Protein AF-A0A967NAK9-F1 (afdb_monomer)

Sequence (461 aa):
PAPVYDTLLNEAWEARSVVAGVFVPPRSGAGEVDVSPEFARFVRSVAVHRPAVVVSYGSPYLLDGFPEVGSYLLAWGGREVSQEAGVRALLGAAPISGTLPISLPPFHGLREGLRREALPGVEGVAPAPDPLSEAGILPAGRPDAAAGEAPDTAADAGPPLPPLYASAAEADPGSGGMSTRELARLDTLILEAVRDSASPGAALAVARRGRLVRLRGYGRTDWAPDAPPATPTTLYDLASLTKVVGTTTAAMLLVDEGHLELDAPVVRYLPWWAGGDARKEEVTVRQLLLHRAGLPPFRRFFLEMEGRTAYRRAIGALSLEYAPGSRTVYSDIGMMTLAFVIEEITGRGLDAFLRERVWRPLGMLDTGFRPEPERRVRVAPTEVDTLYRETHVHGEVHDENAYALGGVAGHAGLFSTAADLAVFAATVLAGGAIEACPAGPPRPGAAAGGGDTARAAGPRA

Mean predicted aligned error: 12.81 Å

Solvent-accessible surface area (backbone atoms only — not comparable to full-atom values): 26299 Å² total; per-residue (Å²): 111,64,73,60,48,62,57,48,46,60,56,53,72,70,40,86,56,46,78,46,78,41,80,48,67,74,56,90,92,54,76,89,81,67,75,57,72,60,58,30,51,46,53,41,60,45,28,77,77,29,60,30,36,41,36,29,19,22,35,83,68,48,53,77,60,37,73,67,45,85,37,79,44,80,36,66,30,74,48,68,72,30,48,52,51,42,51,29,36,72,73,22,50,30,48,39,80,66,52,33,93,49,63,47,83,93,81,42,54,65,62,42,69,70,72,42,73,51,44,90,92,44,71,77,81,73,79,73,84,50,70,49,38,76,69,65,75,37,78,76,72,71,73,72,73,71,71,71,70,73,74,70,82,83,81,64,82,65,81,78,70,55,81,76,38,69,48,91,76,44,41,63,31,64,83,40,76,40,58,64,69,60,53,53,50,50,54,47,53,54,53,50,38,36,73,69,67,73,36,48,38,45,54,46,58,43,68,33,92,94,30,40,46,38,36,26,9,37,37,17,38,39,80,54,91,84,40,56,65,20,30,30,72,34,29,36,76,42,42,62,51,18,30,59,71,45,42,44,46,54,50,50,52,32,36,79,69,70,76,40,57,53,82,40,36,45,37,81,69,37,73,69,47,38,69,43,33,75,74,43,61,72,20,25,43,46,25,33,78,62,21,10,45,18,51,54,41,76,74,77,50,49,82,80,47,60,38,57,72,51,50,52,52,52,61,12,44,49,56,62,80,46,64,58,68,76,53,75,45,77,30,44,56,36,30,38,50,50,33,51,44,53,23,61,76,66,76,40,56,64,59,64,48,43,42,63,74,44,24,58,73,70,64,24,85,68,46,48,48,64,62,54,78,85,51,36,87,43,36,29,54,75,48,75,38,83,84,82,77,67,38,75,38,60,52,57,45,78,52,56,55,22,36,32,40,72,23,64,44,16,32,19,22,31,28,28,22,36,57,42,52,47,51,53,52,50,25,55,76,53,76,71,52,67,85,71,74,76,78,68,81,78,68,93,82,75,75,88,73,84,87,81,88,80,81,84,81,78,89,79,134

Nearest PDB structures (foldseek):
  8sdn-assembly1_A  TM=8.958E-01  e=1.974E-12  Pseudomonas aeruginosa
  4hef-assembly1_A  TM=8.683E-01  e=1.381E-12  Pseudomonas aeruginosa PAO1
  8sdv-assembly1_A  TM=8.667E-01  e=1.556E-12  Pseudomonas aeruginosa
  3iwi-assembly2_B  TM=8.483E-01  e=4.828E-12  Escherichia coli K-12
  8sdl-assembly1_A  TM=8.731E-01  e=6.504E-12  Pseudomonas aeruginosa

Foldseek 3Di:
DLVVLVVVLVVLLVDQEEEAEDAQADDPPDDDSEDPLSVLVSQQSSLVRHQYEYEYAHDPQHCVSHVSHPHYHYLRHPDPVSVVVRVCCVVLVAWDPFAACQAHPPPGHHRHDDTGHRDPPPHDPDDDPDVCLVVVVDPNDDPVLVPPPPPRPDDDLDDDFDDKAWDPQADACVVLVHDPVVVVVVVVVQQVCCSVVVDQWDWAWDDHPNGTNTTIITHALDPPSPGHTGGLFQKEFPFQVLQVLFLVVLQVVCVVVVLFDQQQQLCVQVVLQQQADVLSRRAGNVLLNQQQRLDDQDDPCLVPAFEDVVLSNVNSNDDGNDHGPPDHDHHQSSQQSSQSSSCSSVVDHSQVSCVVPPCVQLVQPQKGFQDDPVCQSSYRFHDCDCDRPNGRHTSAKPDSRCVRHVQGGRRTGMMGGNVSVVSSVVCVVVVNDDDGDDPPDPDPPPDDDDDDDDDDDDDDD

Radius of gyration: 26.33 Å; Cα contacts (8 Å, |Δi|>4): 765; chains: 1; bounding box: 59×62×78 Å

pLDDT: mean 83.62, std 18.91, range [30.62, 98.88]

Structure (mmCIF, N/CA/C/O backbone):
data_AF-A0A967NAK9-F1
#
_entry.id   AF-A0A967NAK9-F1
#
loop_
_atom_site.group_PDB
_atom_site.id
_atom_site.type_symbol
_atom_site.label_atom_id
_atom_site.label_alt_id
_atom_site.label_comp_id
_atom_site.label_asym_id
_atom_site.label_entity_id
_atom_site.label_seq_id
_atom_site.pdbx_PDB_ins_code
_atom_site.Cartn_x
_atom_site.Cartn_y
_atom_site.Cartn_z
_atom_site.occupancy
_atom_site.B_iso_or_equiv
_atom_site.auth_seq_id
_atom_site.auth_comp_id
_atom_site.auth_asym_id
_atom_site.auth_atom_id
_atom_site.pdbx_PDB_model_num
ATOM 1 N N . PRO A 1 1 ? -23.613 13.623 -20.094 1.00 57.16 1 PRO A N 1
ATOM 2 C CA . PRO A 1 1 ? -25.075 13.744 -20.343 1.00 57.16 1 PRO A CA 1
ATOM 3 C C . PRO A 1 1 ? -25.367 13.667 -21.847 1.00 57.16 1 PRO A C 1
ATOM 5 O O . PRO A 1 1 ? -24.601 14.252 -22.604 1.00 57.16 1 PRO A O 1
ATOM 8 N N . ALA A 1 2 ? -26.435 12.980 -22.276 1.00 69.25 2 ALA A N 1
ATOM 9 C CA . ALA A 1 2 ? -26.756 12.777 -23.701 1.00 69.25 2 ALA A CA 1
ATOM 10 C C . ALA A 1 2 ? -26.753 14.063 -24.570 1.00 69.25 2 ALA A C 1
ATOM 12 O O . ALA A 1 2 ? -26.110 14.036 -25.616 1.00 69.25 2 ALA A O 1
ATOM 13 N N . PRO A 1 3 ? -27.291 15.218 -24.113 1.00 77.50 3 PRO A N 1
ATOM 14 C CA . PRO A 1 3 ? -27.300 16.447 -24.922 1.00 77.50 3 PRO A CA 1
ATOM 15 C C . PRO A 1 3 ? -25.909 16.997 -25.280 1.00 77.50 3 PRO A C 1
ATOM 17 O O . PRO A 1 3 ? -25.747 17.703 -26.275 1.00 77.50 3 PRO A O 1
ATOM 20 N N . VAL A 1 4 ? -24.892 16.682 -24.468 1.00 81.25 4 VAL A N 1
ATOM 21 C CA . VAL A 1 4 ? -23.501 17.065 -24.757 1.00 81.25 4 VAL A CA 1
ATOM 22 C C . VAL A 1 4 ? -22.982 16.263 -25.947 1.00 81.25 4 VAL A C 1
ATOM 24 O O . VAL A 1 4 ? -22.378 16.828 -26.851 1.00 81.25 4 VAL A O 1
ATOM 27 N N . TYR A 1 5 ? -23.262 14.959 -25.978 1.00 83.62 5 TYR A N 1
ATOM 28 C CA . TYR A 1 5 ? -22.839 14.096 -27.077 1.00 83.62 5 TYR A CA 1
ATOM 29 C C . TYR A 1 5 ? -23.568 14.422 -28.377 1.00 83.62 5 TYR A C 1
ATOM 31 O O . TYR A 1 5 ? -22.929 14.429 -29.421 1.00 83.62 5 TYR A O 1
ATOM 39 N N . ASP A 1 6 ? -24.854 14.770 -28.318 1.00 79.88 6 ASP A N 1
ATOM 40 C CA . ASP A 1 6 ? -25.609 15.186 -29.506 1.00 79.88 6 ASP A CA 1
ATOM 41 C C . ASP A 1 6 ? -25.017 16.455 -30.143 1.00 79.88 6 ASP A C 1
ATOM 43 O O . ASP A 1 6 ? -24.890 16.541 -31.362 1.00 79.88 6 ASP A O 1
ATOM 47 N N . THR A 1 7 ? -24.583 17.419 -29.322 1.00 83.06 7 THR A N 1
ATOM 48 C CA . THR A 1 7 ? -23.876 18.617 -29.809 1.00 83.06 7 THR A CA 1
ATOM 49 C C . THR A 1 7 ? -22.528 18.250 -30.435 1.00 83.06 7 THR A C 1
ATOM 51 O O . THR A 1 7 ? -22.227 18.683 -31.547 1.00 83.06 7 THR A O 1
ATOM 54 N N . LEU A 1 8 ? -21.744 17.404 -29.758 1.00 86.38 8 LEU A N 1
ATOM 55 C CA . LEU A 1 8 ? -20.429 16.965 -30.235 1.00 86.38 8 LEU A CA 1
ATOM 56 C C . LEU A 1 8 ? -20.503 16.115 -31.509 1.00 86.38 8 LEU A C 1
ATOM 58 O O . LEU A 1 8 ? -19.535 16.093 -32.262 1.00 86.38 8 LEU A O 1
ATOM 62 N N . LEU A 1 9 ? -21.616 15.420 -31.778 1.00 86.25 9 LEU A N 1
ATOM 63 C CA . LEU A 1 9 ? -21.776 14.633 -33.007 1.00 86.25 9 LEU A CA 1
ATOM 64 C C . LEU A 1 9 ? -21.689 15.505 -34.254 1.00 86.25 9 LEU A C 1
ATOM 66 O O . LEU A 1 9 ? -21.046 15.103 -35.219 1.00 86.25 9 LEU A O 1
ATOM 70 N N . ASN A 1 10 ? -22.271 16.704 -34.221 1.00 82.94 10 ASN A N 1
ATOM 71 C CA . ASN A 1 10 ? -22.209 17.621 -35.356 1.00 82.94 10 ASN A CA 1
ATOM 72 C C . ASN A 1 10 ? -20.766 18.062 -35.635 1.00 82.94 10 ASN A C 1
ATOM 74 O O . ASN A 1 10 ? -20.328 18.047 -36.780 1.00 82.94 10 ASN A O 1
ATOM 78 N N . GLU A 1 11 ? -19.997 18.388 -34.594 1.00 85.44 11 GLU A N 1
ATOM 79 C CA . GLU A 1 11 ? -18.580 18.744 -34.740 1.00 85.44 11 GLU A CA 1
ATOM 80 C C . GLU A 1 11 ? -17.739 17.548 -35.205 1.00 85.44 11 GLU A C 1
ATOM 82 O O . GLU A 1 11 ? -16.915 17.661 -36.116 1.00 85.44 11 GLU A O 1
ATOM 87 N N . ALA A 1 12 ? -17.987 16.371 -34.627 1.00 87.06 12 ALA A N 1
ATOM 88 C CA . ALA A 1 12 ? -17.326 15.129 -35.004 1.00 87.06 12 ALA A CA 1
ATOM 89 C C . ALA A 1 12 ? -17.588 14.771 -36.473 1.00 87.06 12 ALA A C 1
ATOM 91 O O . ALA A 1 12 ? -16.682 14.295 -37.154 1.00 87.06 12 ALA A O 1
ATOM 92 N N . TRP A 1 13 ? -18.797 15.026 -36.978 1.00 85.62 13 TRP A N 1
ATOM 93 C CA . TRP A 1 13 ? -19.155 14.804 -38.375 1.00 85.62 13 TRP A CA 1
ATOM 94 C C . TRP A 1 13 ? -18.510 15.769 -39.348 1.00 85.62 13 TRP A C 1
ATOM 96 O O . TRP A 1 13 ? -18.495 15.429 -40.523 1.00 85.62 13 TRP A O 1
ATOM 106 N N . GLU A 1 14 ? -17.954 16.895 -38.912 1.00 87.44 14 GLU A N 1
ATOM 107 C CA . GLU A 1 14 ? -17.166 17.800 -39.757 1.00 87.44 14 GLU A CA 1
ATOM 108 C C . GLU A 1 14 ? -15.659 17.483 -39.683 1.00 87.44 14 GLU A C 1
ATOM 110 O O . GLU A 1 14 ? -14.912 17.704 -40.641 1.00 87.44 14 GLU A O 1
ATOM 115 N N . ALA A 1 15 ? -15.199 16.879 -38.583 1.00 87.88 15 ALA A N 1
ATOM 116 C CA . ALA A 1 15 ? -13.794 16.558 -38.349 1.00 87.88 15 ALA A CA 1
ATOM 117 C C . ALA A 1 15 ? -13.235 15.492 -39.313 1.00 87.88 15 ALA A C 1
ATOM 119 O O . ALA A 1 15 ? -13.875 14.490 -39.632 1.00 87.88 15 ALA A O 1
ATOM 120 N N . ARG A 1 16 ? -11.974 15.651 -39.746 1.00 90.81 16 ARG A N 1
ATOM 121 C CA . ARG A 1 16 ? -11.279 14.667 -40.607 1.00 90.81 16 ARG A CA 1
ATOM 122 C C . ARG A 1 16 ? -11.147 13.291 -39.941 1.00 90.81 16 ARG A C 1
ATOM 124 O O . ARG A 1 16 ? -11.253 12.271 -40.617 1.00 90.81 16 ARG A O 1
ATOM 131 N N . SER A 1 17 ? -10.896 13.285 -38.641 1.00 89.44 17 SER A N 1
ATOM 132 C CA . SER A 1 17 ? -10.757 12.100 -37.799 1.00 89.44 17 SER A CA 1
ATOM 133 C C . SER A 1 17 ? -11.089 12.476 -36.365 1.00 89.44 17 SER A C 1
ATOM 135 O O . SER A 1 17 ? -10.893 13.627 -35.974 1.00 89.44 17 SER A O 1
ATOM 137 N N . VAL A 1 18 ? -11.532 11.504 -35.575 1.00 90.31 18 VAL A N 1
ATOM 138 C CA . VAL A 1 18 ? -11.885 11.712 -34.169 1.00 90.31 18 VAL A CA 1
ATOM 139 C C . VAL A 1 18 ? -11.016 10.832 -33.285 1.00 90.31 18 VAL A C 1
ATOM 141 O O . VAL A 1 18 ? -10.850 9.644 -33.549 1.00 90.31 18 VAL A O 1
ATOM 144 N N . VAL A 1 19 ? -10.468 11.420 -32.224 1.00 91.31 19 VAL A N 1
ATOM 145 C CA . VAL A 1 19 ? -9.729 10.701 -31.184 1.00 91.31 19 VAL A CA 1
ATOM 146 C C . VAL A 1 19 ? -10.536 10.780 -29.897 1.00 91.31 19 VAL A C 1
ATOM 148 O O . VAL A 1 19 ? -10.825 11.869 -29.410 1.00 91.31 19 VAL A O 1
ATOM 151 N N . ALA A 1 20 ? -10.904 9.628 -29.347 1.00 90.81 20 ALA A N 1
ATOM 152 C CA . ALA A 1 20 ? -11.664 9.523 -28.111 1.00 90.81 20 ALA A CA 1
ATOM 153 C C . ALA A 1 20 ? -10.789 8.912 -27.008 1.00 90.81 20 ALA A C 1
ATOM 155 O O . ALA A 1 20 ? -10.506 7.715 -27.018 1.00 90.81 20 ALA A O 1
ATOM 156 N N . GLY A 1 21 ? -10.353 9.737 -26.055 1.00 91.00 21 GLY A N 1
ATOM 157 C CA . GLY A 1 21 ? -9.641 9.283 -24.859 1.00 91.00 21 GLY A CA 1
ATOM 158 C C . GLY A 1 21 ? -10.612 8.810 -23.778 1.00 91.00 21 GLY A C 1
ATOM 159 O O . GLY A 1 21 ? -11.521 9.548 -23.398 1.00 91.00 21 GLY A O 1
ATOM 160 N N . VAL A 1 22 ? -10.424 7.592 -23.270 1.00 89.81 22 VAL A N 1
ATOM 161 C CA . VAL A 1 22 ? -11.335 6.954 -22.312 1.00 89.81 22 VAL A CA 1
ATOM 162 C C . VAL A 1 22 ? -10.610 6.631 -21.012 1.00 89.81 22 VAL A C 1
ATOM 164 O O . VAL A 1 22 ? -9.730 5.776 -20.967 1.00 89.81 22 VAL A O 1
ATOM 167 N N . PHE A 1 23 ? -11.014 7.297 -19.932 1.00 86.75 23 PHE A N 1
ATOM 168 C CA . PHE A 1 23 ? -10.384 7.209 -18.613 1.00 86.75 23 PHE A CA 1
ATOM 169 C C . PHE A 1 23 ? -11.229 6.366 -17.657 1.00 86.75 23 PHE A C 1
ATOM 171 O O . PHE A 1 23 ? -11.841 6.879 -16.719 1.00 86.75 23 PHE A O 1
ATOM 178 N N . VAL A 1 24 ? -11.284 5.057 -17.904 1.00 80.50 24 VAL A N 1
ATOM 179 C CA . VAL A 1 24 ? -11.961 4.103 -17.015 1.00 80.50 24 VAL A CA 1
ATOM 180 C C . VAL A 1 24 ? -10.905 3.198 -16.379 1.00 80.50 24 VAL A C 1
ATOM 182 O O . VAL A 1 24 ? -10.445 2.259 -17.029 1.00 80.50 24 VAL A O 1
ATOM 185 N N . PRO A 1 25 ? -10.473 3.459 -15.132 1.00 66.12 25 PRO A N 1
ATOM 186 C CA . PRO A 1 25 ? -9.517 2.591 -14.460 1.00 66.12 25 PRO A CA 1
ATOM 187 C C . PRO A 1 25 ? -10.187 1.263 -14.066 1.00 66.12 25 PRO A C 1
ATOM 189 O O . PRO A 1 25 ? -11.309 1.284 -13.549 1.00 66.12 25 PRO A O 1
ATOM 192 N N . PRO A 1 26 ? -9.520 0.109 -14.245 1.00 61.12 26 PRO A N 1
ATOM 193 C CA . PRO A 1 26 ? -10.031 -1.160 -13.747 1.00 61.12 26 PRO A CA 1
ATOM 194 C C . PRO A 1 26 ? -10.120 -1.111 -12.217 1.00 61.12 26 PRO A C 1
ATOM 196 O O . PRO A 1 26 ? -9.170 -0.725 -11.535 1.00 61.12 26 PRO A O 1
ATOM 199 N N . ARG A 1 27 ? -11.276 -1.488 -11.662 1.00 57.38 27 ARG A N 1
ATOM 200 C CA . ARG A 1 27 ? -11.498 -1.566 -10.212 1.00 57.38 27 ARG A CA 1
ATOM 201 C C . ARG A 1 27 ? -11.876 -2.991 -9.837 1.00 57.38 27 ARG A C 1
ATOM 203 O O . ARG A 1 27 ? -12.904 -3.492 -10.277 1.00 57.38 27 ARG A O 1
ATOM 210 N N . SER A 1 28 ? -11.055 -3.630 -9.006 1.00 40.50 28 SER A N 1
ATOM 211 C CA . SER A 1 28 ? -11.357 -4.965 -8.480 1.00 40.50 28 SER A CA 1
ATOM 212 C C . SER A 1 28 ? -12.651 -4.941 -7.656 1.00 40.50 28 SER A C 1
ATOM 214 O O . SER A 1 28 ? -12.832 -4.056 -6.819 1.00 40.50 28 SER A O 1
ATOM 216 N N . GLY A 1 29 ? -13.557 -5.892 -7.898 1.00 40.59 29 GLY A N 1
ATOM 217 C CA . GLY A 1 29 ? -14.816 -6.043 -7.156 1.00 40.59 29 GLY A CA 1
ATOM 218 C C . GLY A 1 29 ? -15.927 -5.044 -7.510 1.00 40.59 29 GLY A C 1
ATOM 219 O O . GLY A 1 29 ? -17.041 -5.186 -7.009 1.00 40.59 29 GLY A O 1
ATOM 220 N N . ALA A 1 30 ? -15.665 -4.066 -8.381 1.00 47.59 30 ALA A N 1
ATOM 221 C CA . ALA A 1 30 ? -16.729 -3.411 -9.136 1.00 47.59 30 ALA A CA 1
ATOM 222 C C . ALA A 1 30 ? -17.142 -4.368 -10.267 1.00 47.59 30 ALA A C 1
ATOM 224 O O . ALA A 1 30 ? -16.276 -5.055 -10.793 1.00 47.59 30 ALA A O 1
ATOM 225 N N . GLY A 1 31 ? -18.437 -4.472 -10.581 1.00 52.97 31 GLY A N 1
ATOM 226 C CA . GLY A 1 31 ? -18.959 -5.363 -11.628 1.00 52.97 31 GLY A CA 1
ATOM 227 C C . GLY A 1 31 ? -18.462 -5.003 -13.035 1.00 52.97 31 GLY A C 1
ATOM 228 O O . GLY A 1 31 ? -17.270 -5.051 -13.317 1.00 52.97 31 GLY A O 1
ATOM 229 N N . GLU A 1 32 ? -19.367 -4.660 -13.949 1.00 55.41 32 GLU A N 1
ATOM 230 C CA . GLU A 1 32 ? -18.971 -4.231 -15.296 1.00 55.41 32 GLU A CA 1
ATOM 231 C C . GLU A 1 32 ? -18.118 -2.952 -15.228 1.00 55.41 32 GLU A C 1
ATOM 233 O O . GLU A 1 32 ? -18.546 -1.910 -14.724 1.00 55.41 32 GLU A O 1
ATOM 238 N N . VAL A 1 33 ? -16.873 -3.048 -15.703 1.00 60.47 33 VAL A N 1
ATOM 239 C CA . VAL A 1 33 ? -15.972 -1.909 -15.911 1.00 60.47 33 VAL A CA 1
ATOM 240 C C . VAL A 1 33 ? -16.239 -1.392 -17.317 1.00 60.47 33 VAL A C 1
ATOM 242 O O . VAL A 1 33 ? -15.489 -1.696 -18.243 1.00 60.47 33 VAL A O 1
ATOM 245 N N . ASP A 1 34 ? -17.339 -0.661 -17.467 1.00 69.62 34 ASP A N 1
ATOM 246 C CA . ASP A 1 34 ? -17.808 -0.186 -18.766 1.00 69.62 34 ASP A CA 1
ATOM 247 C C . ASP A 1 34 ? -17.968 1.341 -18.800 1.00 69.62 34 ASP A C 1
ATOM 249 O O . ASP A 1 34 ? -18.054 2.028 -17.775 1.00 69.62 34 ASP A O 1
ATOM 253 N N . VAL A 1 35 ? -17.963 1.888 -20.009 1.00 79.69 35 VAL A N 1
ATOM 254 C CA . VAL A 1 35 ? -18.328 3.274 -20.282 1.00 79.69 35 VAL A CA 1
ATOM 255 C C . VAL A 1 35 ? -19.841 3.468 -20.150 1.00 79.69 35 VAL A C 1
ATOM 257 O O . VAL A 1 35 ? -20.627 2.534 -20.263 1.00 79.69 35 VAL A O 1
ATOM 260 N N . SER A 1 36 ? -20.292 4.710 -19.949 1.00 83.25 36 SER A N 1
ATOM 261 C CA . SER A 1 36 ? -21.735 4.990 -19.968 1.00 83.25 36 SER A CA 1
ATOM 262 C C . SER A 1 36 ? -22.357 4.614 -21.329 1.00 83.25 36 SER A C 1
ATOM 264 O O . SER A 1 36 ? -21.731 4.907 -22.358 1.00 83.25 36 SER A O 1
ATOM 266 N N . PRO A 1 37 ? -23.601 4.095 -21.377 1.00 84.62 37 PRO A N 1
ATOM 267 C CA . PRO A 1 37 ? -24.293 3.783 -22.631 1.00 84.62 37 PRO A CA 1
ATOM 268 C C . PRO A 1 37 ? -24.398 4.972 -23.596 1.00 84.62 37 PRO A C 1
ATOM 270 O O . PRO A 1 37 ? -24.415 4.797 -24.814 1.00 84.62 37 PRO A O 1
ATOM 273 N N . GLU A 1 38 ? -24.478 6.196 -23.075 1.00 85.06 38 GLU A N 1
ATOM 274 C CA . GLU A 1 38 ? -24.491 7.433 -23.861 1.00 85.06 38 GLU A CA 1
ATOM 275 C C . GLU A 1 38 ? -23.162 7.645 -24.592 1.00 85.06 38 GLU A C 1
ATOM 277 O O . GLU A 1 38 ? -23.159 7.893 -25.796 1.00 85.06 38 GLU A O 1
ATOM 282 N N . PHE A 1 39 ? -22.040 7.496 -23.885 1.00 87.94 39 PHE A N 1
ATOM 283 C CA . PHE A 1 39 ? -20.707 7.606 -24.476 1.00 87.94 39 PHE A CA 1
ATOM 284 C C . PHE A 1 39 ? -20.451 6.501 -25.507 1.00 87.94 39 PHE A C 1
ATOM 286 O O . PHE A 1 39 ? -19.971 6.785 -26.601 1.00 87.94 39 PHE A O 1
ATOM 293 N N . ALA A 1 40 ? -20.828 5.256 -25.200 1.00 89.12 40 ALA A N 1
ATOM 294 C CA . ALA A 1 40 ? -20.705 4.150 -26.146 1.00 89.12 40 ALA A CA 1
ATOM 295 C C . ALA A 1 40 ? -21.492 4.432 -27.436 1.00 89.12 40 ALA A C 1
ATOM 297 O O . ALA A 1 40 ? -20.956 4.311 -28.535 1.00 89.12 40 ALA A O 1
ATOM 298 N N . ARG A 1 41 ? -22.747 4.898 -27.321 1.00 88.94 41 ARG A N 1
ATOM 299 C CA . ARG A 1 41 ? -23.556 5.306 -28.484 1.00 88.94 41 ARG A CA 1
ATOM 300 C C . ARG A 1 41 ? -22.897 6.420 -29.291 1.00 88.94 41 ARG A C 1
ATOM 302 O O . ARG A 1 41 ? -22.900 6.339 -30.518 1.00 88.94 41 ARG A O 1
ATOM 309 N N . PHE A 1 42 ? -22.336 7.427 -28.626 1.00 90.88 42 PHE A N 1
ATOM 310 C CA . PHE A 1 42 ? -21.605 8.509 -29.281 1.00 90.88 42 PHE A CA 1
ATOM 311 C C . PHE A 1 42 ? -20.430 7.977 -30.110 1.00 90.88 42 PHE A C 1
ATOM 313 O O . PHE A 1 42 ? -20.387 8.205 -31.318 1.00 90.88 42 PHE A O 1
ATOM 320 N N . VAL A 1 43 ? -19.528 7.205 -29.494 1.00 91.62 43 VAL A N 1
ATOM 321 C CA . VAL A 1 43 ? -18.339 6.655 -30.166 1.00 91.62 43 VAL A CA 1
ATOM 322 C C . VAL A 1 43 ? -18.730 5.775 -31.351 1.00 91.62 43 VAL A C 1
ATOM 324 O O . VAL A 1 43 ? -18.184 5.956 -32.437 1.00 91.62 43 VAL A O 1
ATOM 327 N N . ARG A 1 44 ? -19.721 4.887 -31.188 1.00 91.12 44 ARG A N 1
ATOM 328 C CA . ARG A 1 44 ? -20.227 4.046 -32.286 1.00 91.12 44 ARG A CA 1
ATOM 329 C C . ARG A 1 44 ? -20.774 4.882 -33.441 1.00 91.12 44 ARG A C 1
ATOM 331 O O . ARG A 1 44 ? -20.469 4.619 -34.599 1.00 91.12 44 ARG A O 1
ATOM 338 N N . SER A 1 45 ? -21.542 5.926 -33.128 1.00 90.56 45 SER A N 1
ATOM 339 C CA . SER A 1 45 ? -22.129 6.810 -34.142 1.00 90.56 45 SER A CA 1
ATOM 340 C C . SER A 1 45 ? -21.054 7.557 -34.930 1.00 90.56 45 SER A C 1
ATOM 342 O O . SER A 1 45 ? -21.171 7.695 -36.146 1.00 90.56 45 SER A O 1
ATOM 344 N N . VAL A 1 46 ? -19.984 7.997 -34.264 1.00 90.62 46 VAL A N 1
ATOM 345 C CA . VAL A 1 46 ? -18.832 8.626 -34.922 1.00 90.62 46 VAL A CA 1
ATOM 346 C C . VAL A 1 46 ? -18.062 7.616 -35.773 1.00 90.62 46 VAL A C 1
ATOM 348 O O . VAL A 1 46 ? -17.808 7.899 -36.941 1.00 90.62 46 VAL A O 1
ATOM 351 N N . ALA A 1 47 ? -17.734 6.442 -35.226 1.00 90.25 47 ALA A N 1
ATOM 352 C CA . ALA A 1 47 ? -16.902 5.429 -35.881 1.00 90.25 47 ALA A CA 1
ATOM 353 C C . ALA A 1 47 ? -17.491 4.908 -37.203 1.00 90.25 47 ALA A C 1
ATOM 355 O O . ALA A 1 47 ? -16.745 4.576 -38.120 1.00 90.25 47 ALA A O 1
ATOM 356 N N . VAL A 1 48 ? -18.822 4.894 -37.330 1.00 88.75 48 VAL A N 1
ATOM 357 C CA . VAL A 1 48 ? -19.512 4.523 -38.578 1.00 88.75 48 VAL A CA 1
ATOM 358 C C . VAL A 1 48 ? -19.337 5.575 -39.685 1.00 88.75 48 VAL A C 1
ATOM 360 O O . VAL A 1 48 ? -19.361 5.230 -40.864 1.00 88.75 48 VAL A O 1
ATOM 363 N N . HIS A 1 49 ? -19.157 6.852 -39.336 1.00 87.62 49 HIS A N 1
ATOM 364 C CA . HIS A 1 49 ? -19.159 7.962 -40.300 1.00 87.62 49 HIS A CA 1
ATOM 365 C C . HIS A 1 49 ? -17.774 8.555 -40.560 1.00 87.62 49 HIS A C 1
ATOM 367 O O . HIS A 1 49 ? -17.517 9.085 -41.642 1.00 87.62 49 HIS A O 1
ATOM 373 N N . ARG A 1 50 ? -16.884 8.511 -39.568 1.00 90.19 50 ARG A N 1
ATOM 374 C CA . ARG A 1 50 ? -15.564 9.140 -39.605 1.00 90.19 50 ARG A CA 1
ATOM 375 C C . ARG A 1 50 ? -14.507 8.175 -39.065 1.00 90.19 50 ARG A C 1
ATOM 377 O O . ARG A 1 50 ? -14.803 7.405 -38.153 1.00 90.19 50 ARG A O 1
ATOM 384 N N . PRO A 1 51 ? -13.258 8.243 -39.563 1.00 90.50 51 PRO A N 1
ATOM 385 C CA . PRO A 1 51 ? -12.146 7.529 -38.952 1.00 90.50 51 PRO A CA 1
ATOM 386 C C . PRO A 1 51 ? -12.031 7.897 -37.470 1.00 90.50 51 PRO A C 1
ATOM 388 O O . PRO A 1 51 ? -11.764 9.053 -37.130 1.00 90.50 51 PRO A O 1
ATOM 391 N N . ALA A 1 52 ? -12.250 6.913 -36.604 1.00 91.19 52 ALA A N 1
ATOM 392 C CA . ALA A 1 52 ? -12.207 7.078 -35.162 1.00 91.19 52 ALA A CA 1
ATOM 393 C C . ALA A 1 52 ? -11.080 6.236 -34.565 1.00 91.19 52 ALA A C 1
ATOM 395 O O . ALA A 1 52 ? -10.904 5.068 -34.921 1.00 91.19 52 ALA A O 1
ATOM 396 N N . VAL A 1 53 ? -10.338 6.838 -33.641 1.00 93.06 53 VAL A N 1
ATOM 397 C CA . VAL A 1 53 ? -9.387 6.145 -32.776 1.00 93.06 53 VAL A CA 1
ATOM 398 C C . VAL A 1 53 ? -9.886 6.255 -31.349 1.00 93.06 53 VAL A C 1
ATOM 400 O O . VAL A 1 53 ? -10.155 7.358 -30.873 1.00 93.06 53 VAL A O 1
ATOM 403 N N . VAL A 1 54 ? -9.972 5.131 -30.649 1.00 93.44 54 VAL A N 1
ATOM 404 C CA . VAL A 1 54 ? -10.198 5.139 -29.203 1.00 93.44 54 VAL A CA 1
ATOM 405 C C . VAL A 1 54 ? -8.888 4.843 -28.488 1.00 93.44 54 VAL A C 1
ATOM 407 O O . VAL A 1 54 ? -8.208 3.870 -28.809 1.00 93.44 54 VAL A O 1
ATOM 410 N N . VAL A 1 55 ? -8.549 5.674 -27.504 1.00 93.56 55 VAL A N 1
ATOM 411 C CA . VAL A 1 55 ? -7.403 5.468 -26.615 1.00 93.56 55 VAL A CA 1
ATOM 412 C C . VAL A 1 55 ? -7.922 5.106 -25.229 1.00 93.56 55 VAL A C 1
ATOM 414 O O . VAL A 1 55 ? -8.587 5.918 -24.587 1.00 93.56 55 VAL A O 1
ATOM 417 N N . SER A 1 56 ? -7.630 3.895 -24.757 1.00 92.06 56 SER A N 1
ATOM 418 C CA . SER A 1 56 ? -7.990 3.465 -23.406 1.00 92.06 56 SER A CA 1
ATOM 419 C C . SER A 1 56 ? -6.872 3.755 -22.407 1.00 92.06 56 SER A C 1
ATOM 421 O O . SER A 1 56 ? -5.777 3.191 -22.482 1.00 92.06 56 SER A O 1
ATOM 423 N N . TYR A 1 57 ? -7.190 4.592 -21.424 1.00 89.31 57 TYR A N 1
ATOM 424 C CA . TYR A 1 57 ? -6.338 4.992 -20.308 1.00 89.31 57 TYR A CA 1
ATOM 425 C C . TYR A 1 57 ? -6.703 4.236 -19.022 1.00 89.31 57 TYR A C 1
ATOM 427 O O . TYR A 1 57 ? -6.965 4.825 -17.970 1.00 89.31 57 TYR A O 1
ATOM 435 N N . GLY A 1 58 ? -6.760 2.907 -19.105 1.00 84.75 58 GLY A N 1
ATOM 436 C CA . GLY A 1 58 ? -7.012 2.054 -17.946 1.00 84.75 58 GLY A CA 1
ATOM 437 C C . GLY A 1 58 ? -7.494 0.663 -18.328 1.00 84.75 58 GLY A C 1
ATOM 438 O O . GLY A 1 58 ? -6.698 -0.260 -18.459 1.00 84.75 58 GLY A O 1
ATOM 439 N N . SER A 1 59 ? -8.810 0.489 -18.437 1.00 86.19 59 SER A N 1
ATOM 440 C CA . SER A 1 59 ? -9.421 -0.816 -18.685 1.00 86.19 59 SER A CA 1
ATOM 441 C C . SER A 1 59 ? -9.197 -1.252 -20.133 1.00 86.19 59 SER A C 1
ATOM 443 O O . SER A 1 59 ? -9.628 -0.561 -21.059 1.00 86.19 59 SER A O 1
ATOM 445 N N . PRO A 1 60 ? -8.573 -2.411 -20.382 1.00 85.75 60 PRO A N 1
ATOM 446 C CA . PRO A 1 60 ? -8.328 -2.846 -21.747 1.00 85.75 60 PRO A CA 1
ATOM 447 C C . PRO A 1 60 ? -9.596 -3.390 -22.429 1.00 85.75 60 PRO A C 1
ATOM 449 O O . PRO A 1 60 ? -9.650 -3.441 -23.655 1.00 85.75 60 PRO A O 1
ATOM 452 N N . TYR A 1 61 ? -10.636 -3.723 -21.655 1.00 86.31 61 TYR A N 1
ATOM 453 C CA . TYR A 1 61 ? -11.858 -4.396 -22.113 1.00 86.31 61 TYR A CA 1
ATOM 454 C C . TYR A 1 61 ? -12.941 -3.463 -22.678 1.00 86.31 61 TYR A C 1
ATOM 456 O O . TYR A 1 61 ? -13.991 -3.938 -23.091 1.00 86.31 61 TYR A O 1
ATOM 464 N N . LEU A 1 62 ? -12.696 -2.150 -22.739 1.00 87.44 62 LEU A N 1
ATOM 465 C CA . LEU A 1 62 ? -13.693 -1.169 -23.199 1.00 87.44 62 LEU A CA 1
ATOM 466 C C . LEU A 1 62 ? -14.059 -1.318 -24.681 1.00 87.44 62 LEU A C 1
ATOM 468 O O . LEU A 1 62 ? -15.090 -0.804 -25.101 1.00 87.44 62 LEU A O 1
ATOM 472 N N . LEU A 1 63 ? -13.235 -2.031 -25.459 1.00 87.69 63 LEU A N 1
ATOM 473 C CA . LEU A 1 63 ? -13.479 -2.303 -26.876 1.00 87.69 63 LEU A CA 1
ATOM 474 C C . LEU A 1 63 ? -14.841 -2.974 -27.126 1.00 87.69 63 LEU A C 1
ATOM 476 O O . LEU A 1 63 ? -15.451 -2.721 -28.161 1.00 87.69 63 LEU A O 1
ATOM 480 N N . ASP A 1 64 ? -15.349 -3.756 -26.168 1.00 86.25 64 ASP A N 1
ATOM 481 C CA . ASP A 1 64 ? -16.673 -4.389 -26.259 1.00 86.25 64 ASP A CA 1
ATOM 482 C C . ASP A 1 64 ? -17.819 -3.367 -26.382 1.00 86.25 64 ASP A C 1
ATOM 484 O O . ASP A 1 64 ? -18.814 -3.607 -27.064 1.00 86.25 64 ASP A O 1
ATOM 488 N N . GLY A 1 65 ? -17.650 -2.170 -25.809 1.00 85.00 65 GLY A N 1
ATOM 489 C CA . GLY A 1 65 ? -18.630 -1.091 -25.901 1.00 85.00 65 GLY A CA 1
ATOM 490 C C . GLY A 1 65 ? -18.707 -0.427 -27.282 1.00 85.00 65 GLY A C 1
ATOM 491 O O . GLY A 1 65 ? -19.679 0.278 -27.570 1.00 85.00 65 GLY A O 1
ATOM 492 N N . PHE A 1 66 ? -17.713 -0.614 -28.150 1.00 87.44 66 PHE A N 1
ATOM 493 C CA . PHE A 1 66 ? -17.634 0.040 -29.463 1.00 87.44 66 PHE A CA 1
ATOM 494 C C . PHE A 1 66 ? -16.812 -0.790 -30.471 1.00 87.44 66 PHE A C 1
ATOM 496 O O . PHE A 1 66 ? -15.784 -0.323 -30.972 1.00 87.44 66 PHE A O 1
ATOM 503 N N . PRO A 1 67 ? -17.260 -2.014 -30.810 1.00 85.62 67 PRO A N 1
ATOM 504 C CA . PRO A 1 67 ? -16.523 -2.930 -31.685 1.00 85.62 67 PRO A CA 1
ATOM 505 C C . PRO A 1 67 ? -16.336 -2.403 -33.117 1.00 85.62 67 PRO A C 1
ATOM 507 O O . PRO A 1 67 ? -15.513 -2.922 -33.866 1.00 85.62 67 PRO A O 1
ATOM 510 N N . GLU A 1 68 ? -17.091 -1.379 -33.515 1.00 85.06 68 GLU A N 1
ATOM 511 C CA . GLU A 1 68 ? -17.030 -0.751 -34.836 1.00 85.06 68 GLU A CA 1
ATOM 512 C C . GLU A 1 68 ? -15.839 0.208 -34.999 1.00 85.06 68 GLU A C 1
ATOM 514 O O . GLU A 1 68 ? -15.588 0.707 -36.097 1.00 85.06 68 GLU A O 1
ATOM 519 N N . VAL A 1 69 ? -15.102 0.499 -33.923 1.00 88.19 69 VAL A N 1
ATOM 520 C CA . VAL A 1 69 ? -13.930 1.379 -33.973 1.00 88.19 69 VAL A CA 1
ATOM 521 C C . VAL A 1 69 ? -12.776 0.681 -34.693 1.00 88.19 69 VAL A C 1
ATOM 523 O O . VAL A 1 69 ? -12.272 -0.346 -34.250 1.00 88.19 69 VAL A O 1
ATOM 526 N N . GLY A 1 70 ? -12.308 1.284 -35.788 1.00 81.25 70 GLY A N 1
ATOM 527 C CA . GLY A 1 70 ? -11.247 0.711 -36.624 1.00 81.25 70 GLY A CA 1
ATOM 528 C C . GLY A 1 70 ? -9.839 0.736 -36.014 1.00 81.25 70 GLY A C 1
ATOM 529 O O . GLY A 1 70 ? -8.972 0.002 -36.482 1.00 81.25 70 GLY A O 1
ATOM 530 N N . SER A 1 71 ? -9.603 1.556 -34.984 1.00 89.69 71 SER A N 1
ATOM 531 C CA . SER A 1 71 ? -8.300 1.698 -34.321 1.00 89.69 71 SER A CA 1
ATOM 532 C C . SER A 1 71 ? -8.456 1.856 -32.810 1.00 89.69 71 SER A C 1
ATOM 534 O O . SER A 1 71 ? -9.068 2.815 -32.337 1.00 89.69 71 SER A O 1
ATOM 536 N N . TYR A 1 72 ? -7.839 0.955 -32.047 1.00 91.69 72 TYR A N 1
ATOM 537 C CA . TYR A 1 72 ? -7.887 0.951 -30.586 1.00 91.69 72 TYR A CA 1
ATOM 538 C C . TYR A 1 72 ? -6.472 0.935 -29.999 1.00 91.69 72 TYR A C 1
ATOM 540 O O . TYR A 1 72 ? -5.694 0.018 -30.260 1.00 91.69 72 TYR A O 1
ATOM 548 N N . LEU A 1 73 ? -6.133 1.964 -29.222 1.00 92.12 73 LEU A N 1
ATOM 549 C CA . LEU A 1 73 ? -4.835 2.118 -28.568 1.00 92.12 73 LEU A CA 1
ATOM 550 C C . LEU A 1 73 ? -4.981 1.897 -27.061 1.00 92.12 73 LEU A C 1
ATOM 552 O O . LEU A 1 73 ? -5.760 2.578 -26.397 1.00 92.12 73 LEU A O 1
ATOM 556 N N . LEU A 1 74 ? -4.197 0.976 -26.503 1.00 90.69 74 LEU A N 1
ATOM 557 C CA . LEU A 1 74 ? -4.114 0.763 -25.060 1.00 90.69 74 LEU A CA 1
ATOM 558 C C . LEU A 1 74 ? -2.931 1.527 -24.473 1.00 90.69 74 LEU A C 1
ATOM 560 O O . LEU A 1 74 ? -1.783 1.190 -24.747 1.00 90.69 74 LEU A O 1
ATOM 564 N N . ALA A 1 75 ? -3.220 2.506 -23.621 1.00 88.94 75 ALA A N 1
ATOM 565 C CA . ALA A 1 75 ? -2.218 3.257 -22.867 1.00 88.94 75 ALA A CA 1
ATOM 566 C C . ALA A 1 75 ? -2.062 2.762 -21.412 1.00 88.94 75 ALA A C 1
ATOM 568 O O . ALA A 1 75 ? -1.248 3.298 -20.666 1.00 88.94 75 ALA A O 1
ATOM 569 N N . TRP A 1 76 ? -2.832 1.740 -21.006 1.00 83.69 76 TRP A N 1
ATOM 570 C CA . TRP A 1 76 ? -2.778 1.008 -19.721 1.00 83.69 76 TRP A CA 1
ATOM 571 C C . TRP A 1 76 ? -3.013 1.807 -18.429 1.00 83.69 76 TRP A C 1
ATOM 573 O O . TRP A 1 76 ? -3.321 1.213 -17.397 1.00 83.69 76 TRP A O 1
ATOM 583 N N . GLY A 1 77 ? -2.947 3.134 -18.458 1.00 81.75 77 GLY A N 1
ATOM 584 C CA . GLY A 1 77 ? -3.158 3.966 -17.282 1.00 81.75 77 GLY A CA 1
ATOM 585 C C . GLY A 1 77 ? -3.521 5.400 -17.633 1.00 81.75 77 GLY A C 1
ATOM 586 O O . GLY A 1 77 ? -3.187 5.899 -18.697 1.00 81.75 77 GLY A O 1
ATOM 587 N N . GLY A 1 78 ? -4.214 6.074 -16.718 1.00 78.81 78 GLY A N 1
ATOM 588 C CA . GLY A 1 78 ? -4.593 7.485 -16.856 1.00 78.81 78 GLY A CA 1
ATOM 589 C C . GLY A 1 78 ? -3.577 8.473 -16.295 1.00 78.81 78 GLY A C 1
ATOM 590 O O . GLY A 1 78 ? -3.933 9.625 -16.073 1.00 78.81 78 GLY A O 1
ATOM 591 N N . ARG A 1 79 ? -2.344 8.045 -16.006 1.00 76.94 79 ARG A N 1
ATOM 592 C CA . ARG A 1 79 ? -1.279 8.938 -15.524 1.00 76.94 79 ARG A CA 1
ATOM 593 C C . ARG A 1 79 ? -0.667 9.720 -16.689 1.00 76.94 79 ARG A C 1
ATOM 595 O O . ARG A 1 79 ? -0.729 9.258 -17.822 1.00 76.94 79 ARG A O 1
ATOM 602 N N . GLU A 1 80 ? -0.081 10.878 -16.392 1.00 73.00 80 GLU A N 1
ATOM 603 C CA . GLU A 1 80 ? 0.493 11.812 -17.379 1.00 73.00 80 GLU A CA 1
ATOM 604 C C . GLU A 1 80 ? 1.469 11.111 -18.334 1.00 73.00 80 GLU A C 1
ATOM 606 O O . GLU A 1 80 ? 1.259 11.149 -19.539 1.00 73.00 80 GLU A O 1
ATOM 611 N N . VAL A 1 81 ? 2.402 10.309 -17.809 1.00 73.06 81 VAL A N 1
ATOM 612 C CA . VAL A 1 81 ? 3.337 9.505 -18.620 1.00 73.06 81 VAL A CA 1
ATOM 613 C C . VAL A 1 81 ? 2.642 8.602 -19.651 1.00 73.06 81 VAL A C 1
ATOM 615 O O . VAL A 1 81 ? 3.065 8.516 -20.800 1.00 73.06 81 VAL A O 1
ATOM 618 N N . SER A 1 82 ? 1.536 7.952 -19.276 1.00 82.12 82 SER A N 1
ATOM 619 C CA . SER A 1 82 ? 0.759 7.097 -20.180 1.00 82.12 82 SER A CA 1
ATOM 620 C C . SER A 1 82 ? -0.008 7.918 -21.218 1.00 82.12 82 SER A C 1
ATOM 622 O O . SER A 1 82 ? -0.158 7.479 -22.358 1.00 82.12 82 SER A O 1
ATOM 624 N N . GLN A 1 83 ? -0.487 9.106 -20.837 1.00 84.50 83 GLN A N 1
ATOM 625 C CA . GLN A 1 83 ? -1.158 10.043 -21.739 1.00 84.50 83 GLN A CA 1
ATOM 626 C C . GLN A 1 83 ? -0.190 10.596 -22.782 1.00 84.50 83 GLN A C 1
ATOM 628 O O . GLN A 1 83 ? -0.466 10.508 -23.976 1.00 84.50 83 GLN A O 1
ATOM 633 N N . GLU A 1 84 ? 0.971 11.081 -22.354 1.00 81.75 84 GLU A N 1
ATOM 634 C CA . GLU A 1 84 ? 2.016 11.591 -23.239 1.00 81.75 84 GLU A CA 1
ATOM 635 C C . GLU A 1 84 ? 2.532 10.508 -24.184 1.00 81.75 84 GLU A C 1
ATOM 637 O O . GLU A 1 84 ? 2.590 10.725 -25.395 1.00 81.75 84 GLU A O 1
ATOM 642 N N . ALA A 1 85 ? 2.837 9.315 -23.662 1.00 83.31 85 ALA A N 1
ATOM 643 C CA . ALA A 1 85 ? 3.247 8.182 -24.483 1.00 83.31 85 ALA A CA 1
ATOM 644 C C . ALA A 1 85 ? 2.157 7.804 -25.499 1.00 83.31 85 ALA A C 1
ATOM 646 O O . ALA A 1 85 ? 2.454 7.622 -26.679 1.00 83.31 85 ALA A O 1
ATOM 647 N N . GLY A 1 86 ? 0.890 7.752 -25.070 1.00 89.00 86 GLY A N 1
ATOM 648 C CA . GLY A 1 86 ? -0.254 7.472 -25.937 1.00 89.00 86 GLY A CA 1
ATOM 649 C C . GLY A 1 86 ? -0.422 8.504 -27.055 1.00 89.00 86 GLY A C 1
ATOM 650 O O . GLY A 1 86 ? -0.635 8.129 -28.206 1.00 89.00 86 GLY A O 1
ATOM 651 N N . VAL A 1 87 ? -0.269 9.795 -26.751 1.00 87.88 87 VAL A N 1
ATOM 652 C CA . VAL A 1 87 ? -0.359 10.886 -27.734 1.00 87.88 87 VAL A CA 1
ATOM 653 C C . VAL A 1 87 ? 0.825 10.866 -28.703 1.00 87.88 87 VAL A C 1
ATOM 655 O O . VAL A 1 87 ? 0.617 10.927 -29.917 1.00 87.88 87 VAL A O 1
ATOM 658 N N . ARG A 1 88 ? 2.060 10.722 -28.204 1.00 87.94 88 ARG A N 1
ATOM 659 C CA . ARG A 1 88 ? 3.267 10.607 -29.043 1.00 87.94 88 ARG A CA 1
ATOM 660 C C . ARG A 1 88 ? 3.172 9.405 -29.977 1.00 87.94 88 ARG A C 1
ATOM 662 O O . ARG A 1 88 ? 3.418 9.536 -31.177 1.00 87.94 88 ARG A O 1
ATOM 669 N N . ALA A 1 89 ? 2.738 8.259 -29.456 1.00 89.25 89 ALA A N 1
ATOM 670 C CA . ALA A 1 89 ? 2.467 7.073 -30.251 1.00 89.25 89 ALA A CA 1
ATOM 671 C C . ALA A 1 89 ? 1.327 7.313 -31.249 1.00 89.25 89 ALA A C 1
ATOM 673 O O . ALA A 1 89 ? 1.431 6.925 -32.404 1.00 89.25 89 ALA A O 1
ATOM 674 N N . LEU A 1 90 ? 0.239 7.986 -30.896 1.00 89.69 90 LEU A N 1
ATOM 675 C CA . LEU A 1 90 ? -0.842 8.221 -31.852 1.00 89.69 90 LEU A CA 1
ATOM 676 C C . LEU A 1 90 ? -0.398 9.098 -33.035 1.00 89.69 90 LEU A C 1
ATOM 678 O O . LEU A 1 90 ? -0.719 8.788 -34.182 1.00 89.69 90 LEU A O 1
ATOM 682 N N . LEU A 1 91 ? 0.383 10.143 -32.758 1.00 89.00 91 LEU A N 1
ATOM 683 C CA . LEU A 1 91 ? 0.844 11.119 -33.750 1.00 89.00 91 LEU A CA 1
ATOM 684 C C . LEU A 1 91 ? 2.065 10.662 -34.562 1.00 89.00 91 LEU A C 1
ATOM 686 O O . LEU A 1 91 ? 2.462 11.343 -35.502 1.00 89.00 91 LEU A O 1
ATOM 690 N N . GLY A 1 92 ? 2.643 9.504 -34.235 1.00 89.38 92 GLY A N 1
ATOM 691 C CA . GLY A 1 92 ? 3.807 8.968 -34.942 1.00 89.38 92 GLY A CA 1
ATOM 692 C C . GLY A 1 92 ? 5.153 9.468 -34.423 1.00 89.38 92 GLY A C 1
ATOM 693 O O . GLY A 1 92 ? 6.168 9.084 -34.988 1.00 89.38 92 GLY A O 1
ATOM 694 N N . ALA A 1 93 ? 5.173 10.253 -33.344 1.00 87.25 93 ALA A N 1
ATOM 695 C CA . ALA A 1 93 ? 6.395 10.730 -32.690 1.00 87.25 93 ALA A CA 1
ATOM 696 C C . ALA A 1 93 ? 7.084 9.663 -31.821 1.00 87.25 93 ALA A C 1
ATOM 698 O O . ALA A 1 93 ? 8.184 9.876 -31.325 1.00 87.25 93 ALA A O 1
ATOM 699 N N . ALA A 1 94 ? 6.407 8.542 -31.571 1.00 86.31 94 ALA A N 1
ATOM 700 C CA . ALA A 1 94 ? 6.967 7.372 -30.912 1.00 86.31 94 ALA A CA 1
ATOM 701 C C . ALA A 1 94 ? 6.536 6.101 -31.665 1.00 86.31 94 ALA A C 1
ATOM 703 O O . ALA A 1 94 ? 5.425 6.059 -32.225 1.00 86.31 94 ALA A O 1
ATOM 704 N N . PRO A 1 95 ? 7.384 5.062 -31.695 1.00 88.12 95 PRO A N 1
ATOM 705 C CA . PRO A 1 95 ? 7.000 3.777 -32.249 1.00 88.12 95 PRO A CA 1
ATOM 706 C C . PRO A 1 95 ? 5.999 3.068 -31.328 1.00 88.12 95 PRO A C 1
ATOM 708 O O . PRO A 1 95 ? 5.880 3.345 -30.136 1.00 88.12 95 PRO A O 1
ATOM 711 N N . ILE A 1 96 ? 5.273 2.117 -31.904 1.00 89.06 96 ILE A N 1
ATOM 712 C CA . ILE A 1 96 ? 4.410 1.174 -31.202 1.00 89.06 96 ILE A CA 1
ATOM 713 C C . ILE A 1 96 ? 5.037 -0.201 -31.401 1.00 89.06 96 ILE A C 1
ATOM 715 O O . ILE A 1 96 ? 4.965 -0.775 -32.486 1.00 89.06 96 ILE A O 1
ATOM 719 N N . SER A 1 97 ? 5.689 -0.716 -30.365 1.00 82.00 97 SER A N 1
ATOM 720 C CA . SER A 1 97 ? 6.390 -2.008 -30.385 1.00 82.00 97 SER A CA 1
ATOM 721 C C . SER A 1 97 ? 5.678 -3.090 -29.561 1.00 82.00 97 SER A C 1
ATOM 723 O O . SER A 1 97 ? 5.906 -4.286 -29.781 1.00 82.00 97 SER A O 1
ATOM 725 N N . GLY A 1 98 ? 4.801 -2.675 -28.641 1.00 76.50 98 GLY A N 1
ATOM 726 C CA . GLY A 1 98 ? 4.086 -3.539 -27.708 1.00 76.50 98 GLY A CA 1
ATOM 727 C C . GLY A 1 98 ? 3.062 -4.463 -28.371 1.00 76.50 98 GLY A C 1
ATOM 728 O O . GLY A 1 98 ? 2.511 -4.186 -29.434 1.00 76.50 98 GLY A O 1
ATOM 729 N N . THR A 1 99 ? 2.785 -5.579 -27.702 1.00 85.00 99 THR A N 1
ATOM 730 C CA . THR A 1 99 ? 1.696 -6.507 -28.048 1.00 85.00 99 THR A CA 1
ATOM 731 C C . THR A 1 99 ? 0.853 -6.769 -26.808 1.00 85.00 99 THR A C 1
ATOM 733 O O . THR A 1 99 ? 1.325 -6.558 -25.691 1.00 85.00 99 THR A O 1
ATOM 736 N N . LEU A 1 100 ? -0.382 -7.232 -26.979 1.00 84.25 100 LEU A N 1
ATOM 737 C CA . LEU A 1 100 ? -1.294 -7.482 -25.871 1.00 84.25 100 LEU A CA 1
ATOM 738 C C . LEU A 1 100 ? -0.721 -8.543 -24.904 1.00 84.25 100 LEU A C 1
ATOM 740 O O . LEU A 1 100 ? -0.528 -9.694 -25.301 1.00 84.25 100 LEU A O 1
ATOM 744 N N . PRO A 1 101 ? -0.493 -8.218 -23.616 1.00 79.56 101 PRO A N 1
ATOM 745 C CA . PRO A 1 101 ? -0.039 -9.181 -22.610 1.00 79.56 101 PRO A CA 1
ATOM 746 C C . PRO A 1 101 ? -1.182 -10.064 -22.079 1.00 79.56 101 PRO A C 1
ATOM 748 O O . PRO A 1 101 ? -0.956 -10.956 -21.263 1.00 79.56 101 PRO A O 1
ATOM 751 N N 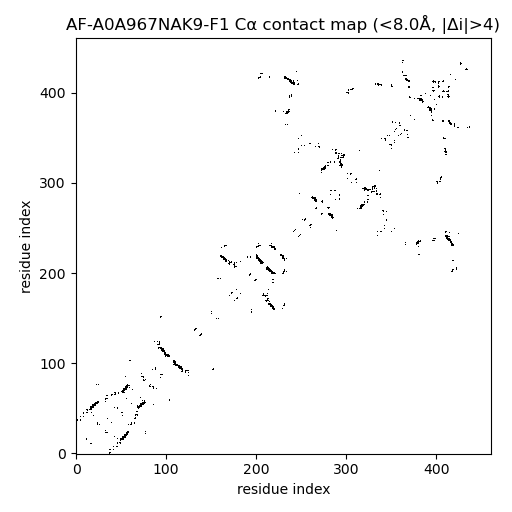. ILE A 1 102 ? -2.408 -9.819 -22.543 1.00 83.38 102 ILE A N 1
ATOM 752 C CA . ILE A 1 102 ? -3.646 -10.523 -22.202 1.00 83.38 102 ILE A CA 1
ATOM 753 C C . ILE A 1 102 ? -4.462 -10.762 -23.478 1.00 83.38 102 ILE A C 1
ATOM 755 O O . ILE A 1 102 ? -4.188 -10.161 -24.510 1.00 83.38 102 ILE A O 1
ATOM 759 N N . SER A 1 103 ? -5.483 -11.611 -23.418 1.00 85.12 103 SER A N 1
ATOM 760 C CA . SER A 1 103 ? -6.507 -11.691 -24.467 1.00 85.12 103 SER A CA 1
ATOM 761 C C . SER A 1 103 ? -7.623 -10.669 -24.224 1.00 85.12 103 SER A C 1
ATOM 763 O O . SER A 1 103 ? -7.991 -10.440 -23.071 1.00 85.12 103 SER A O 1
ATOM 765 N N . LEU A 1 104 ? -8.232 -10.161 -25.298 1.00 85.44 104 LEU A N 1
ATOM 766 C CA . LEU A 1 104 ? -9.458 -9.352 -25.302 1.00 85.44 104 LEU A CA 1
ATOM 767 C C . LEU A 1 104 ? -10.572 -10.065 -26.089 1.00 85.44 104 LEU A C 1
ATOM 769 O O . LEU A 1 104 ? -10.872 -9.669 -27.217 1.00 85.44 104 LEU A O 1
ATOM 773 N N . PRO A 1 105 ? -11.172 -11.145 -25.558 1.00 81.12 105 PRO A N 1
ATOM 774 C CA . PRO A 1 105 ? -12.237 -11.849 -26.261 1.00 81.12 105 PRO A CA 1
ATOM 775 C C . PRO A 1 105 ? -13.477 -10.955 -26.452 1.00 81.12 105 PRO A C 1
ATOM 777 O O . PRO A 1 105 ? -13.778 -10.168 -25.557 1.00 81.12 105 PRO A O 1
ATOM 780 N N . PRO A 1 106 ? -14.222 -11.105 -27.564 1.00 86.75 106 PRO A N 1
ATOM 781 C CA . PRO A 1 106 ? -13.959 -12.015 -28.684 1.00 86.75 106 PRO A CA 1
ATOM 782 C C . PRO A 1 106 ? -12.968 -11.468 -29.732 1.00 86.75 106 PRO A C 1
ATOM 784 O O . PRO A 1 106 ? -12.708 -12.151 -30.718 1.00 86.75 106 PRO A O 1
ATOM 787 N N . PHE A 1 107 ? -12.436 -10.259 -29.548 1.00 87.94 107 PHE A N 1
ATOM 788 C CA . PHE A 1 107 ? -11.757 -9.494 -30.597 1.00 87.94 107 PHE A CA 1
ATOM 789 C C . PHE A 1 107 ? -10.302 -9.904 -30.843 1.00 87.94 107 PHE A C 1
ATOM 791 O O . PHE A 1 107 ? -9.913 -10.063 -31.996 1.00 87.94 107 PHE A O 1
ATOM 798 N N . HIS A 1 108 ? -9.507 -10.067 -29.779 1.00 89.88 108 HIS A N 1
ATOM 799 C CA . HIS A 1 108 ? -8.056 -10.251 -29.895 1.00 89.88 108 HIS A CA 1
ATOM 800 C C . HIS A 1 108 ? -7.486 -11.303 -28.941 1.00 89.88 108 HIS A C 1
ATOM 802 O O . HIS A 1 108 ? -7.843 -11.377 -27.761 1.00 89.88 108 HIS A O 1
ATOM 808 N N . GLY A 1 109 ? -6.554 -12.107 -29.447 1.00 90.12 109 GLY A N 1
ATOM 809 C CA . GLY A 1 109 ? -5.774 -13.079 -28.689 1.00 90.12 109 GLY A CA 1
ATOM 810 C C . GLY A 1 109 ? -4.571 -12.490 -27.942 1.00 90.12 109 GLY A C 1
ATOM 811 O O . GLY A 1 109 ? -4.194 -11.328 -28.086 1.00 90.12 109 GLY A O 1
ATOM 812 N N . LEU A 1 110 ? -3.939 -13.334 -27.124 1.00 85.00 110 LEU A N 1
ATOM 813 C CA . LEU A 1 110 ? -2.688 -13.016 -26.432 1.00 85.00 110 LEU A CA 1
ATOM 814 C C . LEU A 1 110 ? -1.570 -12.725 -27.451 1.00 85.00 110 LEU A C 1
ATOM 816 O O . LEU A 1 110 ? -1.378 -13.503 -28.383 1.00 85.00 110 LEU A O 1
ATOM 820 N N . ARG A 1 111 ? -0.779 -11.670 -27.217 1.00 84.94 111 ARG A N 1
ATOM 821 C CA . ARG A 1 111 ? 0.327 -11.181 -28.070 1.00 84.94 111 ARG A CA 1
ATOM 822 C C . ARG A 1 111 ? -0.092 -10.648 -29.443 1.00 84.94 111 ARG A C 1
ATOM 824 O O . ARG A 1 111 ? 0.773 -10.405 -30.283 1.00 84.94 111 ARG A O 1
ATOM 831 N N . GLU A 1 112 ? -1.380 -10.421 -29.674 1.00 89.38 112 GLU A N 1
ATOM 832 C CA . GLU A 1 112 ? -1.834 -9.662 -30.840 1.00 89.38 112 GLU A CA 1
ATOM 833 C C . GLU A 1 112 ? -1.599 -8.158 -30.647 1.00 89.38 112 GLU A C 1
ATOM 835 O O . GLU A 1 112 ? -1.459 -7.672 -29.527 1.00 89.38 112 GLU A O 1
ATOM 840 N N . GLY A 1 113 ? -1.515 -7.412 -31.744 1.00 87.69 113 GLY A N 1
ATOM 841 C CA . GLY A 1 113 ? -1.270 -5.973 -31.731 1.00 87.69 113 GLY A CA 1
ATOM 842 C C . GLY A 1 113 ? -0.574 -5.510 -33.004 1.00 87.69 113 GLY A C 1
ATOM 843 O O . GLY A 1 113 ? 0.047 -6.303 -33.715 1.00 87.69 113 GLY A O 1
ATOM 844 N N . LEU A 1 114 ? -0.690 -4.218 -33.300 1.00 87.62 114 LEU A N 1
ATOM 845 C CA . LEU A 1 114 ? -0.019 -3.607 -34.441 1.00 87.62 114 LEU A CA 1
ATOM 846 C C . LEU A 1 114 ? 1.335 -3.060 -34.009 1.00 87.62 114 LEU A C 1
ATOM 848 O O . LEU A 1 114 ? 1.420 -2.302 -33.045 1.00 87.62 114 LEU A O 1
ATOM 852 N N . ARG A 1 115 ? 2.375 -3.409 -34.768 1.00 88.62 115 ARG A N 1
ATOM 853 C CA . ARG A 1 115 ? 3.678 -2.755 -34.664 1.00 88.62 115 ARG A CA 1
ATOM 854 C C . ARG A 1 115 ? 3.774 -1.632 -35.678 1.00 88.62 115 ARG A C 1
ATOM 856 O O . ARG A 1 115 ? 3.359 -1.801 -36.825 1.00 88.62 115 ARG A O 1
ATOM 863 N N . ARG A 1 116 ? 4.331 -0.502 -35.265 1.00 89.12 116 ARG A N 1
ATOM 864 C CA . ARG A 1 116 ? 4.527 0.661 -36.127 1.00 89.12 116 ARG A CA 1
ATOM 865 C C . ARG A 1 116 ? 5.793 1.396 -35.720 1.00 89.12 116 ARG A C 1
ATOM 867 O O . ARG A 1 116 ? 5.947 1.730 -34.554 1.00 89.12 116 ARG A O 1
ATOM 874 N N . GLU A 1 117 ? 6.653 1.697 -36.680 1.00 90.44 117 GLU A N 1
ATOM 875 C CA . GLU A 1 117 ? 7.800 2.576 -36.450 1.00 90.44 117 GLU A CA 1
ATOM 876 C C . GLU A 1 117 ? 7.347 4.025 -36.195 1.00 90.44 117 GLU A C 1
ATOM 878 O O . GLU A 1 117 ? 6.201 4.404 -36.489 1.00 90.44 117 GLU A O 1
ATOM 883 N N . ALA A 1 118 ? 8.248 4.837 -35.643 1.00 87.50 118 ALA A N 1
ATOM 884 C CA . ALA A 1 118 ? 8.071 6.284 -35.610 1.00 87.50 118 ALA A CA 1
ATOM 885 C C . ALA A 1 118 ? 8.097 6.857 -37.040 1.00 87.50 118 ALA A C 1
ATOM 887 O O . ALA A 1 118 ? 8.764 6.329 -37.934 1.00 87.50 118 ALA A O 1
ATOM 888 N N . LEU A 1 119 ? 7.344 7.931 -37.273 1.00 89.00 119 LEU A N 1
ATOM 889 C CA . LEU A 1 119 ? 7.315 8.617 -38.559 1.00 89.00 119 LEU A CA 1
ATOM 890 C C . LEU A 1 119 ? 8.544 9.534 -38.686 1.00 89.00 119 LEU A C 1
ATOM 892 O O . LEU A 1 119 ? 8.763 10.368 -37.806 1.00 89.00 119 LEU A O 1
ATOM 896 N N . PRO A 1 120 ? 9.320 9.445 -39.783 1.00 83.56 120 PRO A N 1
ATOM 897 C CA . PRO A 1 120 ? 10.466 10.325 -39.990 1.00 83.56 120 PRO A CA 1
ATOM 898 C C . PRO A 1 120 ? 10.061 11.805 -39.971 1.00 83.56 120 PRO A C 1
ATOM 900 O O . PRO A 1 120 ? 9.122 12.199 -40.666 1.00 83.56 120 PRO A O 1
ATOM 903 N N . GLY A 1 121 ? 10.787 12.628 -39.209 1.00 79.38 121 GLY A N 1
ATOM 904 C CA . GLY A 1 121 ? 10.566 14.077 -39.128 1.00 79.38 121 GLY A CA 1
ATOM 905 C C . GLY A 1 121 ? 9.413 14.518 -38.218 1.00 79.38 121 GLY A C 1
ATOM 906 O O . GLY A 1 121 ? 9.084 15.703 -38.205 1.00 79.38 121 GLY A O 1
ATOM 907 N N . VAL A 1 122 ? 8.800 13.599 -37.464 1.00 77.38 122 VAL A N 1
ATOM 908 C CA . VAL A 1 122 ? 7.839 13.922 -36.400 1.00 77.38 122 VAL A CA 1
ATOM 909 C C . VAL A 1 122 ? 8.567 13.849 -35.057 1.00 77.38 122 VAL A C 1
ATOM 911 O O . VAL A 1 122 ? 8.524 12.835 -34.367 1.00 77.38 122 VAL A O 1
ATOM 914 N N . GLU A 1 123 ? 9.261 14.925 -34.697 1.00 68.69 123 GLU A N 1
ATOM 915 C CA . GLU A 1 123 ? 9.970 15.053 -33.419 1.00 68.69 123 GLU A CA 1
ATOM 916 C C . GLU A 1 123 ? 9.215 16.023 -32.503 1.00 68.69 123 GLU A C 1
ATOM 918 O O . GLU A 1 123 ? 8.850 17.117 -32.927 1.00 68.69 123 GLU A O 1
ATOM 923 N N . GLY A 1 124 ? 8.971 15.617 -31.252 1.00 64.88 124 GLY A N 1
ATOM 924 C CA . GLY A 1 124 ? 8.356 16.463 -30.223 1.00 64.88 124 GLY A CA 1
ATOM 925 C C . GLY A 1 124 ? 6.883 16.808 -30.477 1.00 64.88 124 GLY A C 1
ATOM 926 O O . GLY A 1 124 ? 6.550 17.746 -31.196 1.00 64.88 124 GLY A O 1
ATOM 927 N N . VAL A 1 125 ? 5.964 16.104 -29.808 1.00 63.16 125 VAL A N 1
ATOM 928 C CA . VAL A 1 125 ? 4.585 16.600 -29.683 1.00 63.16 125 VAL A CA 1
ATOM 929 C C . VAL A 1 125 ? 4.584 17.648 -28.579 1.00 63.16 125 VAL A C 1
ATOM 931 O O . VAL A 1 125 ? 4.534 17.299 -27.403 1.00 63.16 125 VAL A O 1
ATOM 934 N N . ALA A 1 126 ? 4.680 18.924 -28.948 1.00 60.03 126 ALA A N 1
ATOM 935 C CA . ALA A 1 126 ? 4.537 19.998 -27.976 1.00 60.03 126 ALA A CA 1
ATOM 936 C C . ALA A 1 126 ? 3.107 19.976 -27.402 1.00 60.03 126 ALA A C 1
ATOM 938 O O . ALA A 1 126 ? 2.149 19.878 -28.183 1.00 60.03 126 ALA A O 1
ATOM 939 N N . PRO A 1 127 ? 2.928 20.061 -26.071 1.00 59.59 127 PRO A N 1
ATOM 940 C CA . PRO A 1 127 ? 1.605 20.258 -25.506 1.00 59.59 127 PRO A CA 1
ATOM 941 C C . PRO A 1 127 ? 1.011 21.547 -26.083 1.00 59.59 127 PRO A C 1
ATOM 943 O O . PRO A 1 127 ? 1.698 22.562 -26.221 1.00 59.59 127 PRO A O 1
ATOM 946 N N . ALA A 1 128 ? -0.270 21.499 -26.456 1.00 60.19 128 ALA A N 1
ATOM 947 C CA . ALA A 1 128 ? -0.992 22.719 -26.786 1.00 60.19 128 ALA A CA 1
ATOM 948 C C . ALA A 1 128 ? -0.953 23.662 -25.569 1.00 60.19 128 ALA A C 1
ATOM 950 O O . ALA A 1 128 ? -0.934 23.167 -24.436 1.00 60.19 128 ALA A O 1
ATOM 951 N N . PRO A 1 129 ? -0.955 24.990 -25.773 1.00 57.41 129 PRO A N 1
ATOM 952 C CA . PRO A 1 129 ? -1.069 25.926 -24.666 1.00 57.41 129 PRO A CA 1
ATOM 953 C C . PRO A 1 129 ? -2.289 25.561 -23.818 1.00 57.41 129 PRO A C 1
ATOM 955 O O . PRO A 1 129 ? -3.398 25.439 -24.343 1.00 57.41 129 PRO A O 1
ATOM 958 N N . ASP A 1 130 ? -2.083 25.318 -22.525 1.00 57.84 130 ASP A N 1
ATOM 959 C CA . ASP A 1 130 ? -3.185 25.040 -21.612 1.00 57.84 130 ASP A CA 1
ATOM 960 C C . ASP A 1 130 ? -3.974 26.342 -21.390 1.00 57.84 130 ASP A C 1
ATOM 962 O O . ASP A 1 130 ? -3.404 27.303 -20.865 1.00 57.84 130 ASP A O 1
ATOM 966 N N . PRO A 1 131 ? -5.274 26.401 -21.735 1.00 50.53 131 PRO A N 1
ATOM 967 C CA . PRO A 1 131 ? -6.081 27.610 -21.583 1.00 50.53 131 PRO A CA 1
ATOM 968 C C . PRO A 1 131 ? -6.121 28.137 -20.143 1.00 50.53 131 PRO A C 1
ATOM 970 O O . PRO A 1 131 ? -6.314 29.333 -19.932 1.00 50.53 131 PRO A O 1
ATOM 973 N N . LEU A 1 132 ? -5.946 27.267 -19.138 1.00 45.91 132 LEU A N 1
ATOM 974 C CA . LEU A 1 132 ? -5.894 27.671 -17.731 1.00 45.91 132 LEU A CA 1
ATOM 975 C C . LEU A 1 132 ? -4.544 28.304 -17.369 1.00 45.91 132 LEU A C 1
ATOM 977 O O . LEU A 1 132 ? -4.507 29.264 -16.597 1.00 45.91 132 LEU A O 1
ATOM 981 N N . SER A 1 133 ? -3.454 27.814 -17.955 1.00 54.59 133 SER A N 1
ATOM 982 C CA . SER A 1 133 ? -2.124 28.423 -17.880 1.00 54.59 133 SER A CA 1
ATOM 983 C C . SER A 1 133 ? -2.065 29.751 -18.645 1.00 54.59 133 SER A C 1
ATOM 985 O O . SER A 1 133 ? -1.543 30.734 -18.123 1.00 54.59 133 SER A O 1
ATOM 987 N N . GLU A 1 134 ? -2.671 29.839 -19.835 1.00 63.59 134 GLU A N 1
ATOM 988 C CA . GLU A 1 134 ? -2.795 31.096 -20.595 1.00 63.59 134 GLU A CA 1
ATOM 989 C C . GLU A 1 134 ? -3.653 32.137 -19.864 1.00 63.59 134 GLU A C 1
ATOM 991 O O . GLU A 1 134 ? -3.354 33.330 -19.893 1.00 63.59 134 GLU A O 1
ATOM 996 N N . ALA A 1 135 ? -4.692 31.690 -19.154 1.00 62.34 135 ALA A N 1
ATOM 997 C CA . ALA A 1 135 ? -5.513 32.541 -18.299 1.00 62.34 135 ALA A CA 1
ATOM 998 C C . ALA A 1 135 ? -4.826 32.928 -16.971 1.00 62.34 135 ALA A C 1
ATOM 1000 O O . ALA A 1 135 ? -5.422 33.653 -16.172 1.00 62.34 135 ALA A O 1
ATOM 1001 N N . GLY A 1 136 ? -3.603 32.445 -16.707 1.00 48.50 136 GLY A N 1
ATOM 1002 C CA . GLY A 1 136 ? -2.856 32.702 -15.471 1.00 48.50 136 GLY A CA 1
ATOM 1003 C C . GLY A 1 136 ? -3.470 32.065 -14.219 1.00 48.50 136 GLY A C 1
ATOM 1004 O O . GLY A 1 136 ? -3.166 32.482 -13.104 1.00 48.50 136 GLY A O 1
ATOM 1005 N N . ILE A 1 137 ? -4.362 31.085 -14.396 1.00 53.22 137 ILE A N 1
ATOM 1006 C CA . ILE A 1 137 ? -5.017 30.338 -13.314 1.00 53.22 137 ILE A CA 1
ATOM 1007 C C . ILE A 1 137 ? -4.075 29.247 -12.791 1.00 53.22 137 ILE A C 1
ATOM 1009 O O . ILE A 1 137 ? -4.029 29.000 -11.586 1.00 53.22 137 ILE A O 1
ATOM 1013 N N . LEU A 1 138 ? -3.312 28.619 -13.690 1.00 40.53 138 LEU A N 1
ATOM 1014 C CA . LEU A 1 138 ? -2.184 27.756 -13.343 1.00 40.53 138 LEU A CA 1
ATOM 1015 C C . LEU A 1 138 ? -0.869 28.537 -13.523 1.00 40.53 138 LEU A C 1
ATOM 1017 O O . LEU A 1 138 ? -0.774 29.354 -14.442 1.00 40.53 138 LEU A O 1
ATOM 1021 N N . PRO A 1 139 ? 0.139 28.344 -12.651 1.00 42.50 139 PRO A N 1
ATOM 1022 C CA . PRO A 1 139 ? 1.413 29.046 -12.769 1.00 42.50 139 PRO A CA 1
ATOM 1023 C C . PRO A 1 139 ? 2.084 28.741 -14.117 1.00 42.50 139 PRO A C 1
ATOM 1025 O O . PRO A 1 139 ? 2.232 27.583 -14.505 1.00 42.50 139 PRO A O 1
ATOM 1028 N N . ALA A 1 140 ? 2.477 29.798 -14.834 1.00 39.56 140 ALA A N 1
ATOM 1029 C CA . ALA A 1 140 ? 3.122 29.699 -16.138 1.00 39.56 140 ALA A CA 1
ATOM 1030 C C . ALA A 1 140 ? 4.500 29.037 -16.007 1.00 39.56 140 ALA A C 1
ATOM 1032 O O . ALA A 1 140 ? 5.381 29.555 -15.322 1.00 39.56 140 ALA A O 1
ATOM 1033 N N . GLY A 1 141 ? 4.675 27.911 -16.697 1.00 44.16 141 GLY A N 1
ATOM 1034 C CA . GLY A 1 141 ? 5.905 27.132 -16.669 1.00 44.16 141 GLY A CA 1
ATOM 1035 C C . GLY A 1 141 ? 5.958 26.206 -15.461 1.00 44.16 141 GLY A C 1
ATOM 1036 O O . GLY A 1 141 ? 6.571 26.521 -14.443 1.00 44.16 141 GLY A O 1
ATOM 1037 N N . ARG A 1 142 ? 5.397 25.002 -15.611 1.00 41.44 142 ARG A N 1
ATOM 1038 C CA . ARG A 1 142 ? 6.021 23.857 -14.948 1.00 41.44 142 ARG A CA 1
ATOM 1039 C C . ARG A 1 142 ? 7.462 23.809 -15.470 1.00 41.44 142 ARG A C 1
ATOM 1041 O O . ARG A 1 142 ? 7.630 23.901 -16.689 1.00 41.44 142 ARG A O 1
ATOM 1048 N N . PRO A 1 143 ? 8.498 23.701 -14.620 1.00 34.03 143 PRO A N 1
ATOM 1049 C CA . PRO A 1 143 ? 9.758 23.194 -15.133 1.00 34.03 143 PRO A CA 1
ATOM 1050 C C . PRO A 1 143 ? 9.400 21.872 -15.800 1.00 34.03 143 PRO A C 1
ATOM 1052 O O . PRO A 1 143 ? 8.691 21.077 -15.177 1.00 34.03 143 PRO A O 1
ATOM 1055 N N . ASP A 1 144 ? 9.798 21.683 -17.061 1.00 34.66 144 ASP A N 1
ATOM 1056 C CA . ASP A 1 144 ? 9.800 20.361 -17.675 1.00 34.66 144 ASP A CA 1
ATOM 1057 C C . ASP A 1 144 ? 10.348 19.435 -16.597 1.00 34.66 144 ASP A C 1
ATOM 1059 O O . ASP A 1 144 ? 11.500 19.594 -16.179 1.00 34.66 144 ASP A O 1
ATOM 1063 N N . ALA A 1 145 ? 9.481 18.602 -16.016 1.00 32.31 145 ALA A N 1
ATOM 1064 C CA . ALA A 1 145 ? 9.871 17.666 -14.984 1.00 32.31 145 ALA A CA 1
ATOM 1065 C C . ALA A 1 145 ? 10.782 16.729 -15.734 1.00 32.31 145 ALA A C 1
ATOM 1067 O O . ALA A 1 145 ? 10.231 15.882 -16.428 1.00 32.31 145 ALA A O 1
ATOM 1068 N N . ALA A 1 146 ? 12.093 17.044 -15.718 1.00 30.83 146 ALA A N 1
ATOM 1069 C CA . ALA A 1 146 ? 13.060 16.722 -16.760 1.00 30.83 146 ALA A CA 1
ATOM 1070 C C . ALA A 1 146 ? 12.575 15.475 -17.448 1.00 30.83 146 ALA A C 1
ATOM 1072 O O . ALA A 1 146 ? 12.638 14.416 -16.821 1.00 30.83 146 ALA A O 1
ATOM 1073 N N . ALA A 1 147 ? 11.915 15.658 -18.602 1.00 34.28 147 ALA A N 1
ATOM 1074 C CA . ALA A 1 147 ? 11.326 14.555 -19.321 1.00 34.28 147 ALA A CA 1
ATOM 1075 C C . ALA A 1 147 ? 12.507 13.626 -19.515 1.00 34.28 147 ALA A C 1
ATOM 1077 O O . ALA A 1 147 ? 13.407 13.929 -20.297 1.00 34.28 147 ALA A O 1
ATOM 1078 N N . GLY A 1 148 ? 12.591 12.584 -18.687 1.00 31.08 148 GLY A N 1
ATOM 1079 C CA . GLY A 1 148 ? 13.520 11.510 -18.912 1.00 31.08 148 GLY A CA 1
ATOM 1080 C C . GLY A 1 148 ? 13.054 11.036 -20.258 1.00 31.08 148 GLY A C 1
ATOM 1081 O O . GLY A 1 148 ? 11.941 10.515 -20.350 1.00 31.08 148 GLY A O 1
ATOM 1082 N N . GLU A 1 149 ? 13.798 11.404 -21.301 1.00 31.45 149 GLU A N 1
ATOM 1083 C CA . GLU A 1 149 ? 13.488 11.013 -22.657 1.00 31.45 149 GLU A CA 1
ATOM 1084 C C . GLU A 1 149 ? 13.190 9.526 -22.569 1.00 31.45 149 GLU A C 1
ATOM 1086 O O . GLU A 1 149 ? 14.051 8.736 -22.174 1.00 31.45 149 GLU A O 1
ATOM 1091 N N . ALA A 1 150 ? 11.933 9.151 -22.823 1.00 35.00 150 ALA A N 1
ATOM 1092 C CA . ALA A 1 150 ? 11.625 7.758 -23.055 1.00 35.00 150 ALA A CA 1
ATOM 1093 C C . ALA A 1 150 ? 12.599 7.345 -24.165 1.00 35.00 150 ALA A C 1
ATOM 1095 O O . ALA A 1 150 ? 12.580 8.000 -25.214 1.00 35.00 150 ALA A O 1
ATOM 1096 N N . PRO A 1 151 ? 13.508 6.386 -23.910 1.00 33.66 151 PRO A N 1
ATOM 1097 C CA . PRO A 1 151 ? 14.631 6.153 -24.795 1.00 33.66 151 PRO A CA 1
ATOM 1098 C C . PRO A 1 151 ? 14.110 5.892 -26.201 1.00 33.66 151 PRO A C 1
ATOM 1100 O O . PRO A 1 151 ? 13.156 5.133 -26.407 1.00 33.66 151 PRO A O 1
ATOM 1103 N N . ASP A 1 152 ? 14.720 6.597 -27.144 1.00 34.25 152 ASP A N 1
ATOM 1104 C CA . ASP A 1 152 ? 14.368 6.593 -28.550 1.00 34.25 152 ASP A CA 1
ATOM 1105 C C . ASP A 1 152 ? 14.445 5.151 -29.076 1.00 34.25 152 ASP A C 1
ATOM 1107 O O . ASP A 1 152 ? 15.497 4.502 -29.118 1.00 34.25 152 ASP A O 1
ATOM 1111 N N . THR A 1 153 ? 13.284 4.577 -29.371 1.00 48.62 153 THR A N 1
ATOM 1112 C CA . THR A 1 153 ? 13.119 3.138 -29.586 1.00 48.62 153 THR A CA 1
ATOM 1113 C C . THR A 1 153 ? 13.353 2.809 -31.053 1.00 48.62 153 THR A C 1
ATOM 1115 O O . THR A 1 153 ? 12.418 2.584 -31.809 1.00 48.62 153 THR A O 1
ATOM 1118 N N . ALA A 1 154 ? 14.621 2.744 -31.459 1.00 36.22 154 ALA A N 1
ATOM 1119 C CA . ALA A 1 154 ? 14.995 2.042 -32.693 1.00 36.22 154 ALA A CA 1
ATOM 1120 C C . ALA A 1 154 ? 16.416 1.443 -32.714 1.00 36.22 154 ALA A C 1
ATOM 1122 O O . ALA A 1 154 ? 16.709 0.657 -33.614 1.00 36.22 154 ALA A O 1
ATOM 1123 N N . ALA A 1 155 ? 17.300 1.733 -31.749 1.00 35.12 155 ALA A N 1
ATOM 1124 C CA . ALA A 1 155 ? 18.655 1.160 -31.777 1.00 35.12 155 ALA A CA 1
ATOM 1125 C C . ALA A 1 155 ? 19.350 0.941 -30.426 1.00 35.12 155 ALA A C 1
ATOM 1127 O O . ALA A 1 155 ? 20.367 0.250 -30.412 1.00 35.12 155 ALA A O 1
ATOM 1128 N N . ASP A 1 156 ? 18.828 1.445 -29.307 1.00 38.94 156 ASP A N 1
ATOM 1129 C CA . ASP A 1 156 ? 19.500 1.295 -28.016 1.00 38.94 156 ASP A CA 1
ATOM 1130 C C . ASP A 1 156 ? 18.681 0.370 -27.115 1.00 38.94 156 ASP A C 1
ATOM 1132 O O . ASP A 1 156 ? 17.692 0.758 -26.492 1.00 38.94 156 ASP A O 1
ATOM 1136 N N . ALA A 1 157 ? 19.075 -0.906 -27.055 1.00 45.69 157 ALA A N 1
ATOM 1137 C CA . ALA A 1 157 ? 18.781 -1.681 -25.863 1.00 45.69 157 ALA A CA 1
ATOM 1138 C C . ALA A 1 157 ? 19.422 -0.883 -24.727 1.00 45.69 157 ALA A C 1
ATOM 1140 O O . ALA A 1 157 ? 20.649 -0.802 -24.690 1.00 45.69 157 ALA A O 1
ATOM 1141 N N . GLY A 1 158 ? 18.603 -0.233 -23.889 1.00 48.12 158 GLY A N 1
ATOM 1142 C CA . GLY A 1 158 ? 19.076 0.607 -22.789 1.00 48.12 158 GLY A CA 1
ATOM 1143 C C . GLY A 1 158 ? 20.201 -0.071 -21.995 1.00 48.12 158 GLY A C 1
ATOM 1144 O O . GLY A 1 158 ? 20.383 -1.290 -22.108 1.00 48.12 158 GLY A O 1
ATOM 1145 N N . PRO A 1 159 ? 20.973 0.694 -21.199 1.00 57.25 159 PRO A N 1
ATOM 1146 C CA . PRO A 1 159 ? 22.214 0.220 -20.591 1.00 57.25 159 PRO A CA 1
ATOM 1147 C C . PRO A 1 159 ? 22.043 -1.197 -20.036 1.00 57.25 159 PRO A C 1
ATOM 1149 O O . PRO A 1 159 ? 21.026 -1.469 -19.386 1.00 57.25 159 PRO A O 1
ATOM 1152 N N . PRO A 1 160 ? 22.992 -2.116 -20.311 1.00 69.00 160 PRO A N 1
ATOM 1153 C CA . PRO A 1 160 ? 22.802 -3.531 -20.039 1.00 69.00 160 PRO A CA 1
ATOM 1154 C C . PRO A 1 160 ? 22.327 -3.724 -18.602 1.00 69.00 160 PRO A C 1
ATOM 1156 O O . PRO A 1 160 ? 22.875 -3.123 -17.667 1.00 69.00 160 PRO A O 1
ATOM 1159 N N . LEU A 1 161 ? 21.281 -4.541 -18.440 1.00 77.25 161 LEU A N 1
ATOM 1160 C CA . LEU A 1 161 ? 20.743 -4.830 -17.118 1.00 77.25 161 LEU A CA 1
ATOM 1161 C C . LEU A 1 161 ? 21.877 -5.315 -16.206 1.00 77.25 161 LEU A C 1
ATOM 1163 O O . LEU A 1 161 ? 22.722 -6.103 -16.652 1.00 77.25 161 LEU A O 1
ATOM 1167 N N . PRO A 1 162 ? 21.905 -4.872 -14.937 1.00 77.44 162 PRO A N 1
ATOM 1168 C CA . PRO A 1 162 ? 22.871 -5.391 -13.985 1.00 77.44 162 PRO A CA 1
ATOM 1169 C C . PRO A 1 162 ? 22.708 -6.913 -13.831 1.00 77.44 162 PRO A C 1
ATOM 1171 O O . PRO A 1 162 ? 21.648 -7.467 -14.155 1.00 77.44 162 PRO A O 1
ATOM 1174 N N . PRO 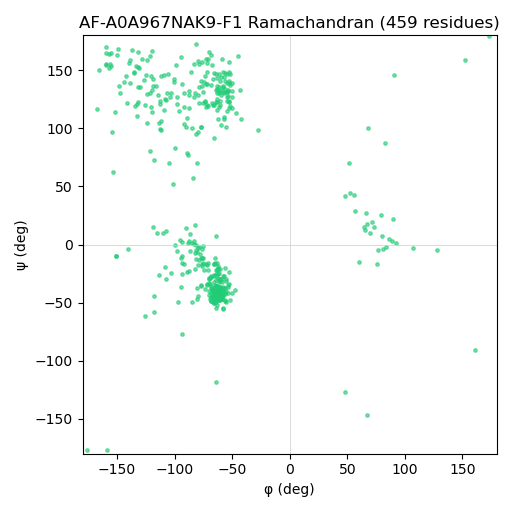A 1 163 ? 23.746 -7.613 -13.338 1.00 80.06 163 PRO A N 1
ATOM 1175 C CA . PRO A 1 163 ? 23.649 -9.043 -13.082 1.00 80.06 163 PRO A CA 1
ATOM 1176 C C . PRO A 1 163 ? 22.481 -9.346 -12.138 1.00 80.06 163 PRO A C 1
ATOM 1178 O O . PRO A 1 163 ? 22.157 -8.561 -11.251 1.00 80.06 163 PRO A O 1
ATOM 1181 N N . LEU A 1 164 ? 21.856 -10.508 -12.322 1.00 82.12 164 LEU A N 1
ATOM 1182 C CA . LEU A 1 164 ? 20.783 -10.967 -11.449 1.00 82.12 164 LEU A CA 1
ATOM 1183 C C . LEU A 1 164 ? 21.345 -11.281 -10.055 1.00 82.12 164 LEU A C 1
ATOM 1185 O O . LEU A 1 164 ? 22.207 -12.151 -9.916 1.00 82.12 164 LEU A O 1
ATOM 1189 N N . TYR A 1 165 ? 20.834 -10.617 -9.020 1.00 81.50 165 TYR A N 1
ATOM 1190 C CA . TYR A 1 165 ? 21.270 -10.843 -7.641 1.00 81.50 165 TYR A CA 1
ATOM 1191 C C . TYR A 1 165 ? 20.390 -11.902 -6.986 1.00 81.50 165 TYR A C 1
ATOM 1193 O O . TYR A 1 165 ? 19.259 -11.611 -6.605 1.00 81.50 165 TYR A O 1
ATOM 1201 N N . ALA A 1 166 ? 20.906 -13.123 -6.841 1.00 77.62 166 ALA A N 1
ATOM 1202 C CA . ALA A 1 166 ? 20.224 -14.221 -6.156 1.00 77.62 166 ALA A CA 1
ATOM 1203 C C . ALA A 1 166 ? 20.742 -14.410 -4.724 1.00 77.62 166 ALA A C 1
ATOM 1205 O O . ALA A 1 166 ? 21.943 -14.322 -4.466 1.00 77.62 166 ALA A O 1
ATOM 1206 N N . SER A 1 167 ? 19.833 -14.692 -3.791 1.00 82.38 167 SER A N 1
ATOM 1207 C CA . SER A 1 167 ? 20.193 -15.014 -2.412 1.00 82.38 167 SER A CA 1
ATOM 1208 C C . SER A 1 167 ? 20.779 -16.421 -2.301 1.00 82.38 167 SER A C 1
ATOM 1210 O O . SER A 1 167 ? 20.248 -17.376 -2.864 1.00 82.38 167 SER A O 1
ATOM 1212 N N . ALA A 1 168 ? 21.816 -16.574 -1.475 1.00 78.88 168 ALA A N 1
ATOM 1213 C CA . ALA A 1 168 ? 22.356 -17.884 -1.106 1.00 78.88 168 ALA A CA 1
ATOM 1214 C C . ALA A 1 168 ? 21.362 -18.745 -0.294 1.00 78.88 168 ALA A C 1
ATOM 1216 O O . ALA A 1 168 ? 21.595 -19.935 -0.108 1.00 78.88 168 ALA A O 1
ATOM 1217 N N . ALA A 1 169 ? 20.260 -18.156 0.185 1.00 80.00 169 ALA A N 1
ATOM 1218 C CA . ALA A 1 169 ? 19.192 -18.864 0.887 1.00 80.00 169 ALA A CA 1
ATOM 1219 C C . ALA A 1 169 ? 18.213 -19.600 -0.053 1.00 80.00 169 ALA A C 1
ATOM 1221 O O . ALA A 1 169 ? 17.293 -20.258 0.435 1.00 80.00 169 ALA A O 1
ATOM 1222 N N . GLU A 1 170 ? 18.368 -19.488 -1.380 1.00 88.31 170 GLU A N 1
ATOM 1223 C CA . GLU A 1 170 ? 17.550 -20.247 -2.331 1.00 88.31 170 GLU A CA 1
ATOM 1224 C C . GLU A 1 170 ? 17.789 -21.757 -2.188 1.00 88.31 170 GLU A C 1
ATOM 1226 O O . GLU A 1 170 ? 18.898 -22.262 -2.356 1.00 88.31 170 GLU A O 1
ATOM 1231 N N . ALA A 1 171 ? 16.717 -22.496 -1.919 1.00 87.19 171 ALA A N 1
ATOM 1232 C CA . ALA A 1 171 ? 16.696 -23.946 -1.990 1.00 87.19 171 ALA A CA 1
ATOM 1233 C C . ALA A 1 171 ? 16.535 -24.422 -3.441 1.00 87.19 171 ALA A C 1
ATOM 1235 O O . ALA A 1 171 ? 15.979 -23.723 -4.293 1.00 87.19 171 ALA A O 1
ATOM 1236 N N . ASP A 1 172 ? 16.946 -25.666 -3.701 1.00 88.62 172 ASP A N 1
ATOM 1237 C CA . ASP A 1 172 ? 16.668 -26.328 -4.974 1.00 88.62 172 ASP A CA 1
ATOM 1238 C C . ASP A 1 172 ? 15.151 -26.312 -5.275 1.00 88.62 172 ASP A C 1
ATOM 1240 O O . ASP A 1 172 ? 14.363 -26.770 -4.435 1.00 88.62 172 ASP A O 1
ATOM 1244 N N . PRO A 1 173 ? 14.708 -25.826 -6.452 1.00 90.06 173 PRO A N 1
ATOM 1245 C CA . PRO A 1 173 ? 13.294 -25.805 -6.818 1.00 90.06 173 PRO A CA 1
ATOM 1246 C C . PRO A 1 173 ? 12.592 -27.161 -6.707 1.00 90.06 173 PRO A C 1
ATOM 1248 O O . PRO A 1 173 ? 11.434 -27.220 -6.276 1.00 90.06 173 PRO A O 1
ATOM 1251 N N . GLY A 1 174 ? 13.294 -28.250 -7.039 1.00 88.94 174 GLY A N 1
ATOM 1252 C CA . GLY A 1 174 ? 12.783 -29.615 -6.951 1.00 88.94 174 GLY A CA 1
ATOM 1253 C C . GLY A 1 174 ? 12.389 -30.001 -5.525 1.00 88.94 174 GLY A C 1
ATOM 1254 O O . GLY A 1 174 ? 11.344 -30.624 -5.328 1.00 88.94 174 GLY A O 1
ATOM 1255 N N . SER A 1 175 ? 13.130 -29.531 -4.517 1.00 87.69 175 SER A N 1
ATOM 1256 C CA . SER A 1 175 ? 12.793 -29.736 -3.098 1.00 87.69 175 SER A CA 1
ATOM 1257 C C . SER A 1 175 ? 11.449 -29.106 -2.683 1.00 87.69 175 SER A C 1
ATOM 1259 O O . SER A 1 175 ? 10.750 -29.641 -1.823 1.00 87.69 175 SER A O 1
ATOM 1261 N N . GLY A 1 176 ? 11.037 -28.012 -3.336 1.00 85.81 176 GLY A N 1
ATOM 1262 C CA . GLY A 1 176 ? 9.715 -27.385 -3.181 1.00 85.81 176 GLY A CA 1
ATOM 1263 C C . GLY A 1 176 ? 8.643 -27.953 -4.125 1.00 85.81 176 GLY A C 1
ATOM 1264 O O . GLY A 1 176 ? 7.499 -27.482 -4.140 1.00 85.81 176 GLY A O 1
ATOM 1265 N N . GLY A 1 177 ? 8.993 -28.952 -4.943 1.00 91.19 177 GLY A N 1
ATOM 1266 C CA . GLY A 1 177 ? 8.153 -29.506 -6.007 1.00 91.19 177 GLY A CA 1
ATOM 1267 C C . GLY A 1 177 ? 7.877 -28.520 -7.147 1.00 91.19 177 GLY A C 1
ATOM 1268 O O . GLY A 1 177 ? 6.799 -28.579 -7.741 1.00 91.19 177 GLY A O 1
ATOM 1269 N N . MET A 1 178 ? 8.782 -27.570 -7.382 1.00 92.94 178 MET A N 1
ATOM 1270 C CA . MET A 1 178 ? 8.665 -26.521 -8.396 1.00 92.94 178 MET A CA 1
ATOM 1271 C C . MET A 1 178 ? 9.584 -26.813 -9.585 1.00 92.94 178 MET A C 1
ATOM 1273 O O . MET A 1 178 ? 10.669 -27.368 -9.432 1.00 92.94 178 MET A O 1
ATOM 1277 N N . SER A 1 179 ? 9.153 -26.422 -10.785 1.00 92.94 179 SER A N 1
ATOM 1278 C CA . SER A 1 179 ? 9.933 -26.601 -12.012 1.00 92.94 179 SER A CA 1
ATOM 1279 C C . SER A 1 179 ? 11.016 -25.531 -12.131 1.00 92.94 179 SER A C 1
ATOM 1281 O O . SER A 1 179 ? 10.710 -24.341 -12.220 1.00 92.94 179 SER A O 1
ATOM 1283 N N . THR A 1 180 ? 12.279 -25.951 -12.226 1.00 92.19 180 THR A N 1
ATOM 1284 C CA . THR A 1 180 ? 13.405 -25.053 -12.529 1.00 92.19 180 THR A CA 1
ATOM 1285 C C . THR A 1 180 ? 13.184 -24.292 -13.838 1.00 92.19 180 THR A C 1
ATOM 1287 O O . THR A 1 180 ? 13.494 -23.104 -13.911 1.00 92.19 180 THR A O 1
ATOM 1290 N N . ARG A 1 181 ? 12.593 -24.946 -14.850 1.00 93.44 181 ARG A N 1
ATOM 1291 C CA . ARG A 1 181 ? 12.285 -24.333 -16.151 1.00 93.44 181 ARG A CA 1
ATOM 1292 C C . ARG A 1 181 ? 11.253 -23.214 -16.026 1.00 93.44 181 ARG A C 1
ATOM 1294 O O . ARG A 1 181 ? 11.454 -22.151 -16.601 1.00 93.44 181 ARG A O 1
ATOM 1301 N N . GLU A 1 182 ? 10.174 -23.430 -15.275 1.00 92.31 182 GLU A N 1
ATOM 1302 C CA . GLU A 1 182 ? 9.135 -22.400 -15.114 1.00 92.31 182 GLU A CA 1
ATOM 1303 C C . GLU A 1 182 ? 9.616 -21.237 -14.242 1.00 92.31 182 GLU A C 1
ATOM 1305 O O . GLU A 1 182 ? 9.285 -20.091 -14.523 1.00 92.31 182 GLU A O 1
ATOM 1310 N N . LEU A 1 183 ? 10.461 -21.492 -13.237 1.00 91.19 183 LEU A N 1
ATOM 1311 C CA . LEU A 1 183 ? 11.085 -20.409 -12.474 1.00 91.19 183 LEU A CA 1
ATOM 1312 C C . LEU A 1 183 ? 12.061 -19.588 -13.330 1.00 91.19 183 LEU A C 1
ATOM 1314 O O . LEU A 1 183 ? 12.073 -18.371 -13.222 1.00 91.19 183 LEU A O 1
ATOM 1318 N N . ALA A 1 184 ? 12.835 -20.220 -14.218 1.00 89.56 184 ALA A N 1
ATOM 1319 C CA . ALA A 1 184 ? 13.673 -19.489 -15.175 1.00 89.56 184 ALA A CA 1
ATOM 1320 C C . ALA A 1 184 ? 12.834 -18.677 -16.182 1.00 89.56 184 ALA A C 1
ATOM 1322 O O . ALA A 1 184 ? 13.212 -17.575 -16.582 1.00 89.56 184 ALA A O 1
ATOM 1323 N N . ARG A 1 185 ? 11.665 -19.199 -16.575 1.00 90.12 185 ARG A N 1
ATOM 1324 C CA . ARG A 1 185 ? 10.700 -18.458 -17.394 1.00 90.12 185 ARG A CA 1
ATOM 1325 C C . ARG A 1 185 ? 10.147 -17.242 -16.647 1.00 90.12 185 ARG A C 1
ATOM 1327 O O . ARG A 1 185 ? 10.036 -16.185 -17.254 1.00 90.12 185 ARG A O 1
ATOM 1334 N N . LEU A 1 186 ? 9.844 -17.370 -15.355 1.00 91.06 186 LEU A N 1
ATOM 1335 C CA . LEU A 1 186 ? 9.443 -16.245 -14.506 1.00 91.06 186 LEU A CA 1
ATOM 1336 C C . LEU A 1 186 ? 10.536 -15.170 -14.447 1.00 91.06 186 LEU A C 1
ATOM 1338 O O . LEU A 1 186 ? 10.235 -14.001 -14.672 1.00 91.06 186 LEU A O 1
ATOM 1342 N N . ASP A 1 187 ? 11.794 -15.570 -14.234 1.00 90.62 187 ASP A N 1
ATOM 1343 C CA . ASP A 1 187 ? 12.936 -14.646 -14.248 1.00 90.62 187 ASP A CA 1
ATOM 1344 C C . ASP A 1 187 ? 13.012 -13.886 -15.589 1.00 90.62 187 ASP A C 1
ATOM 1346 O O . ASP A 1 187 ? 13.211 -12.673 -15.622 1.00 90.62 187 ASP A O 1
ATOM 1350 N N . THR A 1 188 ? 12.798 -14.595 -16.703 1.00 88.25 188 THR A N 1
ATOM 1351 C CA . THR A 1 188 ? 12.810 -14.016 -18.056 1.00 88.25 188 THR A CA 1
ATOM 1352 C C . THR A 1 188 ? 11.693 -12.992 -18.245 1.00 88.25 188 THR A C 1
ATOM 1354 O O . THR A 1 188 ? 11.966 -11.901 -18.730 1.00 88.25 188 THR A O 1
ATOM 1357 N N . LEU A 1 189 ? 10.464 -13.301 -17.814 1.00 88.19 189 LEU A N 1
ATOM 1358 C CA . LEU A 1 189 ? 9.321 -12.387 -17.927 1.00 88.19 189 LEU A CA 1
ATOM 1359 C C . LEU A 1 189 ? 9.537 -11.088 -17.141 1.00 88.19 189 LEU A C 1
ATOM 1361 O O . LEU A 1 189 ? 9.188 -10.016 -17.624 1.00 88.19 189 LEU A O 1
ATOM 1365 N N . ILE A 1 190 ? 10.137 -11.167 -15.949 1.00 90.75 190 ILE A N 1
ATOM 1366 C CA . ILE A 1 190 ? 10.450 -9.975 -15.149 1.00 90.75 190 ILE A CA 1
ATOM 1367 C C . ILE A 1 190 ? 11.524 -9.137 -15.848 1.00 90.75 190 ILE A C 1
ATOM 1369 O O . ILE A 1 190 ? 11.374 -7.926 -15.965 1.00 90.75 190 ILE A O 1
ATOM 1373 N N . LEU A 1 191 ? 12.591 -9.767 -16.350 1.00 88.56 191 LEU A N 1
ATOM 1374 C CA . LEU A 1 191 ? 13.652 -9.056 -17.072 1.00 88.56 191 LEU A CA 1
ATOM 1375 C C . LEU A 1 191 ? 13.152 -8.438 -18.385 1.00 88.56 191 LEU A C 1
ATOM 1377 O O . LEU A 1 191 ? 13.599 -7.356 -18.746 1.00 88.56 191 LEU A O 1
ATOM 1381 N N . GLU A 1 192 ? 12.242 -9.104 -19.098 1.00 82.94 192 GLU A N 1
ATOM 1382 C CA . GLU A 1 192 ? 11.565 -8.546 -20.274 1.00 82.94 192 GLU A CA 1
ATOM 1383 C C . GLU A 1 192 ? 10.727 -7.321 -19.899 1.00 82.94 192 GLU A C 1
ATOM 1385 O O . GLU A 1 192 ? 10.866 -6.294 -20.550 1.00 82.94 192 GLU A O 1
ATOM 1390 N N . ALA A 1 193 ? 9.950 -7.379 -18.812 1.00 81.00 193 ALA A N 1
ATOM 1391 C CA . ALA A 1 193 ? 9.172 -6.235 -18.334 1.00 81.00 193 ALA A CA 1
ATOM 1392 C C . ALA A 1 193 ? 10.057 -5.054 -17.894 1.00 81.00 193 ALA A C 1
ATOM 1394 O O . ALA A 1 193 ? 9.734 -3.907 -18.182 1.00 81.00 193 ALA A O 1
ATOM 1395 N N . VAL A 1 194 ? 11.194 -5.314 -17.237 1.00 85.44 194 VAL A N 1
ATOM 1396 C CA . VAL A 1 194 ? 12.169 -4.263 -16.882 1.00 85.44 194 VAL A CA 1
ATOM 1397 C C . VAL A 1 194 ? 12.782 -3.634 -18.140 1.00 85.44 194 VAL A C 1
ATOM 1399 O O . VAL A 1 194 ? 12.940 -2.420 -18.195 1.00 85.44 194 VAL A O 1
ATOM 1402 N N . ARG A 1 195 ? 13.101 -4.430 -19.174 1.00 81.31 195 ARG A N 1
ATOM 1403 C CA . ARG A 1 195 ? 13.586 -3.905 -20.470 1.00 81.31 195 ARG A CA 1
ATOM 1404 C C . ARG A 1 195 ? 12.528 -3.098 -21.213 1.00 81.31 195 ARG A C 1
ATOM 1406 O O . ARG A 1 195 ? 12.885 -2.167 -21.919 1.00 81.31 195 ARG A O 1
ATOM 1413 N N . ASP A 1 196 ? 11.263 -3.467 -21.051 1.00 76.50 196 ASP A N 1
ATOM 1414 C CA . ASP A 1 196 ? 10.098 -2.755 -21.588 1.00 76.50 196 ASP A CA 1
ATOM 1415 C C . ASP A 1 196 ? 9.669 -1.576 -20.694 1.00 76.50 196 ASP A C 1
ATOM 1417 O O . ASP A 1 196 ? 8.550 -1.080 -20.782 1.00 76.50 196 ASP A O 1
ATOM 1421 N N . SER A 1 197 ? 10.550 -1.138 -19.786 1.00 78.19 197 SER A N 1
ATOM 1422 C CA . SER A 1 197 ? 10.344 0.015 -18.909 1.00 78.19 197 SER A CA 1
ATOM 1423 C C . SER A 1 197 ? 9.080 -0.060 -18.039 1.00 78.19 197 SER A C 1
ATOM 1425 O O . SER A 1 197 ? 8.537 0.967 -17.635 1.00 78.19 197 SER A O 1
ATOM 1427 N N . ALA A 1 198 ? 8.626 -1.264 -17.674 1.00 80.12 198 ALA A N 1
ATOM 1428 C CA . ALA A 1 198 ? 7.514 -1.431 -16.734 1.00 80.12 198 ALA A CA 1
ATOM 1429 C C . ALA A 1 198 ? 7.882 -0.997 -15.299 1.00 80.12 198 ALA A C 1
ATOM 1431 O O . ALA A 1 198 ? 7.009 -0.640 -14.510 1.00 80.12 198 ALA A O 1
ATOM 1432 N N . SER A 1 199 ? 9.169 -1.073 -14.948 1.00 89.81 199 SER A N 1
ATOM 1433 C CA . SER A 1 199 ? 9.768 -0.641 -13.677 1.00 89.81 199 SER A CA 1
ATOM 1434 C C . SER A 1 199 ? 11.295 -0.584 -13.846 1.00 89.81 199 SER A C 1
ATOM 1436 O O . SER A 1 199 ? 11.815 -1.419 -14.596 1.00 89.81 199 SER A O 1
ATOM 1438 N N . PRO A 1 200 ? 12.047 0.292 -13.140 1.00 91.38 200 PRO A N 1
ATOM 1439 C CA . PRO A 1 200 ? 13.514 0.268 -13.200 1.00 91.38 200 PRO A CA 1
ATOM 1440 C C . PRO A 1 200 ? 14.092 -1.045 -12.649 1.00 91.38 200 PRO A C 1
ATOM 1442 O O . PRO A 1 200 ? 15.165 -1.496 -13.061 1.00 91.38 200 PRO A O 1
ATOM 1445 N N . GLY A 1 201 ? 13.360 -1.696 -11.743 1.00 94.75 201 GLY A N 1
ATOM 1446 C CA . GLY A 1 201 ? 13.712 -2.991 -11.188 1.00 94.75 201 GLY A CA 1
ATOM 1447 C C . GLY A 1 201 ? 12.657 -3.554 -10.245 1.00 94.75 201 GLY A C 1
ATOM 1448 O O . GLY A 1 201 ? 11.572 -3.001 -10.073 1.00 94.75 201 GLY A O 1
ATOM 1449 N N . ALA A 1 202 ? 12.962 -4.703 -9.654 1.00 96.19 202 ALA A N 1
ATOM 1450 C CA . ALA A 1 202 ? 12.067 -5.425 -8.760 1.00 96.19 202 ALA A CA 1
ATOM 1451 C C . ALA A 1 202 ? 12.848 -6.350 -7.821 1.00 96.19 202 ALA A C 1
ATOM 1453 O O . ALA A 1 202 ? 13.985 -6.730 -8.103 1.00 96.19 202 ALA A O 1
ATOM 1454 N N . ALA A 1 203 ? 12.194 -6.801 -6.752 1.00 96.44 203 ALA A N 1
ATOM 1455 C CA . ALA A 1 203 ? 12.639 -7.930 -5.947 1.00 96.44 203 ALA A CA 1
ATOM 1456 C C . ALA A 1 203 ? 11.510 -8.964 -5.823 1.00 96.44 203 ALA A C 1
ATOM 1458 O O . ALA A 1 203 ? 10.340 -8.605 -5.705 1.00 96.44 203 ALA A O 1
ATOM 1459 N N . LEU A 1 204 ? 11.855 -10.252 -5.858 1.00 95.88 204 LEU A N 1
ATOM 1460 C CA . LEU A 1 204 ? 10.899 -11.360 -5.804 1.00 95.88 204 LEU A CA 1
ATOM 1461 C C . LEU A 1 204 ? 11.340 -12.402 -4.786 1.00 95.88 204 LEU A C 1
ATOM 1463 O O . LEU A 1 204 ? 12.483 -12.857 -4.828 1.00 95.88 204 LEU A O 1
ATOM 1467 N N . ALA A 1 205 ? 10.392 -12.867 -3.975 1.00 95.12 205 ALA A N 1
ATOM 1468 C CA . ALA A 1 205 ? 10.513 -14.083 -3.186 1.00 95.12 205 ALA A CA 1
ATOM 1469 C C . ALA A 1 205 ? 9.429 -15.094 -3.589 1.00 95.12 205 ALA A C 1
ATOM 1471 O O . ALA A 1 205 ? 8.263 -14.734 -3.744 1.00 95.12 205 ALA A O 1
ATOM 1472 N N . VAL A 1 206 ? 9.799 -16.368 -3.734 1.00 94.81 206 VAL A N 1
ATOM 1473 C CA . VAL A 1 206 ? 8.865 -17.479 -3.961 1.00 94.81 206 VAL A CA 1
ATOM 1474 C C . VAL A 1 206 ? 9.210 -18.605 -3.005 1.00 94.81 206 VAL A C 1
ATOM 1476 O O . VAL A 1 206 ? 10.320 -19.138 -3.036 1.00 94.81 206 VAL A O 1
ATOM 1479 N N . ALA A 1 207 ? 8.237 -19.010 -2.194 1.00 90.12 207 ALA A N 1
ATOM 1480 C CA . ALA A 1 207 ? 8.365 -20.149 -1.301 1.00 90.12 207 ALA A CA 1
ATOM 1481 C C . ALA A 1 207 ? 7.250 -21.171 -1.537 1.00 90.12 207 ALA A C 1
ATOM 1483 O O . ALA A 1 207 ? 6.114 -20.819 -1.853 1.00 90.12 207 ALA A O 1
ATOM 1484 N N . ARG A 1 208 ? 7.567 -22.457 -1.371 1.00 88.69 208 ARG A N 1
ATOM 1485 C CA . ARG A 1 208 ? 6.591 -23.549 -1.427 1.00 88.69 208 ARG A CA 1
ATOM 1486 C C . ARG A 1 208 ? 7.008 -24.685 -0.506 1.00 88.69 208 ARG A C 1
ATOM 1488 O O . ARG A 1 208 ? 8.171 -25.072 -0.495 1.00 88.69 208 ARG A O 1
ATOM 1495 N N . ARG A 1 209 ? 6.049 -25.236 0.251 1.00 87.19 209 ARG A N 1
ATOM 1496 C CA . ARG A 1 209 ? 6.280 -26.337 1.213 1.00 87.19 209 ARG A CA 1
ATOM 1497 C C . ARG A 1 209 ? 7.418 -26.026 2.201 1.00 87.19 209 ARG A C 1
ATOM 1499 O O . ARG A 1 209 ? 8.297 -26.852 2.424 1.00 87.19 209 ARG A O 1
ATOM 1506 N N . GLY A 1 210 ? 7.433 -24.801 2.731 1.00 82.94 210 GLY A N 1
ATOM 1507 C CA . GLY A 1 210 ? 8.465 -24.335 3.664 1.00 82.94 210 GLY A CA 1
ATOM 1508 C C . GLY A 1 210 ? 9.853 -24.126 3.044 1.00 82.94 210 GLY A C 1
ATOM 1509 O O . GLY A 1 210 ? 10.818 -23.937 3.775 1.00 82.94 210 GLY A O 1
ATOM 1510 N N . ARG A 1 211 ? 9.989 -24.174 1.711 1.00 85.62 211 ARG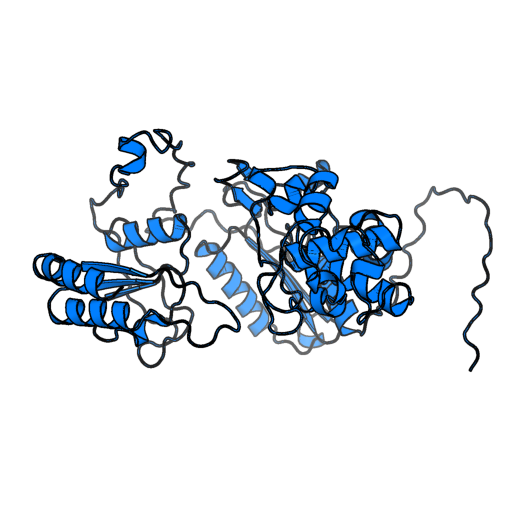 A N 1
ATOM 1511 C CA . ARG A 1 211 ? 11.256 -23.951 1.000 1.00 85.62 211 ARG A CA 1
ATOM 1512 C C . ARG A 1 211 ? 11.194 -22.662 0.197 1.00 85.62 211 ARG A C 1
ATOM 1514 O O . ARG A 1 211 ? 10.320 -22.525 -0.656 1.00 85.62 211 ARG A O 1
ATOM 1521 N N . LEU A 1 212 ? 12.127 -21.748 0.443 1.00 90.00 212 LEU A N 1
ATOM 1522 C CA . LEU A 1 212 ? 12.332 -20.547 -0.364 1.00 90.00 212 LEU A CA 1
ATOM 1523 C C . LEU A 1 212 ? 13.066 -20.940 -1.653 1.00 90.00 212 LEU A C 1
ATOM 1525 O O . LEU A 1 212 ? 14.263 -21.188 -1.627 1.00 90.00 212 LEU A O 1
ATOM 1529 N N . VAL A 1 213 ? 12.348 -21.067 -2.767 1.00 92.69 213 VAL A N 1
ATOM 1530 C CA . VAL A 1 213 ? 12.893 -21.566 -4.048 1.00 92.69 213 VAL A CA 1
ATOM 1531 C C . VAL A 1 213 ? 13.381 -20.447 -4.973 1.00 92.69 213 VAL A C 1
ATOM 1533 O O . VAL A 1 213 ? 14.114 -20.708 -5.929 1.00 92.69 213 VAL A O 1
ATOM 1536 N N . ARG A 1 214 ? 12.977 -19.199 -4.701 1.00 93.75 214 ARG A N 1
ATOM 1537 C CA . ARG A 1 214 ? 13.519 -17.982 -5.318 1.00 93.75 214 AR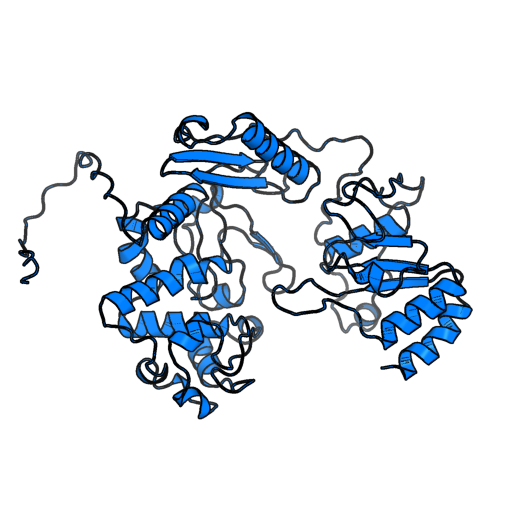G A CA 1
ATOM 1538 C C . ARG A 1 214 ? 13.562 -16.844 -4.312 1.00 93.75 214 ARG A C 1
ATOM 1540 O O . ARG A 1 214 ? 12.607 -16.662 -3.562 1.00 93.75 214 ARG A O 1
ATOM 1547 N N . LEU A 1 215 ? 14.638 -16.069 -4.344 1.00 94.06 215 LEU A N 1
ATOM 1548 C CA . LEU A 1 215 ? 14.788 -14.799 -3.652 1.00 94.06 215 LEU A CA 1
ATOM 1549 C C . LEU A 1 215 ? 15.823 -13.957 -4.412 1.00 94.06 215 LEU A C 1
ATOM 1551 O O . LEU A 1 215 ? 17.030 -14.155 -4.246 1.00 94.06 215 LEU A O 1
ATOM 1555 N N . ARG A 1 216 ? 15.347 -13.053 -5.277 1.00 95.31 216 ARG A N 1
ATOM 1556 C CA . ARG A 1 216 ? 16.182 -12.338 -6.261 1.00 95.31 216 ARG A CA 1
ATOM 1557 C C . ARG A 1 216 ? 15.824 -10.867 -6.408 1.00 95.31 216 ARG A C 1
ATOM 1559 O O . ARG A 1 216 ? 14.682 -10.494 -6.160 1.00 95.31 216 ARG A O 1
ATOM 1566 N N . GLY A 1 217 ? 16.789 -10.071 -6.862 1.00 95.38 217 GLY A N 1
ATOM 1567 C CA . GLY A 1 217 ? 16.588 -8.716 -7.377 1.00 95.38 217 GLY A CA 1
ATOM 1568 C C . GLY A 1 217 ? 16.862 -8.633 -8.882 1.00 95.38 217 GLY A C 1
ATOM 1569 O O . GLY A 1 217 ? 17.740 -9.336 -9.387 1.00 95.38 217 GLY A O 1
ATOM 1570 N N . TYR A 1 218 ? 16.098 -7.796 -9.582 1.00 95.94 218 TYR A N 1
ATOM 1571 C CA . TYR A 1 218 ? 16.085 -7.627 -11.038 1.00 95.94 218 TYR A CA 1
ATOM 1572 C C . TYR A 1 218 ? 16.201 -6.145 -11.376 1.00 95.94 218 TYR A C 1
ATOM 1574 O O . TYR A 1 218 ? 15.485 -5.340 -10.790 1.00 95.94 218 TYR A O 1
ATOM 1582 N N . GLY A 1 219 ? 17.031 -5.781 -12.352 1.00 95.25 219 GLY A N 1
ATOM 1583 C CA . GLY A 1 219 ? 17.181 -4.379 -12.747 1.00 95.25 219 GLY A CA 1
ATOM 1584 C C . GLY A 1 219 ? 17.838 -3.527 -11.658 1.00 95.25 219 GLY A C 1
ATOM 1585 O O . GLY A 1 219 ? 18.713 -3.995 -10.926 1.00 95.25 219 GLY A O 1
ATOM 1586 N N . ARG A 1 220 ? 17.438 -2.262 -11.574 1.00 94.56 220 ARG A N 1
ATOM 1587 C CA . ARG A 1 220 ? 18.020 -1.235 -10.703 1.00 94.56 220 ARG A CA 1
ATOM 1588 C C . ARG A 1 220 ? 16.990 -0.694 -9.721 1.00 94.56 220 ARG A C 1
ATOM 1590 O O . ARG A 1 220 ? 15.796 -0.942 -9.848 1.00 94.56 220 ARG A O 1
ATOM 1597 N N . THR A 1 221 ? 17.457 0.027 -8.712 1.00 94.62 221 THR A N 1
ATOM 1598 C CA . THR A 1 221 ? 16.576 0.695 -7.751 1.00 94.62 221 THR A CA 1
ATOM 1599 C C . THR A 1 221 ? 15.902 1.932 -8.337 1.00 94.62 221 THR A C 1
ATOM 1601 O O . THR A 1 221 ? 14.874 2.335 -7.816 1.00 94.62 221 THR A O 1
ATOM 1604 N N . ASP A 1 222 ? 16.471 2.520 -9.391 1.00 93.00 222 ASP A N 1
ATOM 1605 C CA . ASP A 1 222 ? 15.997 3.741 -10.044 1.00 93.00 222 ASP A CA 1
ATOM 1606 C C . ASP A 1 222 ? 16.340 3.717 -11.552 1.00 93.00 222 ASP A C 1
ATOM 1608 O O . ASP A 1 222 ? 17.110 2.865 -12.001 1.00 93.00 222 ASP A O 1
ATOM 1612 N N . TRP A 1 223 ? 15.765 4.632 -12.333 1.00 88.88 223 TRP A N 1
ATOM 1613 C CA . TRP A 1 223 ? 15.951 4.768 -13.780 1.00 88.88 223 TRP A CA 1
ATOM 1614 C C . TRP A 1 223 ? 17.336 5.280 -14.182 1.00 88.88 223 TRP A C 1
ATOM 1616 O O . TRP A 1 223 ? 17.764 5.047 -15.313 1.00 88.88 223 TRP A O 1
ATOM 1626 N N . ALA A 1 224 ? 18.047 5.962 -13.278 1.00 87.00 224 ALA A N 1
ATOM 1627 C CA . ALA A 1 224 ? 19.387 6.464 -13.556 1.00 87.00 224 ALA A CA 1
ATOM 1628 C C . ALA A 1 224 ? 20.341 5.307 -13.950 1.00 87.00 224 ALA A C 1
ATOM 1630 O O . ALA A 1 224 ? 20.350 4.265 -13.286 1.00 87.00 224 ALA A O 1
ATOM 1631 N N . PRO A 1 225 ? 21.175 5.450 -15.001 1.00 83.19 225 PRO A N 1
ATOM 1632 C CA . PRO A 1 225 ? 22.049 4.366 -15.467 1.00 83.19 225 PRO A CA 1
ATOM 1633 C C . PRO A 1 225 ? 23.034 3.840 -14.411 1.00 83.19 225 PRO A C 1
ATOM 1635 O O . PRO A 1 225 ? 23.411 2.665 -14.434 1.00 83.19 225 PRO A O 1
ATOM 1638 N N . ASP A 1 226 ? 23.449 4.704 -13.487 1.00 85.88 226 ASP A N 1
ATOM 1639 C CA . ASP A 1 226 ? 24.349 4.421 -12.371 1.00 85.88 226 ASP A CA 1
ATOM 1640 C C . ASP A 1 226 ? 23.613 4.048 -11.073 1.00 85.88 226 ASP A C 1
ATOM 1642 O O . ASP A 1 226 ? 24.263 3.758 -10.065 1.00 85.88 226 ASP A O 1
ATOM 1646 N N . ALA A 1 227 ? 22.275 3.975 -11.097 1.00 91.00 227 ALA A N 1
ATOM 1647 C CA . ALA A 1 227 ? 21.491 3.538 -9.953 1.00 91.00 227 ALA A CA 1
ATOM 1648 C C . ALA A 1 227 ? 21.935 2.139 -9.483 1.00 91.00 227 ALA A C 1
ATOM 1650 O O . ALA A 1 227 ? 22.206 1.255 -10.320 1.00 91.00 227 ALA A O 1
ATOM 1651 N N . PRO A 1 228 ? 21.984 1.907 -8.155 1.00 92.38 228 PRO A N 1
ATOM 1652 C CA . PRO A 1 228 ? 22.314 0.608 -7.594 1.00 92.38 228 PRO A CA 1
ATOM 1653 C C . PRO A 1 228 ? 21.436 -0.509 -8.170 1.00 92.38 228 PRO A C 1
ATOM 1655 O O . PRO A 1 228 ? 20.268 -0.287 -8.500 1.00 92.38 228 PRO A O 1
ATOM 1658 N N . PRO A 1 229 ? 21.958 -1.738 -8.282 1.00 94.69 229 PRO A N 1
ATOM 1659 C CA . PRO A 1 229 ? 21.130 -2.871 -8.654 1.00 94.69 229 PRO A CA 1
ATOM 1660 C C . PRO A 1 229 ? 20.051 -3.123 -7.598 1.00 94.69 229 PRO A C 1
ATOM 1662 O O . PRO A 1 229 ? 20.303 -3.013 -6.395 1.00 94.69 229 PRO A O 1
ATOM 1665 N N . ALA A 1 230 ? 18.863 -3.528 -8.041 1.00 95.75 230 ALA A N 1
ATOM 1666 C CA . ALA A 1 230 ? 17.875 -4.079 -7.130 1.00 95.75 230 ALA A CA 1
ATOM 1667 C C . ALA A 1 230 ? 18.367 -5.440 -6.623 1.00 95.75 230 ALA A C 1
ATOM 1669 O O . ALA A 1 230 ? 18.877 -6.273 -7.376 1.00 95.75 230 ALA A O 1
ATOM 1670 N N . THR A 1 231 ? 18.200 -5.681 -5.329 1.00 95.12 231 THR A N 1
ATOM 1671 C CA . THR A 1 231 ? 18.645 -6.899 -4.650 1.00 95.12 231 THR A CA 1
ATOM 1672 C C . THR A 1 231 ? 17.512 -7.457 -3.789 1.00 95.12 231 THR A C 1
ATOM 1674 O O . THR A 1 231 ? 16.561 -6.738 -3.478 1.00 95.12 231 THR A O 1
ATOM 1677 N N . PRO A 1 232 ? 17.609 -8.713 -3.318 1.00 90.12 232 PRO A N 1
ATOM 1678 C CA . PRO A 1 232 ? 16.661 -9.256 -2.343 1.00 90.12 232 PRO A CA 1
ATOM 1679 C C . PRO A 1 232 ? 16.463 -8.425 -1.072 1.00 90.12 232 PRO A C 1
ATOM 1681 O O . PRO A 1 232 ? 15.449 -8.575 -0.392 1.00 90.12 232 PRO A O 1
ATOM 1684 N N . THR A 1 233 ? 17.456 -7.603 -0.731 1.00 92.81 233 THR A N 1
ATOM 1685 C CA . THR A 1 233 ? 17.509 -6.800 0.489 1.00 92.81 233 THR A CA 1
ATOM 1686 C C . THR A 1 233 ? 17.359 -5.303 0.206 1.00 92.81 233 THR A C 1
ATOM 1688 O O . THR A 1 233 ? 17.554 -4.490 1.114 1.00 92.81 233 THR A O 1
ATOM 1691 N N . THR A 1 234 ? 17.003 -4.926 -1.026 1.00 96.94 234 THR A N 1
ATOM 1692 C CA . THR A 1 234 ? 16.546 -3.570 -1.341 1.00 96.94 234 THR A CA 1
ATOM 1693 C C . THR A 1 234 ? 15.270 -3.291 -0.550 1.00 96.94 234 THR A C 1
ATOM 1695 O O . THR A 1 234 ? 14.353 -4.115 -0.515 1.00 96.94 234 THR A O 1
ATOM 1698 N N . LEU A 1 235 ? 15.253 -2.145 0.123 1.00 98.12 235 LEU A N 1
ATOM 1699 C CA . LEU A 1 235 ? 14.120 -1.640 0.880 1.00 98.12 235 LEU A CA 1
ATOM 1700 C C . LEU A 1 235 ? 13.152 -0.945 -0.070 1.00 98.12 235 LEU A C 1
ATOM 1702 O O . LEU A 1 235 ? 13.549 -0.069 -0.834 1.00 98.12 235 LEU A O 1
ATOM 1706 N N . TYR A 1 236 ? 11.883 -1.305 0.025 1.00 98.38 236 TYR A N 1
ATOM 1707 C CA . TYR A 1 236 ? 10.800 -0.659 -0.701 1.00 98.38 236 TYR A CA 1
ATOM 1708 C C . TYR A 1 236 ? 9.814 -0.066 0.296 1.00 98.38 236 TYR A C 1
ATOM 1710 O O . TYR A 1 236 ? 9.536 -0.684 1.329 1.00 98.38 236 TYR A O 1
ATOM 1718 N N . ASP A 1 237 ? 9.276 1.110 -0.025 1.00 98.25 237 ASP A N 1
ATOM 1719 C CA . ASP A 1 237 ? 8.040 1.574 0.596 1.00 98.25 237 ASP A CA 1
ATOM 1720 C C . ASP A 1 237 ? 6.920 0.599 0.222 1.00 98.25 237 ASP A C 1
ATOM 1722 O O . ASP A 1 237 ? 6.698 0.284 -0.948 1.00 98.25 237 ASP A O 1
ATOM 1726 N N . LEU A 1 238 ? 6.240 0.069 1.232 1.00 98.25 238 LEU A N 1
ATOM 1727 C CA . LEU A 1 238 ? 5.212 -0.941 1.061 1.00 98.25 238 LEU A CA 1
ATOM 1728 C C . LEU A 1 238 ? 3.826 -0.363 0.784 1.00 98.25 238 LEU A C 1
ATOM 1730 O O . LEU A 1 238 ? 2.890 -1.138 0.548 1.00 98.25 238 LEU A O 1
ATOM 1734 N N . ALA A 1 239 ? 3.659 0.960 0.832 1.00 96.94 239 ALA A N 1
ATOM 1735 C CA . ALA A 1 239 ? 2.380 1.613 0.608 1.00 96.94 239 ALA A CA 1
ATOM 1736 C C . ALA A 1 239 ? 1.270 0.920 1.431 1.00 96.94 239 ALA A C 1
ATOM 1738 O O . ALA A 1 239 ? 1.407 0.652 2.631 1.00 96.94 239 ALA A O 1
ATOM 1739 N N . SER A 1 240 ? 0.183 0.532 0.763 1.00 97.31 240 SER A N 1
ATOM 1740 C CA . SER A 1 240 ? -0.975 -0.124 1.371 1.00 97.31 240 SER A CA 1
ATOM 1741 C C . SER A 1 240 ? -0.721 -1.512 1.969 1.00 97.31 240 SER A C 1
ATOM 1743 O O . SER A 1 240 ? -1.535 -1.947 2.786 1.00 97.31 240 SER A O 1
ATOM 1745 N N . LEU A 1 241 ? 0.386 -2.203 1.663 1.00 98.38 241 LEU A N 1
ATOM 1746 C CA . LEU A 1 241 ? 0.718 -3.452 2.369 1.00 98.38 241 LEU A CA 1
ATOM 1747 C C . LEU A 1 241 ? 0.940 -3.209 3.872 1.00 98.38 241 LEU A C 1
ATOM 1749 O O . LEU A 1 241 ? 0.725 -4.127 4.662 1.00 98.38 241 LEU A O 1
ATOM 1753 N N . THR A 1 242 ? 1.242 -1.970 4.288 1.00 98.81 242 THR A N 1
ATOM 1754 C CA . THR A 1 242 ? 1.251 -1.533 5.699 1.00 98.81 242 THR A CA 1
ATOM 1755 C C . THR A 1 242 ? -0.003 -1.973 6.460 1.00 98.81 242 THR A C 1
ATOM 1757 O O . THR A 1 242 ? 0.094 -2.419 7.604 1.00 98.81 242 THR A O 1
ATOM 1760 N N . LYS A 1 243 ? -1.178 -1.917 5.816 1.00 98.69 243 LYS A N 1
ATOM 1761 C CA . LYS A 1 243 ? -2.463 -2.290 6.422 1.00 98.69 243 LYS A CA 1
ATOM 1762 C C . LYS A 1 243 ? -2.480 -3.738 6.879 1.00 98.69 243 LYS A C 1
ATOM 1764 O O . LYS A 1 243 ? -2.924 -4.023 7.987 1.00 98.69 243 LYS A O 1
ATOM 1769 N N . VAL A 1 244 ? -2.027 -4.646 6.018 1.00 97.31 244 VAL A N 1
ATOM 1770 C CA . VAL A 1 244 ? -2.093 -6.091 6.262 1.00 97.31 244 VAL A CA 1
ATOM 1771 C C . VAL A 1 244 ? -0.891 -6.536 7.083 1.00 97.31 244 VAL A C 1
ATOM 1773 O O . VAL A 1 244 ? -1.061 -7.190 8.104 1.00 97.31 244 VAL A O 1
ATOM 1776 N N . VAL A 1 245 ? 0.311 -6.133 6.670 1.00 98.50 245 VAL A N 1
ATOM 1777 C CA . VAL A 1 245 ? 1.567 -6.558 7.297 1.00 98.50 245 VAL A CA 1
ATOM 1778 C C . VAL A 1 245 ? 1.702 -5.962 8.698 1.00 98.50 245 VAL A C 1
ATOM 1780 O O . VAL A 1 245 ? 2.021 -6.680 9.641 1.00 98.50 245 VAL A O 1
ATOM 1783 N N . GLY A 1 246 ? 1.411 -4.669 8.858 1.00 98.50 246 GLY A N 1
ATOM 1784 C CA . GLY A 1 246 ? 1.514 -3.957 10.130 1.00 98.50 246 GLY A CA 1
ATOM 1785 C C . GLY A 1 246 ? 0.201 -3.928 10.908 1.00 98.50 246 GLY A C 1
ATOM 1786 O O . GLY A 1 246 ? 0.032 -4.636 11.896 1.00 98.50 246 GLY A O 1
ATOM 1787 N N . THR A 1 247 ? -0.733 -3.072 10.500 1.00 98.75 247 THR A N 1
ATOM 1788 C CA . THR A 1 247 ? -1.877 -2.681 11.345 1.00 98.75 247 THR A CA 1
ATOM 1789 C C . THR A 1 247 ? -2.835 -3.829 11.650 1.00 98.75 247 THR A C 1
ATOM 1791 O O . THR A 1 247 ? -3.270 -3.967 12.790 1.00 98.75 247 THR A O 1
ATOM 1794 N N . THR A 1 248 ? -3.130 -4.683 10.671 1.00 98.62 248 THR A N 1
ATOM 1795 C CA . THR A 1 248 ? -3.978 -5.867 10.866 1.00 98.62 248 THR A CA 1
ATOM 1796 C C . THR A 1 248 ? -3.296 -6.868 11.790 1.00 98.62 248 THR A C 1
ATOM 1798 O O . THR A 1 248 ? -3.927 -7.326 12.736 1.00 98.62 248 THR A O 1
ATOM 1801 N N . THR A 1 249 ? -2.004 -7.146 11.589 1.00 98.31 249 THR A N 1
ATOM 1802 C CA . THR A 1 249 ? -1.214 -8.001 12.491 1.00 98.31 249 THR A CA 1
ATOM 1803 C C . THR A 1 249 ? -1.252 -7.484 13.927 1.00 98.31 249 THR A C 1
ATOM 1805 O O . THR A 1 249 ? -1.552 -8.242 14.844 1.00 98.31 249 THR A O 1
ATOM 1808 N N . ALA A 1 250 ? -1.012 -6.185 14.135 1.00 98.62 250 ALA A N 1
ATOM 1809 C CA . ALA A 1 250 ? -1.068 -5.585 15.465 1.00 98.62 250 ALA A CA 1
ATOM 1810 C C . ALA A 1 250 ? -2.461 -5.698 16.100 1.00 98.62 250 ALA A C 1
ATOM 1812 O O . ALA A 1 250 ? -2.570 -6.055 17.270 1.00 98.62 250 ALA A O 1
ATOM 1813 N N . ALA A 1 251 ? -3.520 -5.437 15.331 1.00 98.81 251 ALA A N 1
ATOM 1814 C CA . ALA A 1 251 ? -4.886 -5.596 15.808 1.00 98.81 251 ALA A CA 1
ATOM 1815 C C . ALA A 1 251 ? -5.185 -7.051 16.200 1.00 98.81 251 ALA A C 1
ATOM 1817 O O . ALA A 1 251 ? -5.754 -7.276 17.262 1.00 98.81 251 ALA A O 1
ATOM 1818 N N . MET A 1 252 ? -4.793 -8.038 15.386 1.00 98.25 252 MET A N 1
ATOM 1819 C CA . MET A 1 252 ? -5.081 -9.450 15.675 1.00 98.25 252 MET A CA 1
ATOM 1820 C C . MET A 1 252 ? -4.297 -9.973 16.879 1.00 98.25 252 MET A C 1
ATOM 1822 O O . MET A 1 252 ? -4.867 -10.711 17.671 1.00 98.25 252 MET A O 1
ATOM 1826 N N . LEU A 1 253 ? -3.062 -9.511 17.102 1.00 97.56 253 LEU A N 1
ATOM 1827 C CA . LEU A 1 253 ? -2.340 -9.806 18.346 1.00 97.56 253 LEU A CA 1
ATOM 1828 C C . LEU A 1 253 ? -3.101 -9.301 19.579 1.00 97.56 253 LEU A C 1
ATOM 1830 O O . LEU A 1 253 ? -3.246 -10.024 20.558 1.00 97.56 253 LEU A O 1
ATOM 1834 N N . LEU A 1 254 ? -3.638 -8.079 19.521 1.00 98.62 254 LEU A N 1
ATOM 1835 C CA . LEU A 1 254 ? -4.443 -7.535 20.618 1.00 98.62 254 LEU A CA 1
ATOM 1836 C C . LEU A 1 254 ? -5.785 -8.262 20.786 1.00 98.62 254 LEU A C 1
ATOM 1838 O O . LEU A 1 254 ? -6.307 -8.297 21.899 1.00 98.62 254 LEU A O 1
ATOM 1842 N N . VAL A 1 255 ? -6.344 -8.834 19.714 1.00 98.56 255 VAL A N 1
ATOM 1843 C CA . VAL A 1 255 ? -7.536 -9.696 19.789 1.00 98.56 255 VAL A CA 1
ATOM 1844 C C . VAL A 1 255 ? -7.209 -11.003 20.501 1.00 98.56 255 VAL A C 1
ATOM 1846 O O . VAL A 1 255 ? -7.916 -11.364 21.439 1.00 98.56 255 VAL A O 1
ATOM 1849 N N . ASP A 1 256 ? -6.124 -11.672 20.112 1.00 96.69 256 ASP A N 1
ATOM 1850 C CA . ASP A 1 256 ? -5.684 -12.925 20.735 1.00 96.69 256 ASP A CA 1
ATOM 1851 C C . ASP A 1 256 ? -5.349 -12.737 22.226 1.00 96.69 256 ASP A C 1
ATOM 1853 O O . ASP A 1 256 ? -5.587 -13.623 23.045 1.00 96.69 256 ASP A O 1
ATOM 1857 N N . GLU A 1 257 ? -4.852 -11.556 22.599 1.00 97.25 257 GLU A N 1
ATOM 1858 C CA . GLU A 1 257 ? -4.563 -11.167 23.986 1.00 97.25 257 GLU A CA 1
ATOM 1859 C C . GLU A 1 257 ? -5.802 -10.706 24.777 1.00 97.25 257 GLU A C 1
ATOM 1861 O O . GLU A 1 257 ? -5.712 -10.455 25.978 1.00 97.25 257 GLU A O 1
ATOM 1866 N N . GLY A 1 258 ? -6.966 -10.578 24.131 1.00 97.94 258 GLY A N 1
ATOM 1867 C CA . GLY A 1 258 ? -8.202 -10.109 24.765 1.00 97.94 258 GLY A CA 1
ATOM 1868 C C . GLY A 1 258 ? -8.229 -8.607 25.079 1.00 97.94 258 GLY A C 1
ATOM 1869 O O . GLY A 1 258 ? -9.077 -8.151 25.846 1.00 97.94 258 GLY A O 1
ATOM 1870 N N . HIS A 1 259 ? -7.320 -7.822 24.500 1.00 98.50 259 HIS A N 1
ATOM 1871 C CA . HIS A 1 259 ? -7.261 -6.366 24.655 1.00 98.50 259 HIS A CA 1
ATOM 1872 C C . HIS A 1 259 ? -8.105 -5.612 23.613 1.00 98.50 259 HIS A C 1
ATOM 1874 O O . HIS A 1 259 ? -8.537 -4.484 23.864 1.00 98.50 259 HIS A O 1
ATOM 1880 N N . LEU A 1 260 ? -8.376 -6.233 22.462 1.00 98.75 260 LEU A N 1
ATOM 1881 C CA . LEU A 1 260 ? -9.208 -5.693 21.387 1.00 98.75 260 LEU A CA 1
ATOM 1882 C C . LEU A 1 260 ? -10.345 -6.670 21.058 1.00 98.75 260 LEU A C 1
ATOM 1884 O O . LEU A 1 260 ? -10.114 -7.843 20.803 1.00 98.75 260 LEU A O 1
ATOM 1888 N N . GLU A 1 261 ? -11.584 -6.193 21.016 1.00 98.75 261 GLU A N 1
ATOM 1889 C CA . GLU A 1 261 ? -12.752 -7.001 20.661 1.00 98.75 261 GLU A CA 1
ATOM 1890 C C . GLU A 1 261 ? -13.242 -6.600 19.267 1.00 98.75 261 GLU A C 1
ATOM 1892 O O . GLU A 1 261 ? -13.551 -5.435 19.014 1.00 98.75 261 GLU A O 1
ATOM 1897 N N . LEU A 1 262 ? -13.342 -7.567 18.350 1.00 98.75 262 LEU A N 1
ATOM 1898 C CA . LEU A 1 262 ? -13.721 -7.306 16.955 1.00 98.75 262 LEU A CA 1
ATOM 1899 C C . LEU A 1 262 ? -15.100 -6.647 16.827 1.00 98.75 262 LEU A C 1
ATOM 1901 O O . LEU A 1 262 ? -15.288 -5.752 16.006 1.00 98.75 262 LEU A O 1
ATOM 1905 N N . ASP A 1 263 ? -16.062 -7.082 17.632 1.00 98.56 263 ASP A N 1
ATOM 1906 C CA . ASP A 1 263 ? -17.444 -6.606 17.554 1.00 98.56 263 ASP A CA 1
ATOM 1907 C C . ASP A 1 263 ? -17.739 -5.470 18.544 1.00 98.56 263 ASP A C 1
ATOM 1909 O O . ASP A 1 263 ? -18.862 -4.971 18.594 1.00 98.56 263 ASP A O 1
ATOM 1913 N N . ALA A 1 264 ? -16.729 -5.003 19.287 1.00 98.62 264 ALA A N 1
ATOM 1914 C CA . ALA A 1 264 ? -16.872 -3.816 20.112 1.00 98.62 264 ALA A CA 1
ATOM 1915 C C . ALA A 1 264 ? -16.888 -2.538 19.251 1.00 98.62 264 ALA A C 1
ATOM 1917 O O . ALA A 1 264 ? -16.160 -2.448 18.251 1.00 98.62 264 ALA A O 1
ATOM 1918 N N . PRO A 1 265 ? -17.672 -1.520 19.651 1.00 98.50 265 PRO A N 1
ATOM 1919 C CA . PRO A 1 265 ? -17.643 -0.211 19.016 1.00 98.50 265 PRO A CA 1
ATOM 1920 C C . PRO A 1 265 ? -16.267 0.453 19.107 1.00 98.50 265 PRO A C 1
ATOM 1922 O O . PRO A 1 265 ? -15.629 0.433 20.159 1.00 98.50 265 PRO A O 1
ATOM 1925 N N . VAL A 1 266 ? -15.836 1.132 18.045 1.00 98.69 266 VAL A N 1
ATOM 1926 C CA . VAL A 1 266 ? -14.575 1.897 18.009 1.00 98.69 266 VAL A CA 1
ATOM 1927 C C . VAL A 1 266 ? -14.544 2.963 19.104 1.00 98.69 266 VAL A C 1
ATOM 1929 O O . VAL A 1 266 ? -13.511 3.180 19.736 1.00 98.69 266 VAL A O 1
ATOM 1932 N N . VAL A 1 267 ? -15.694 3.582 19.385 1.00 98.19 267 VAL A N 1
ATOM 1933 C CA . VAL A 1 267 ? -15.851 4.611 20.425 1.00 98.19 267 VAL A CA 1
ATOM 1934 C C . VAL A 1 267 ? -15.553 4.106 21.840 1.00 98.19 267 VAL A C 1
ATOM 1936 O O . VAL A 1 267 ? -15.220 4.914 22.701 1.00 98.19 267 VAL A O 1
ATOM 1939 N N . ARG A 1 268 ? -15.595 2.784 22.079 1.00 98.31 268 ARG A N 1
ATOM 1940 C CA . ARG A 1 268 ? -15.145 2.181 23.346 1.00 98.31 268 ARG A CA 1
ATOM 1941 C C . ARG A 1 268 ? -13.669 2.472 23.606 1.00 98.31 268 ARG A C 1
ATOM 1943 O O . ARG A 1 268 ? -13.285 2.677 24.751 1.00 98.31 268 ARG A O 1
ATOM 1950 N N . TYR A 1 269 ? -12.863 2.473 22.549 1.00 98.56 269 TYR A N 1
ATOM 1951 C CA . TYR A 1 269 ? -11.426 2.724 22.616 1.00 98.56 269 TYR A CA 1
ATOM 1952 C C . TYR A 1 269 ? -11.108 4.194 22.360 1.00 98.56 269 TYR A C 1
ATOM 1954 O O . TYR A 1 269 ? -10.230 4.750 23.000 1.00 98.56 269 TYR A O 1
ATOM 1962 N N . LEU A 1 270 ? -11.842 4.852 21.459 1.00 98.19 270 LEU A N 1
ATOM 1963 C CA . LEU A 1 270 ? -11.626 6.252 21.095 1.00 98.19 270 LEU A CA 1
ATOM 1964 C C . LEU A 1 270 ? -12.891 7.092 21.355 1.00 98.19 270 LEU A C 1
ATOM 1966 O O . LEU A 1 270 ? -13.607 7.411 20.403 1.00 98.19 270 LEU A O 1
ATOM 1970 N N . PRO A 1 271 ? -13.169 7.517 22.605 1.00 95.19 271 PRO A N 1
ATOM 1971 C CA . PRO A 1 271 ? -14.401 8.248 22.939 1.00 95.19 271 PRO A CA 1
ATOM 1972 C C . PRO A 1 271 ? -14.601 9.549 22.146 1.00 95.19 271 PRO A C 1
ATOM 1974 O O . PRO A 1 271 ? -15.721 9.985 21.908 1.00 95.19 271 PRO A O 1
ATOM 1977 N N . TRP A 1 272 ? -13.508 10.168 21.695 1.00 93.88 272 TRP A N 1
ATOM 1978 C CA . TRP A 1 272 ? -13.514 11.399 20.900 1.00 93.88 272 TRP A CA 1
ATOM 1979 C C . TRP A 1 272 ? -13.931 11.192 19.430 1.00 93.88 272 TRP A C 1
ATOM 1981 O O . TRP A 1 272 ? -14.150 12.167 18.712 1.00 93.88 272 TRP A O 1
ATOM 1991 N N . TRP A 1 273 ? -14.010 9.950 18.943 1.00 95.69 273 TRP A N 1
ATOM 1992 C CA . TRP A 1 273 ? -14.118 9.654 17.510 1.00 95.69 273 TRP A CA 1
ATOM 1993 C C . TRP A 1 273 ? -15.517 9.899 16.911 1.00 95.69 273 TRP A C 1
ATOM 1995 O O . TRP A 1 273 ? -15.635 10.078 15.698 1.00 95.69 273 TRP A O 1
ATOM 2005 N N . ALA A 1 274 ? -16.567 9.984 17.736 1.00 89.50 274 ALA A N 1
ATOM 2006 C CA . ALA A 1 274 ? -17.951 10.206 17.294 1.00 89.50 274 ALA A CA 1
ATOM 2007 C C . ALA A 1 274 ? -18.333 11.684 17.045 1.00 89.50 274 ALA A C 1
ATOM 2009 O O . ALA A 1 274 ? -19.475 11.971 16.695 1.00 89.50 274 ALA A O 1
ATOM 2010 N N . GLY A 1 275 ? -17.396 12.630 17.187 1.00 80.94 275 GLY A N 1
ATOM 2011 C CA . GLY A 1 275 ? -17.655 14.080 17.235 1.00 80.94 275 GLY A CA 1
ATOM 2012 C C . GLY A 1 275 ? -18.237 14.765 15.983 1.00 80.94 275 GLY A C 1
ATOM 2013 O O . GLY A 1 275 ? -18.317 15.989 15.972 1.00 80.94 275 GLY A O 1
ATOM 2014 N N . GLY A 1 276 ? -18.639 14.031 14.943 1.00 79.56 276 GLY A N 1
ATOM 2015 C CA . GLY A 1 276 ? -19.235 14.588 13.718 1.00 79.56 276 GLY A CA 1
ATOM 2016 C C . GLY A 1 276 ? -20.393 13.786 13.117 1.00 79.56 276 GLY A C 1
ATOM 2017 O O . GLY A 1 276 ? -20.975 14.216 12.122 1.00 79.56 276 GLY A O 1
ATOM 2018 N N . ASP A 1 277 ? -20.728 12.622 13.682 1.00 94.00 277 ASP A N 1
ATOM 2019 C CA . ASP A 1 277 ? -21.819 11.763 13.208 1.00 94.00 277 ASP A CA 1
ATOM 2020 C C . ASP A 1 277 ? -22.129 10.685 14.252 1.00 94.00 277 ASP A C 1
ATOM 2022 O O . ASP A 1 277 ? -21.290 9.824 14.516 1.00 94.00 277 ASP A O 1
ATOM 2026 N N . ALA A 1 278 ? -23.338 10.701 14.817 1.00 93.62 278 ALA A N 1
ATOM 2027 C CA . ALA A 1 278 ? -23.745 9.758 15.860 1.00 93.62 278 ALA A CA 1
ATOM 2028 C C . ALA A 1 278 ? -23.719 8.291 15.393 1.00 93.62 278 ALA A C 1
ATOM 2030 O O . ALA A 1 278 ? -23.495 7.393 16.198 1.00 93.62 278 ALA A O 1
ATOM 2031 N N . ARG A 1 279 ? -23.844 8.021 14.083 1.00 96.50 279 ARG A N 1
ATOM 2032 C CA . ARG A 1 279 ? -23.756 6.652 13.535 1.00 96.50 279 ARG A CA 1
ATOM 2033 C C . ARG A 1 279 ? -22.392 6.001 13.781 1.00 96.50 279 ARG A C 1
ATOM 2035 O O . ARG A 1 279 ? -22.269 4.783 13.703 1.00 96.50 279 ARG A O 1
ATOM 2042 N N . LYS A 1 280 ? -21.355 6.789 14.085 1.00 97.19 280 LYS A N 1
ATOM 2043 C CA . LYS A 1 280 ? -20.038 6.275 14.482 1.00 97.19 280 LYS A CA 1
ATOM 2044 C C . LYS A 1 280 ? -20.062 5.484 15.788 1.00 97.19 280 LYS A C 1
ATOM 2046 O O . LYS A 1 280 ? -19.180 4.654 15.987 1.00 97.19 280 LYS A O 1
ATOM 2051 N N . GLU A 1 281 ? -21.058 5.692 16.647 1.00 97.00 281 GLU A N 1
ATOM 2052 C CA . GLU A 1 281 ? -21.229 4.900 17.870 1.00 97.00 281 GLU A CA 1
ATOM 2053 C C . GLU A 1 281 ? -21.515 3.419 17.579 1.00 97.00 281 GLU A C 1
ATOM 2055 O O . GLU A 1 281 ? -21.221 2.563 18.409 1.00 97.00 281 GLU A O 1
ATOM 2060 N N . GLU A 1 282 ? -22.014 3.098 16.382 1.00 96.69 282 GLU A N 1
ATOM 2061 C CA . GLU A 1 282 ? -22.323 1.730 15.947 1.00 96.69 282 GLU A CA 1
ATOM 2062 C C . GLU A 1 282 ? -21.167 1.062 15.183 1.00 96.69 282 GLU A C 1
ATOM 2064 O O . GLU A 1 282 ? -21.216 -0.136 14.896 1.00 96.69 282 GLU A O 1
ATOM 2069 N N . VAL A 1 283 ? -20.123 1.819 14.820 1.00 98.56 283 VAL A N 1
ATOM 2070 C CA . VAL A 1 283 ? -19.019 1.288 14.014 1.00 98.56 283 VAL A CA 1
ATOM 2071 C C . VAL A 1 283 ? -18.146 0.385 14.869 1.00 98.56 283 VAL A C 1
ATOM 2073 O O . VAL A 1 283 ? -17.582 0.830 15.867 1.00 98.56 283 VAL A O 1
ATOM 2076 N N . THR A 1 284 ? -17.968 -0.864 14.444 1.00 98.88 284 THR A N 1
ATOM 2077 C CA . THR A 1 284 ? -17.127 -1.837 15.155 1.00 98.88 284 THR A CA 1
ATOM 2078 C C . THR A 1 284 ? -15.701 -1.900 14.614 1.00 98.88 284 THR A C 1
ATOM 2080 O O . THR A 1 284 ? -15.417 -1.523 13.473 1.00 98.88 284 THR A O 1
ATOM 2083 N N . VAL A 1 285 ? -14.786 -2.447 15.415 1.00 98.81 285 VAL A N 1
ATOM 2084 C CA . VAL A 1 285 ? -13.400 -2.728 14.996 1.00 98.81 285 VAL A CA 1
ATOM 2085 C C . VAL A 1 285 ? -13.368 -3.630 13.754 1.00 98.81 285 VAL A C 1
ATOM 2087 O O . VAL A 1 285 ? -12.630 -3.365 12.803 1.00 98.81 285 VAL A O 1
ATOM 2090 N N . ARG A 1 286 ? -14.227 -4.656 13.704 1.00 98.75 286 ARG A N 1
ATOM 2091 C CA . ARG A 1 286 ? -14.397 -5.549 12.549 1.00 98.75 286 ARG A CA 1
ATOM 2092 C C . ARG A 1 286 ? -14.773 -4.770 11.295 1.00 98.75 286 ARG A C 1
ATOM 2094 O O . ARG A 1 286 ? -14.279 -5.074 10.214 1.00 98.75 286 ARG A O 1
ATOM 2101 N N . GLN A 1 287 ? -15.636 -3.765 11.414 1.00 98.75 287 GLN A N 1
ATOM 2102 C CA . GLN A 1 287 ? -16.025 -2.944 10.271 1.00 98.75 287 GLN A CA 1
ATOM 2103 C C . GLN A 1 287 ? -14.890 -2.034 9.787 1.00 98.75 287 GLN A C 1
ATOM 2105 O O . GLN A 1 287 ? -14.826 -1.787 8.585 1.00 98.75 287 GLN A O 1
ATOM 2110 N N . LEU A 1 288 ? -13.970 -1.580 10.649 1.00 98.69 288 LEU A N 1
ATOM 2111 C CA . LEU A 1 288 ? -12.746 -0.906 10.188 1.00 98.69 288 LEU A CA 1
ATOM 2112 C C . LEU A 1 288 ? -11.875 -1.863 9.360 1.00 98.69 288 LEU A C 1
ATOM 2114 O O . LEU A 1 288 ? -11.552 -1.548 8.217 1.00 98.69 288 LEU A O 1
ATOM 2118 N N . LEU A 1 289 ? -11.577 -3.049 9.904 1.00 98.56 289 LEU A N 1
ATOM 2119 C CA . LEU A 1 289 ? -10.749 -4.079 9.254 1.00 98.56 289 LEU A CA 1
ATOM 2120 C C . LEU A 1 289 ? -11.320 -4.554 7.912 1.00 98.56 289 LEU A C 1
ATOM 2122 O O . LEU A 1 289 ? -10.577 -4.813 6.972 1.00 98.56 289 LEU A O 1
ATOM 2126 N N . LEU A 1 290 ? -12.647 -4.663 7.813 1.00 97.38 290 LEU A N 1
ATOM 2127 C CA . LEU A 1 290 ? -13.335 -5.092 6.594 1.00 97.38 290 LEU A CA 1
ATOM 2128 C C . LEU A 1 290 ? -13.652 -3.940 5.633 1.00 97.38 290 LEU A C 1
ATOM 2130 O O . LEU A 1 290 ? -14.314 -4.174 4.622 1.00 97.38 290 LEU A O 1
ATOM 2134 N N . HIS A 1 291 ? -13.230 -2.710 5.943 1.00 97.50 291 HIS A N 1
ATOM 2135 C CA . HIS A 1 291 ? -13.550 -1.510 5.169 1.00 97.50 291 HIS A CA 1
ATOM 2136 C C . HIS A 1 291 ? -15.064 -1.287 4.981 1.00 97.50 291 HIS A C 1
ATOM 2138 O O . HIS A 1 291 ? -15.538 -0.954 3.899 1.00 97.50 291 HIS A O 1
ATOM 2144 N N . ARG A 1 292 ? -15.848 -1.490 6.044 1.00 98.19 292 ARG A N 1
ATOM 2145 C CA . ARG A 1 292 ? -17.320 -1.362 6.081 1.00 98.19 292 ARG A CA 1
ATOM 2146 C C . ARG A 1 292 ? -17.805 -0.295 7.061 1.00 98.19 292 ARG A C 1
ATOM 2148 O O . ARG A 1 292 ? -18.973 -0.283 7.430 1.00 98.19 292 ARG A O 1
ATOM 2155 N N . ALA A 1 293 ? -16.921 0.585 7.513 1.00 97.44 293 ALA A N 1
ATOM 2156 C CA . ALA A 1 293 ? -17.202 1.541 8.581 1.00 97.44 293 ALA A CA 1
ATOM 2157 C C . ALA A 1 293 ? -18.070 2.744 8.166 1.00 97.44 293 ALA A C 1
ATOM 2159 O O . ALA A 1 293 ? -18.362 3.588 9.004 1.00 97.44 293 ALA A O 1
ATOM 2160 N N . GLY A 1 294 ? -18.440 2.883 6.888 1.00 96.19 294 GLY A N 1
ATOM 2161 C CA . GLY A 1 294 ? -19.123 4.090 6.404 1.00 96.19 294 GLY A CA 1
ATOM 2162 C C . GLY A 1 294 ? -18.181 5.259 6.109 1.00 96.19 294 GLY A C 1
ATOM 2163 O O . GLY A 1 294 ? -18.631 6.297 5.635 1.00 96.19 294 GLY A O 1
ATOM 2164 N N . LEU A 1 295 ? -16.882 5.111 6.386 1.00 95.69 295 LEU A N 1
ATOM 2165 C CA . LEU A 1 295 ? -15.899 6.175 6.215 1.00 95.69 295 LEU A CA 1
ATOM 2166 C C . LEU A 1 295 ? -15.603 6.446 4.736 1.00 95.69 295 LEU A C 1
ATOM 2168 O O . LEU A 1 295 ? -15.609 5.506 3.931 1.00 95.69 295 LEU A O 1
ATOM 2172 N N . PRO A 1 296 ? -15.276 7.704 4.388 1.00 90.75 296 PRO A N 1
ATOM 2173 C CA . PRO A 1 296 ? -14.747 8.022 3.072 1.00 90.75 296 PRO A CA 1
ATOM 2174 C C . PRO A 1 296 ? -13.507 7.179 2.744 1.00 90.75 296 PRO A C 1
ATOM 2176 O O . PRO A 1 296 ? -12.704 6.891 3.641 1.00 90.75 296 PRO A O 1
ATOM 2179 N N . PRO A 1 297 ? -13.301 6.814 1.467 1.00 79.94 297 PRO A N 1
ATOM 2180 C CA . PRO A 1 297 ? -12.126 6.053 1.062 1.00 79.94 297 PRO A CA 1
ATOM 2181 C C . PRO A 1 297 ? -10.827 6.831 1.325 1.00 79.94 297 PRO A C 1
ATOM 2183 O O . PRO A 1 297 ? -9.858 6.277 1.836 1.00 79.94 297 PRO A O 1
ATOM 2186 N N . PHE A 1 298 ? -10.839 8.133 1.026 1.00 89.31 298 PHE A N 1
ATOM 2187 C CA . PHE A 1 298 ? -9.671 9.005 1.080 1.00 89.31 298 PHE A CA 1
ATOM 2188 C C . PHE A 1 298 ? -10.077 10.481 1.241 1.00 89.31 298 PHE A C 1
ATOM 2190 O O . PHE A 1 298 ? -11.156 10.902 0.799 1.00 89.31 298 PHE A O 1
ATOM 2197 N N . ARG A 1 299 ? -9.193 11.274 1.857 1.00 89.38 299 ARG A N 1
ATOM 2198 C CA . ARG A 1 299 ? -9.219 12.745 1.910 1.00 89.38 299 ARG A CA 1
ATOM 2199 C C . ARG A 1 299 ? -7.781 13.260 1.817 1.00 89.38 299 ARG A C 1
ATOM 2201 O O . ARG A 1 299 ? -6.875 12.628 2.354 1.00 89.38 299 ARG A O 1
ATOM 2208 N N . ARG A 1 300 ? -7.574 14.405 1.161 1.00 90.44 300 ARG A N 1
ATOM 2209 C CA . ARG A 1 300 ? -6.255 15.048 1.011 1.00 90.44 300 ARG A CA 1
ATOM 2210 C C . ARG A 1 300 ? -5.913 15.914 2.227 1.00 90.44 300 ARG A C 1
ATOM 2212 O O . ARG A 1 300 ? -5.695 17.111 2.090 1.00 90.44 300 ARG A O 1
ATOM 2219 N N . PHE A 1 301 ? -5.910 15.325 3.422 1.00 94.38 301 PHE A N 1
ATOM 2220 C CA . PHE A 1 301 ? -5.648 16.085 4.648 1.00 94.38 301 PHE A CA 1
ATOM 2221 C C . PHE A 1 301 ? -4.265 16.733 4.654 1.00 94.38 301 PHE A C 1
ATOM 2223 O O . PHE A 1 301 ? -4.129 17.835 5.168 1.00 94.38 301 PHE A O 1
ATOM 2230 N N . PHE A 1 302 ? -3.277 16.115 4.010 1.00 94.38 302 PHE A N 1
ATOM 2231 C CA . PHE A 1 302 ? -1.926 16.658 3.852 1.00 94.38 302 PHE A CA 1
ATOM 2232 C C . PHE A 1 302 ? -1.845 18.053 3.198 1.00 94.38 302 PHE A C 1
ATOM 2234 O O . PHE A 1 302 ? -0.845 18.739 3.381 1.00 94.38 302 PHE A O 1
ATOM 2241 N N . LEU A 1 303 ? -2.879 18.498 2.469 1.00 91.81 303 LEU A N 1
ATOM 2242 C CA . LEU A 1 303 ? -2.946 19.861 1.915 1.00 91.81 303 LEU A CA 1
ATOM 2243 C C . LEU A 1 303 ? -3.431 20.904 2.931 1.00 91.81 303 LEU A C 1
ATOM 2245 O O . LEU A 1 303 ? -3.220 22.098 2.746 1.00 91.81 303 LEU A O 1
ATOM 2249 N N . GLU A 1 304 ? -4.124 20.465 3.978 1.00 93.56 304 GLU A N 1
ATOM 2250 C CA . GLU A 1 304 ? -4.833 21.334 4.921 1.00 93.56 304 GLU A CA 1
ATOM 2251 C C . GLU A 1 304 ? -4.220 21.294 6.322 1.00 93.56 304 GLU A C 1
ATOM 2253 O O . GLU A 1 304 ? -4.389 22.225 7.112 1.00 93.56 304 GLU A O 1
ATOM 2258 N N . MET A 1 305 ? -3.557 20.191 6.668 1.00 95.56 305 MET A N 1
ATOM 2259 C CA . MET A 1 305 ? -3.073 19.950 8.015 1.00 95.56 305 MET A CA 1
ATOM 2260 C C . MET A 1 305 ? -1.895 18.983 8.071 1.00 95.56 305 MET A C 1
ATOM 2262 O O . MET A 1 305 ? -1.752 18.067 7.263 1.00 95.56 305 MET A O 1
ATOM 2266 N N . GLU A 1 306 ? -1.120 19.137 9.137 1.00 96.38 306 GLU A N 1
ATOM 2267 C CA . GLU A 1 306 ? -0.024 18.254 9.504 1.00 96.38 306 GLU A CA 1
ATOM 2268 C C . GLU A 1 306 ? -0.114 17.913 10.996 1.00 96.38 306 GLU A C 1
ATOM 2270 O O . GLU A 1 306 ? -0.658 18.666 11.814 1.00 96.38 306 GLU A O 1
ATOM 2275 N N . GLY A 1 307 ? 0.423 16.756 11.360 1.00 96.81 307 GLY A N 1
ATOM 2276 C CA . GLY A 1 307 ? 0.584 16.336 12.737 1.00 96.81 307 GLY A CA 1
ATOM 2277 C C . GLY A 1 307 ? -0.605 15.552 13.283 1.00 96.81 307 GLY A C 1
ATOM 2278 O O . GLY A 1 307 ? -1.784 15.792 13.007 1.00 96.81 307 GLY A O 1
ATOM 2279 N N . ARG A 1 308 ? -0.275 14.596 14.149 1.00 95.38 308 ARG A N 1
ATOM 2280 C CA . ARG A 1 308 ? -1.212 13.598 14.679 1.00 95.38 308 ARG A CA 1
ATOM 2281 C C . ARG A 1 308 ? -2.431 14.203 15.378 1.00 95.38 308 ARG A C 1
ATOM 2283 O O . ARG A 1 308 ? -3.534 13.684 15.231 1.00 95.38 308 ARG A O 1
ATOM 2290 N N . THR A 1 309 ? -2.266 15.306 16.109 1.00 96.56 309 THR A N 1
ATOM 2291 C CA . THR A 1 309 ? -3.381 15.982 16.796 1.00 96.56 309 THR A CA 1
ATOM 2292 C C . THR A 1 309 ? -4.406 16.545 15.810 1.00 96.56 309 THR A C 1
ATOM 2294 O O . THR A 1 309 ? -5.609 16.393 16.030 1.00 96.56 309 THR A O 1
ATOM 2297 N N . ALA A 1 310 ? -3.953 17.158 14.712 1.00 97.38 310 ALA A N 1
ATOM 2298 C CA . ALA A 1 310 ? -4.843 17.713 13.697 1.00 97.38 310 ALA A CA 1
ATOM 2299 C C . ALA A 1 310 ? -5.616 16.600 12.974 1.00 97.38 310 ALA A C 1
ATOM 2301 O O . ALA A 1 310 ? -6.841 16.678 12.873 1.00 97.38 310 ALA A O 1
ATOM 2302 N N . TYR A 1 311 ? -4.927 15.518 12.601 1.00 97.62 311 TYR A N 1
ATOM 2303 C CA . TYR A 1 311 ? -5.549 14.345 11.984 1.00 97.62 311 TYR A CA 1
ATOM 2304 C C . TYR A 1 311 ? -6.574 13.664 12.892 1.00 97.62 311 TYR A C 1
ATOM 2306 O O . TYR A 1 311 ? -7.668 13.349 12.429 1.00 97.62 311 TYR A O 1
ATOM 2314 N N . ARG A 1 312 ? -6.280 13.473 14.189 1.00 96.25 312 ARG A N 1
ATOM 2315 C CA . ARG A 1 312 ? -7.259 12.923 15.149 1.00 96.25 312 ARG A CA 1
ATOM 2316 C C . ARG A 1 312 ? -8.535 13.762 15.166 1.00 96.25 312 ARG A C 1
ATOM 2318 O O . ARG A 1 312 ? -9.629 13.215 15.051 1.00 96.25 312 ARG A O 1
ATOM 2325 N N . ARG A 1 313 ? -8.402 15.090 15.247 1.00 96.00 313 ARG A N 1
ATOM 2326 C CA . ARG A 1 313 ? -9.549 16.007 15.230 1.00 96.00 313 ARG A CA 1
ATOM 2327 C C . ARG A 1 313 ? -10.336 15.908 13.921 1.00 96.00 313 ARG A C 1
ATOM 2329 O O . ARG A 1 313 ? -11.555 15.778 13.966 1.00 96.00 313 ARG A O 1
ATOM 2336 N N . ALA A 1 314 ? -9.654 15.937 12.777 1.00 96.12 314 ALA A N 1
ATOM 2337 C CA . ALA A 1 314 ? -10.299 15.866 11.468 1.00 96.12 314 ALA A CA 1
ATOM 2338 C C . ALA A 1 314 ? -11.037 14.538 11.261 1.00 96.12 314 ALA A C 1
ATOM 2340 O O . ALA A 1 314 ? -12.211 14.533 10.902 1.00 96.12 314 ALA A O 1
ATOM 2341 N N . ILE A 1 315 ? -10.391 13.411 11.573 1.00 96.69 315 ILE A N 1
ATOM 2342 C CA . ILE A 1 315 ? -10.985 12.074 11.456 1.00 96.69 315 ILE A CA 1
ATOM 2343 C C . ILE A 1 315 ? -12.190 11.916 12.393 1.00 96.69 315 ILE A C 1
ATOM 2345 O O . ILE A 1 315 ? -13.217 11.367 11.983 1.00 96.69 315 ILE A O 1
ATOM 2349 N N . GLY A 1 316 ? -12.103 12.425 13.626 1.00 95.94 316 GLY A N 1
ATOM 2350 C CA . GLY A 1 316 ? -13.227 12.431 14.566 1.00 95.94 316 GLY A CA 1
ATOM 2351 C C . GLY A 1 316 ? -14.433 13.220 14.040 1.00 95.94 316 GLY A C 1
ATOM 2352 O O . GLY A 1 316 ? -15.566 12.752 14.146 1.00 95.94 316 GLY A O 1
ATOM 2353 N N . ALA A 1 317 ? -14.193 14.357 13.384 1.00 95.31 317 ALA A N 1
ATOM 2354 C CA . ALA A 1 317 ? -15.234 15.234 12.845 1.00 95.31 317 ALA A CA 1
ATOM 2355 C C . ALA A 1 317 ? -15.855 14.767 11.511 1.00 95.31 317 ALA A C 1
ATOM 2357 O O . ALA A 1 317 ? -16.892 15.291 11.113 1.00 95.31 317 ALA A O 1
ATOM 2358 N N . LEU A 1 318 ? -15.260 13.798 10.804 1.00 94.69 318 LEU A N 1
ATOM 2359 C CA . LEU A 1 318 ? -15.803 13.312 9.527 1.00 94.69 318 LEU A CA 1
ATOM 2360 C C 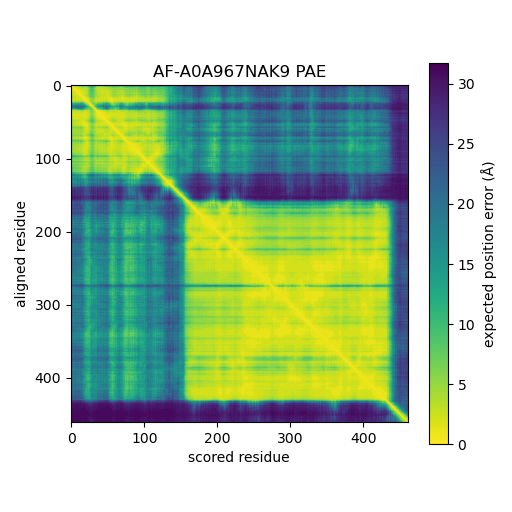. LEU A 1 318 ? -17.187 12.672 9.689 1.00 94.69 318 LEU A C 1
ATOM 2362 O O . LEU A 1 318 ? -17.366 11.826 10.559 1.00 94.69 318 LEU A O 1
ATOM 2366 N N . SER A 1 319 ? -18.125 12.964 8.793 1.00 95.31 319 SER A N 1
ATOM 2367 C CA . SER A 1 319 ? -19.382 12.210 8.700 1.00 95.31 319 SER A CA 1
ATOM 2368 C C . SER A 1 319 ? -19.225 10.931 7.873 1.00 95.31 319 SER A C 1
ATOM 2370 O O . SER A 1 319 ? -18.347 10.837 7.011 1.00 95.31 319 SER A O 1
ATOM 2372 N N . LEU A 1 320 ? -20.084 9.939 8.122 1.00 96.56 320 LEU A N 1
ATOM 2373 C CA . LEU A 1 320 ? -20.108 8.703 7.339 1.00 96.56 320 LEU A CA 1
ATOM 2374 C C . LEU A 1 320 ? -20.832 8.921 5.999 1.00 96.56 320 LEU A C 1
ATOM 2376 O O . LEU A 1 320 ? -21.923 9.491 5.949 1.00 96.56 320 LEU A O 1
ATOM 2380 N N . GLU A 1 321 ? -20.267 8.413 4.906 1.00 94.81 321 GLU A N 1
ATOM 2381 C CA . GLU A 1 321 ? -20.853 8.486 3.558 1.00 94.81 321 GLU A CA 1
ATOM 2382 C C . GLU A 1 321 ? -21.946 7.425 3.334 1.00 94.81 321 GLU A C 1
ATOM 2384 O O . GLU A 1 321 ? -22.741 7.521 2.400 1.00 94.81 321 GLU A O 1
ATOM 2389 N N . TYR A 1 322 ? -21.988 6.384 4.169 1.00 93.12 322 TYR A N 1
ATOM 2390 C CA . TYR A 1 322 ? -22.983 5.312 4.115 1.00 93.12 322 TYR A CA 1
ATOM 2391 C C . TYR A 1 322 ? -23.153 4.640 5.480 1.00 93.12 322 TYR A C 1
ATOM 2393 O O . TYR A 1 322 ? -22.333 4.820 6.377 1.00 93.12 322 TYR A O 1
ATOM 2401 N N . ALA A 1 323 ? -24.234 3.873 5.646 1.00 97.06 323 ALA A N 1
ATOM 2402 C CA . ALA A 1 323 ? -24.514 3.180 6.900 1.00 97.06 323 ALA A CA 1
ATOM 2403 C C . ALA A 1 323 ? -23.419 2.139 7.222 1.00 97.06 323 ALA A C 1
ATOM 2405 O O . ALA A 1 323 ? -23.067 1.356 6.325 1.00 97.06 323 ALA A O 1
ATOM 2406 N N . PRO A 1 324 ? -22.906 2.081 8.467 1.00 97.50 324 PRO A N 1
ATOM 2407 C CA . PRO A 1 324 ? -21.956 1.056 8.890 1.00 97.50 324 PRO A CA 1
ATOM 2408 C C . PRO A 1 324 ? -22.437 -0.354 8.540 1.00 97.50 324 PRO A C 1
ATOM 2410 O O . PRO A 1 324 ? -23.619 -0.678 8.620 1.00 97.50 324 PRO A O 1
ATOM 2413 N N . GLY A 1 325 ? -21.526 -1.201 8.076 1.00 96.31 325 GLY A N 1
ATOM 2414 C CA . GLY A 1 325 ? -21.825 -2.576 7.694 1.00 96.31 325 GLY A CA 1
ATOM 2415 C C . GLY A 1 325 ? -22.553 -2.743 6.357 1.00 96.31 325 GLY A C 1
ATOM 2416 O O . GLY A 1 325 ? -22.503 -3.840 5.813 1.00 96.31 325 GLY A O 1
ATOM 2417 N N . SER A 1 326 ? -23.168 -1.714 5.766 1.00 94.44 326 SER A N 1
ATOM 2418 C CA . SER A 1 326 ? -24.018 -1.895 4.570 1.00 94.44 326 SER A CA 1
ATOM 2419 C C . SER A 1 326 ? -23.266 -2.283 3.287 1.00 94.44 326 SER A C 1
ATOM 2421 O O . SER A 1 326 ? -23.830 -2.965 2.435 1.00 94.44 326 SER A O 1
ATOM 2423 N N . ARG A 1 327 ? -21.995 -1.888 3.140 1.00 92.94 327 ARG A N 1
ATOM 2424 C CA . ARG A 1 327 ? -21.143 -2.206 1.978 1.00 92.94 327 ARG A CA 1
ATOM 2425 C C . ARG A 1 327 ? -19.659 -2.072 2.313 1.00 92.94 327 ARG A C 1
ATOM 2427 O O . ARG A 1 327 ? -19.320 -1.462 3.324 1.00 92.94 327 ARG A O 1
ATOM 2434 N N . THR A 1 328 ? -18.798 -2.622 1.458 1.00 93.19 328 THR A N 1
ATOM 2435 C CA . THR A 1 328 ? -17.336 -2.515 1.565 1.00 93.19 328 THR A CA 1
ATOM 2436 C C . THR A 1 328 ? -16.814 -1.408 0.648 1.00 93.19 328 THR A C 1
ATOM 2438 O O . THR A 1 328 ? -17.010 -1.467 -0.563 1.00 93.19 328 THR A O 1
ATOM 2441 N N . VAL A 1 329 ? -16.138 -0.411 1.221 1.00 86.94 329 VAL A N 1
ATOM 2442 C CA . VAL A 1 329 ? -15.441 0.671 0.511 1.00 86.94 329 VAL A CA 1
ATOM 2443 C C . VAL A 1 329 ? -14.051 0.821 1.117 1.00 86.94 329 VAL A C 1
ATOM 2445 O O . VAL A 1 329 ? -13.924 1.272 2.255 1.00 86.94 329 VAL A O 1
ATOM 2448 N N . TYR A 1 330 ? -13.020 0.447 0.353 1.00 89.94 330 TYR A N 1
ATOM 2449 C CA . TYR A 1 330 ? -11.615 0.525 0.765 1.00 89.94 330 TYR A CA 1
ATOM 2450 C C . TYR A 1 330 ? -11.266 1.927 1.281 1.00 89.94 330 TYR A C 1
ATOM 2452 O O . TYR A 1 330 ? -11.409 2.903 0.548 1.00 89.94 330 TYR A O 1
ATOM 2460 N N . SER A 1 331 ? -10.853 2.020 2.548 1.00 94.19 331 SER A N 1
ATOM 2461 C CA . SER A 1 331 ? -10.690 3.293 3.261 1.00 94.19 331 SER A CA 1
ATOM 2462 C C . SER A 1 331 ? -9.382 3.357 4.033 1.00 94.19 331 SER A C 1
ATOM 2464 O O . SER A 1 331 ? -9.163 2.588 4.974 1.00 94.19 331 SER A O 1
ATOM 2466 N N . ASP A 1 332 ? -8.548 4.329 3.666 1.00 96.50 332 ASP A N 1
ATOM 2467 C CA . ASP A 1 332 ? -7.310 4.655 4.375 1.00 96.50 332 ASP A CA 1
ATOM 2468 C C . ASP A 1 332 ? -7.606 5.235 5.757 1.00 96.50 332 ASP A C 1
ATOM 2470 O O . ASP A 1 332 ? -6.972 4.872 6.745 1.00 96.50 332 ASP A O 1
ATOM 2474 N N . ILE A 1 333 ? -8.648 6.059 5.850 1.00 98.00 333 ILE A N 1
ATOM 2475 C CA . ILE A 1 333 ? -9.075 6.712 7.092 1.00 98.00 333 ILE A CA 1
ATOM 2476 C C . ILE A 1 333 ? -9.521 5.681 8.137 1.00 98.00 333 ILE A C 1
ATOM 2478 O O . ILE A 1 333 ? -9.247 5.844 9.331 1.00 98.00 333 ILE A O 1
ATOM 2482 N N . GLY A 1 334 ? -10.160 4.588 7.706 1.00 98.12 334 GLY A N 1
ATOM 2483 C CA . GLY A 1 334 ? -10.489 3.470 8.591 1.00 98.12 334 GLY A CA 1
ATOM 2484 C C . GLY A 1 334 ? -9.247 2.820 9.205 1.00 98.12 334 GLY A C 1
ATOM 2485 O O . GLY A 1 334 ? -9.218 2.544 10.404 1.00 98.12 334 GLY A O 1
ATOM 2486 N N . MET A 1 335 ? -8.184 2.660 8.418 1.00 98.69 335 MET A N 1
ATOM 2487 C CA . MET A 1 335 ? -6.935 2.057 8.888 1.00 98.69 335 MET A CA 1
ATOM 2488 C C . MET A 1 335 ? -6.093 3.018 9.735 1.00 98.69 335 MET A C 1
ATOM 2490 O O . MET A 1 335 ? -5.510 2.591 10.729 1.00 98.69 335 MET A O 1
ATOM 2494 N N . MET A 1 336 ? -6.096 4.321 9.430 1.00 98.75 336 MET A N 1
ATOM 2495 C CA . MET A 1 336 ? -5.555 5.351 10.331 1.00 98.75 336 MET A CA 1
ATOM 2496 C C . MET A 1 336 ? -6.267 5.325 11.692 1.00 98.75 336 MET A C 1
ATOM 2498 O O . MET A 1 336 ? -5.617 5.363 12.734 1.00 98.75 336 MET A O 1
ATOM 2502 N N . THR A 1 337 ? -7.600 5.206 11.691 1.00 98.69 337 THR A N 1
ATOM 2503 C CA . THR A 1 337 ? -8.400 5.093 12.922 1.00 98.69 337 THR A CA 1
ATOM 2504 C C . THR A 1 337 ? -8.001 3.857 13.727 1.00 98.69 337 THR A C 1
ATOM 2506 O O . THR A 1 337 ? -7.800 3.955 14.935 1.00 98.69 337 THR A O 1
ATOM 2509 N N . LEU A 1 338 ? -7.832 2.704 13.070 1.00 98.88 338 LEU A N 1
ATOM 2510 C CA . LEU A 1 338 ? -7.413 1.472 13.737 1.00 98.88 338 LEU A CA 1
ATOM 2511 C C . LEU A 1 338 ? -6.009 1.584 14.354 1.00 98.88 338 LEU A C 1
ATOM 2513 O O . LEU A 1 338 ? -5.787 1.065 15.445 1.00 98.88 338 LEU A O 1
ATOM 2517 N N . ALA A 1 339 ? -5.079 2.301 13.716 1.00 98.75 339 ALA A N 1
ATOM 2518 C CA . ALA A 1 339 ? -3.785 2.597 14.330 1.00 98.75 339 ALA A CA 1
ATOM 2519 C C . ALA A 1 339 ? -3.938 3.401 15.630 1.00 98.75 339 ALA A C 1
ATOM 2521 O O . ALA A 1 339 ? -3.334 3.026 16.630 1.00 98.75 339 ALA A O 1
ATOM 2522 N N . PHE A 1 340 ? -4.805 4.420 15.666 1.00 98.75 340 PHE A N 1
ATOM 2523 C CA . PHE A 1 340 ? -5.078 5.146 16.912 1.00 98.75 340 PHE A CA 1
ATOM 2524 C C . PHE A 1 340 ? -5.699 4.253 17.993 1.00 98.75 340 PHE A C 1
ATOM 2526 O O . PHE A 1 340 ? -5.356 4.415 19.159 1.00 98.75 340 PHE A O 1
ATOM 2533 N N . VAL A 1 341 ? -6.567 3.296 17.633 1.00 98.88 341 VAL A N 1
ATOM 2534 C CA . VAL A 1 341 ? -7.102 2.302 18.586 1.00 98.88 341 VAL A CA 1
ATOM 2535 C C . VAL A 1 341 ? -5.968 1.466 19.190 1.00 98.88 341 VAL A C 1
ATOM 2537 O O . VAL A 1 341 ? -5.898 1.320 20.407 1.00 98.88 341 VAL A O 1
ATOM 2540 N N . ILE A 1 342 ? -5.062 0.947 18.355 1.00 98.88 342 ILE A N 1
ATOM 2541 C CA . ILE A 1 342 ? -3.907 0.150 18.800 1.00 98.88 342 ILE A CA 1
ATOM 2542 C C . ILE A 1 342 ? -3.020 0.966 19.746 1.00 98.88 342 ILE A C 1
ATOM 2544 O O . ILE A 1 342 ? -2.602 0.476 20.794 1.00 98.88 342 ILE A O 1
ATOM 2548 N N . GLU A 1 343 ? -2.732 2.216 19.398 1.00 98.62 343 GLU A N 1
ATOM 2549 C CA . GLU A 1 343 ? -1.871 3.085 20.202 1.00 98.62 343 GLU A CA 1
ATOM 2550 C C . GLU A 1 343 ? -2.523 3.476 21.534 1.00 98.62 343 GLU A C 1
ATOM 2552 O O . GLU A 1 343 ? -1.832 3.545 22.547 1.00 98.62 343 GLU A O 1
ATOM 2557 N N . GLU A 1 344 ? -3.844 3.676 21.560 1.00 98.62 344 GLU A N 1
ATOM 2558 C CA . GLU A 1 344 ? -4.595 3.947 22.790 1.00 98.62 344 GLU A CA 1
ATOM 2559 C C . GLU A 1 344 ? -4.585 2.736 23.733 1.00 98.62 344 GLU A C 1
ATOM 2561 O O . GLU A 1 344 ? -4.303 2.879 24.919 1.00 98.62 344 GLU A O 1
ATOM 2566 N N . ILE A 1 345 ? -4.814 1.528 23.205 1.00 98.69 345 ILE A N 1
ATOM 2567 C CA . ILE A 1 345 ? -4.785 0.285 23.994 1.00 98.69 345 ILE A CA 1
ATOM 2568 C C . ILE A 1 345 ? -3.386 0.022 24.560 1.00 98.69 345 ILE A C 1
ATOM 2570 O O . ILE A 1 345 ? -3.240 -0.412 25.700 1.00 98.69 345 ILE A O 1
ATOM 2574 N N . THR A 1 346 ? -2.349 0.251 23.754 1.00 98.38 346 THR A N 1
ATOM 2575 C CA . THR A 1 346 ? -0.974 -0.143 24.096 1.00 98.38 346 THR A CA 1
ATOM 2576 C C . THR A 1 346 ? -0.178 0.950 24.806 1.00 98.38 346 THR A C 1
ATOM 2578 O O . THR A 1 346 ? 0.876 0.656 25.370 1.00 98.38 346 THR A O 1
ATOM 2581 N N . GLY A 1 347 ? -0.623 2.208 24.744 1.00 98.25 347 GLY A N 1
ATOM 2582 C CA . GLY A 1 347 ? 0.132 3.374 25.210 1.00 98.25 347 GLY A CA 1
ATOM 2583 C C . GLY A 1 347 ? 1.423 3.636 24.422 1.00 98.25 347 GLY A C 1
ATOM 2584 O O . GLY A 1 347 ? 2.304 4.355 24.894 1.00 98.25 347 GLY A O 1
ATOM 2585 N N . ARG A 1 348 ? 1.584 3.024 23.242 1.00 97.56 348 ARG A N 1
ATOM 2586 C CA . ARG A 1 348 ? 2.815 3.038 22.437 1.00 97.56 348 ARG A CA 1
ATOM 2587 C C . ARG A 1 348 ? 2.500 3.392 20.993 1.00 97.56 348 ARG A C 1
ATOM 2589 O O . ARG A 1 348 ? 1.432 3.060 20.505 1.00 97.56 348 ARG A O 1
ATOM 2596 N N . GLY A 1 349 ? 3.458 3.999 20.291 1.00 97.94 349 GLY A N 1
ATOM 2597 C CA . GLY A 1 349 ? 3.361 4.188 18.839 1.00 97.94 349 GLY A CA 1
ATOM 2598 C C . GLY A 1 349 ? 3.289 2.853 18.091 1.00 97.94 349 GLY A C 1
ATOM 2599 O O . GLY A 1 349 ? 3.911 1.867 18.510 1.00 97.94 349 GLY A O 1
ATOM 2600 N N . LEU A 1 350 ? 2.552 2.828 16.975 1.00 98.56 350 LEU A N 1
ATOM 2601 C CA . LEU A 1 350 ? 2.374 1.627 16.147 1.00 98.56 350 LEU A CA 1
ATOM 2602 C C . LEU A 1 350 ? 3.720 1.023 15.701 1.00 98.56 350 LEU A C 1
ATOM 2604 O O . LEU A 1 350 ? 3.901 -0.195 15.729 1.00 98.56 350 LEU A O 1
ATOM 2608 N N . ASP A 1 351 ? 4.684 1.874 15.346 1.00 98.44 351 ASP A N 1
ATOM 2609 C CA . ASP A 1 351 ? 6.046 1.493 14.963 1.00 98.44 351 ASP A CA 1
ATOM 2610 C C . ASP A 1 351 ? 6.793 0.778 16.100 1.00 98.44 351 ASP A C 1
ATOM 2612 O O . ASP A 1 351 ? 7.378 -0.291 15.902 1.00 98.44 351 ASP A O 1
ATOM 2616 N N . ALA A 1 352 ? 6.741 1.336 17.310 1.00 98.44 352 ALA A N 1
ATOM 2617 C CA . ALA A 1 352 ? 7.388 0.773 18.484 1.00 98.44 352 ALA A CA 1
ATOM 2618 C C . ALA A 1 352 ? 6.742 -0.547 18.918 1.00 98.44 352 ALA A C 1
ATOM 2620 O O . ALA A 1 352 ? 7.464 -1.451 19.344 1.00 98.44 352 ALA A O 1
ATOM 2621 N N . PHE A 1 353 ? 5.413 -0.656 18.839 1.00 98.62 353 PHE A N 1
ATOM 2622 C CA . PHE A 1 353 ? 4.683 -1.887 19.136 1.00 98.62 353 PHE A CA 1
ATOM 2623 C C . PHE A 1 353 ? 5.060 -2.998 18.148 1.00 98.62 353 PHE A C 1
ATOM 2625 O O . PHE A 1 353 ? 5.549 -4.047 18.562 1.00 98.62 353 PHE A O 1
ATOM 2632 N N . LEU A 1 354 ? 4.940 -2.748 16.841 1.00 98.50 354 LEU A N 1
ATOM 2633 C CA . LEU A 1 354 ? 5.245 -3.739 15.805 1.00 98.50 354 LEU A CA 1
ATOM 2634 C C . LEU A 1 354 ? 6.711 -4.184 15.823 1.00 98.50 354 LEU A C 1
ATOM 2636 O O . LEU A 1 354 ? 6.997 -5.374 15.691 1.00 98.50 354 LEU A O 1
ATOM 2640 N N . ARG A 1 355 ? 7.648 -3.260 16.065 1.00 97.75 355 ARG A N 1
ATOM 2641 C CA . ARG A 1 355 ? 9.075 -3.595 16.173 1.00 97.75 355 ARG A CA 1
ATOM 2642 C C . ARG A 1 355 ? 9.361 -4.606 17.273 1.00 97.75 355 ARG A C 1
ATOM 2644 O O . ARG A 1 355 ? 10.182 -5.499 17.079 1.00 97.75 355 ARG A O 1
ATOM 2651 N N . GLU A 1 356 ? 8.732 -4.447 18.429 1.00 96.81 356 GLU A N 1
ATOM 2652 C CA . GLU A 1 356 ? 8.950 -5.338 19.567 1.00 96.81 356 GLU A CA 1
ATOM 2653 C C . GLU A 1 356 ? 8.175 -6.643 19.444 1.00 96.81 356 GLU A C 1
ATOM 2655 O O . GLU A 1 356 ? 8.725 -7.702 19.728 1.00 96.81 356 GLU A O 1
ATOM 2660 N N . ARG A 1 357 ? 6.908 -6.561 19.036 1.00 95.38 357 ARG A N 1
ATOM 2661 C CA . ARG A 1 357 ? 5.984 -7.694 19.080 1.00 95.38 357 ARG A CA 1
ATOM 2662 C C . ARG A 1 357 ? 6.039 -8.567 17.827 1.00 95.38 357 ARG A C 1
ATOM 2664 O O . ARG A 1 357 ? 5.675 -9.732 17.910 1.00 95.38 357 ARG A O 1
ATOM 2671 N N . VAL A 1 358 ? 6.501 -8.027 16.694 1.00 95.69 358 VAL A N 1
ATOM 2672 C CA . VAL A 1 358 ? 6.463 -8.709 15.389 1.00 95.69 358 VAL A CA 1
ATOM 2673 C C . VAL A 1 358 ? 7.842 -8.759 14.738 1.00 95.69 358 VAL A C 1
ATOM 2675 O O . VAL A 1 358 ? 8.390 -9.842 14.550 1.00 95.69 358 VAL A O 1
ATOM 2678 N N . TRP A 1 359 ? 8.450 -7.608 14.434 1.00 95.31 359 TRP A N 1
ATOM 2679 C CA . TRP A 1 359 ? 9.648 -7.575 13.586 1.00 95.31 359 TRP A CA 1
ATOM 2680 C C . TRP A 1 359 ? 10.853 -8.252 14.237 1.00 95.31 359 TRP A C 1
ATOM 2682 O O . TRP A 1 359 ? 11.477 -9.121 13.633 1.00 95.31 359 TRP A O 1
ATOM 2692 N N . ARG A 1 360 ? 11.167 -7.899 15.491 1.00 94.88 360 ARG A N 1
ATOM 2693 C CA . ARG A 1 360 ? 12.296 -8.502 16.215 1.00 94.88 360 ARG A CA 1
ATOM 2694 C C . ARG A 1 360 ? 12.109 -10.007 16.457 1.00 94.88 360 ARG A C 1
ATOM 2696 O O . ARG A 1 360 ? 13.046 -10.733 16.136 1.00 94.88 360 ARG A O 1
ATOM 2703 N N . PRO A 1 361 ? 10.959 -10.497 16.968 1.00 91.31 361 PRO A N 1
ATOM 2704 C CA . PRO A 1 361 ? 10.748 -11.932 17.170 1.00 91.31 361 PRO A CA 1
ATOM 2705 C C . PRO A 1 361 ? 10.816 -12.760 15.885 1.00 91.31 361 PRO A C 1
ATOM 2707 O O . PRO A 1 361 ? 11.345 -13.867 15.911 1.00 91.31 361 PRO A O 1
ATOM 2710 N N . LEU A 1 362 ? 10.329 -12.221 14.761 1.00 90.12 362 LEU A N 1
ATOM 2711 C CA . LEU A 1 362 ? 10.381 -12.904 13.464 1.00 90.12 362 LEU A CA 1
ATOM 2712 C C . LEU A 1 362 ? 11.731 -12.745 12.747 1.00 90.12 362 LEU A C 1
ATOM 2714 O O . LEU A 1 362 ? 11.948 -13.368 11.714 1.00 90.12 362 LEU A O 1
ATOM 2718 N N . GLY A 1 363 ? 12.645 -11.919 13.263 1.00 91.00 363 GLY A N 1
ATOM 2719 C CA . GLY A 1 363 ? 13.918 -11.628 12.600 1.00 91.00 363 GLY A CA 1
ATOM 2720 C C . GLY A 1 363 ? 13.788 -10.751 11.348 1.00 91.00 363 GLY A C 1
ATOM 2721 O O . GLY A 1 363 ? 14.710 -10.718 10.540 1.00 91.00 363 GLY A O 1
ATOM 2722 N N . MET A 1 364 ? 12.681 -10.020 11.198 1.00 94.50 364 MET A N 1
ATOM 2723 C CA . MET A 1 364 ? 12.444 -9.066 10.107 1.00 94.50 364 MET A CA 1
ATOM 2724 C C . MET A 1 364 ? 13.158 -7.734 10.397 1.00 94.50 364 MET A C 1
ATOM 2726 O O . MET A 1 364 ? 12.542 -6.733 10.768 1.00 94.50 364 MET A O 1
ATOM 2730 N N . LEU A 1 365 ? 14.492 -7.743 10.337 1.00 91.50 365 LEU A N 1
ATOM 2731 C CA . LEU A 1 365 ? 15.349 -6.642 10.808 1.00 91.50 365 LEU A CA 1
ATOM 2732 C C . LEU A 1 365 ? 15.402 -5.429 9.869 1.00 91.50 365 LEU A C 1
ATOM 2734 O O . LEU A 1 365 ? 15.924 -4.379 10.257 1.00 91.50 365 LEU A O 1
ATOM 2738 N N . ASP A 1 366 ? 14.891 -5.576 8.652 1.00 95.69 366 ASP A N 1
ATOM 2739 C CA . ASP A 1 366 ? 14.805 -4.524 7.645 1.00 95.69 366 ASP A CA 1
ATOM 2740 C C . ASP A 1 366 ? 13.350 -4.047 7.462 1.00 95.69 366 ASP A C 1
ATOM 2742 O O . ASP A 1 366 ? 13.056 -3.291 6.542 1.00 95.69 366 ASP A O 1
ATOM 2746 N N . THR A 1 367 ? 12.438 -4.442 8.356 1.00 98.25 367 THR A N 1
ATOM 2747 C CA . THR A 1 367 ? 11.040 -4.005 8.338 1.00 98.25 367 THR A CA 1
ATOM 2748 C C . THR A 1 367 ? 10.769 -2.965 9.416 1.00 98.25 367 THR A C 1
ATOM 2750 O O . THR A 1 367 ? 11.038 -3.174 10.601 1.00 98.25 367 THR A O 1
ATOM 2753 N N . GLY A 1 368 ? 10.200 -1.832 9.018 1.00 98.12 368 GLY A N 1
ATOM 2754 C CA . GLY A 1 368 ? 9.891 -0.750 9.943 1.00 98.12 368 GLY A CA 1
ATOM 2755 C C . GLY A 1 368 ? 9.395 0.506 9.246 1.00 98.12 368 GLY A C 1
ATOM 2756 O O . GLY A 1 368 ? 9.279 0.557 8.030 1.00 98.12 368 GLY A O 1
ATOM 2757 N N . PHE A 1 369 ? 9.084 1.522 10.037 1.00 98.31 369 PHE A N 1
ATOM 2758 C CA . PHE A 1 369 ? 8.714 2.844 9.539 1.00 98.31 369 PHE A CA 1
ATOM 2759 C C . PHE A 1 369 ? 9.930 3.760 9.599 1.00 98.31 369 PHE A C 1
ATOM 2761 O O . PHE A 1 369 ? 10.779 3.559 10.469 1.00 98.31 369 PHE A O 1
ATOM 2768 N N . ARG A 1 370 ? 9.961 4.795 8.749 1.00 96.75 370 ARG A N 1
ATOM 2769 C CA . ARG A 1 370 ? 10.994 5.849 8.764 1.00 96.75 370 ARG A CA 1
ATOM 2770 C C . ARG A 1 370 ? 12.412 5.253 8.752 1.00 96.75 370 ARG A C 1
ATOM 2772 O O . ARG A 1 370 ? 13.085 5.277 9.787 1.00 96.75 370 ARG A O 1
ATOM 2779 N N . PRO A 1 371 ? 12.848 4.647 7.632 1.00 94.94 371 PRO A N 1
ATOM 2780 C CA . PRO A 1 371 ? 14.177 4.056 7.560 1.00 94.94 371 PRO A CA 1
ATOM 2781 C C . PRO A 1 371 ? 15.240 5.094 7.943 1.00 94.94 371 PRO A C 1
ATOM 2783 O O . PRO A 1 371 ? 15.146 6.263 7.575 1.00 94.94 371 PRO A O 1
ATOM 2786 N N . GLU A 1 372 ? 16.239 4.661 8.712 1.00 91.38 372 GLU A N 1
ATOM 2787 C CA . GLU A 1 372 ? 17.342 5.527 9.141 1.00 91.38 372 GLU A CA 1
ATOM 2788 C C . GLU A 1 372 ? 18.058 6.126 7.911 1.00 91.38 372 GLU A C 1
ATOM 2790 O O . GLU A 1 372 ? 18.197 5.422 6.902 1.00 91.38 372 GLU A O 1
ATOM 2795 N N . PRO A 1 373 ? 18.542 7.382 7.960 1.00 90.06 373 PRO A N 1
ATOM 2796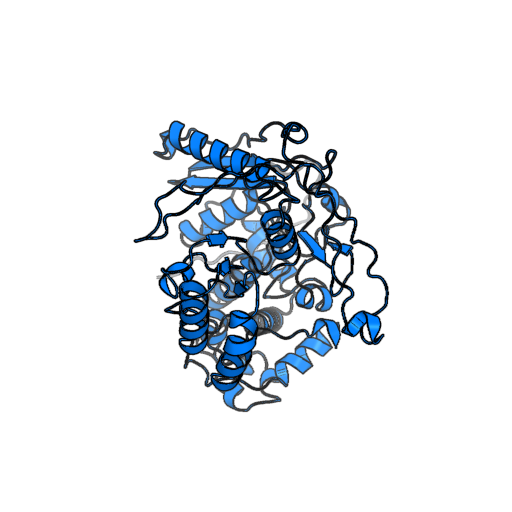 C CA . PRO A 1 373 ? 19.191 8.030 6.816 1.00 90.06 373 PRO A CA 1
ATOM 2797 C C . PRO A 1 373 ? 20.330 7.208 6.198 1.00 90.06 373 PRO A C 1
ATOM 2799 O O . PRO A 1 373 ? 20.498 7.188 4.980 1.00 90.06 373 PRO A O 1
ATOM 2802 N N . GLU A 1 374 ? 21.075 6.462 7.014 1.00 89.81 374 GLU A N 1
ATOM 2803 C CA . GLU A 1 374 ? 22.169 5.588 6.582 1.00 89.81 374 GLU A CA 1
ATOM 2804 C C . GLU A 1 374 ? 21.677 4.410 5.730 1.00 89.81 374 GLU A C 1
ATOM 2806 O O . GLU A 1 374 ? 22.409 3.889 4.888 1.00 89.81 374 GLU A O 1
ATOM 2811 N N . ARG A 1 375 ? 20.422 3.986 5.919 1.00 89.75 375 ARG A N 1
ATOM 2812 C CA . ARG A 1 375 ? 19.789 2.918 5.137 1.00 89.75 375 ARG A CA 1
ATOM 2813 C C . ARG A 1 375 ? 19.261 3.408 3.797 1.00 89.75 375 ARG A C 1
ATOM 2815 O O . ARG A 1 375 ? 18.966 2.561 2.959 1.00 89.75 375 ARG A O 1
ATOM 2822 N N . ARG A 1 376 ? 19.183 4.724 3.561 1.00 90.50 376 ARG A N 1
ATOM 2823 C CA . ARG A 1 376 ? 18.668 5.312 2.312 1.00 90.50 376 ARG A CA 1
ATOM 2824 C C . ARG A 1 376 ? 19.368 4.758 1.071 1.00 90.50 376 ARG A C 1
ATOM 2826 O O . ARG A 1 376 ? 18.710 4.498 0.083 1.00 90.50 376 ARG A O 1
ATOM 2833 N N . VAL A 1 377 ? 20.664 4.443 1.146 1.00 90.06 377 VAL A N 1
ATOM 2834 C CA . VAL A 1 377 ? 21.418 3.805 0.043 1.00 90.06 377 VAL A CA 1
ATOM 2835 C C . VAL A 1 377 ? 20.869 2.431 -0.384 1.00 90.06 377 VAL A C 1
ATOM 2837 O O . VAL A 1 377 ? 21.143 1.964 -1.484 1.00 90.06 377 VAL A O 1
ATOM 2840 N N . ARG A 1 378 ? 20.108 1.763 0.490 1.00 93.81 378 ARG A N 1
ATOM 2841 C CA . ARG A 1 378 ? 19.423 0.493 0.214 1.00 93.81 378 ARG A CA 1
ATOM 2842 C C . ARG A 1 378 ? 17.950 0.681 -0.149 1.00 93.81 378 ARG A C 1
ATOM 2844 O O . ARG A 1 378 ? 17.304 -0.321 -0.445 1.00 93.81 378 ARG A O 1
ATOM 2851 N N . VAL A 1 379 ? 17.407 1.896 -0.075 1.00 97.19 379 VAL A N 1
ATOM 2852 C CA . VAL A 1 379 ? 16.001 2.187 -0.375 1.00 97.19 379 VAL A CA 1
ATOM 2853 C C . VAL A 1 379 ? 15.859 2.455 -1.869 1.00 97.19 379 VAL A C 1
ATOM 2855 O O . VAL A 1 379 ? 16.645 3.193 -2.449 1.00 97.19 379 VAL A O 1
ATOM 2858 N N . ALA A 1 380 ? 14.874 1.832 -2.507 1.00 97.38 380 ALA A N 1
ATOM 2859 C CA . ALA A 1 380 ? 14.471 2.228 -3.847 1.00 97.38 380 ALA A CA 1
ATOM 2860 C C . ALA A 1 380 ? 13.656 3.532 -3.766 1.00 97.38 380 ALA A C 1
ATOM 2862 O O . ALA A 1 380 ? 12.743 3.604 -2.936 1.00 97.38 380 ALA A O 1
ATOM 2863 N N . PRO A 1 381 ? 13.959 4.556 -4.584 1.00 95.62 381 PRO A N 1
ATOM 2864 C CA . PRO A 1 381 ? 13.050 5.680 -4.781 1.00 95.62 381 PRO A CA 1
ATOM 2865 C C . PRO A 1 381 ? 11.644 5.199 -5.169 1.00 95.62 381 PRO A C 1
ATOM 2867 O O . PRO A 1 381 ? 11.501 4.218 -5.901 1.00 95.62 381 PRO A O 1
ATOM 2870 N N . THR A 1 382 ? 10.610 5.855 -4.640 1.00 93.44 382 THR A N 1
ATOM 2871 C CA . THR A 1 382 ? 9.228 5.362 -4.759 1.00 93.44 382 THR A CA 1
ATOM 2872 C C . THR A 1 382 ? 8.475 6.014 -5.912 1.00 93.44 382 THR A C 1
ATOM 2874 O O . THR A 1 382 ? 7.846 5.316 -6.705 1.00 93.44 382 THR A O 1
ATOM 2877 N N . GLU A 1 383 ? 8.505 7.346 -6.000 1.00 87.38 383 GLU A N 1
ATOM 2878 C CA . GLU A 1 383 ? 7.798 8.102 -7.038 1.00 87.38 383 GLU A CA 1
ATOM 2879 C C . GLU A 1 383 ? 8.370 9.510 -7.220 1.00 87.38 383 GLU A C 1
ATOM 2881 O O . GLU A 1 383 ? 8.928 10.095 -6.291 1.00 87.38 383 GLU A O 1
ATOM 2886 N N . VAL A 1 384 ? 8.177 10.077 -8.411 1.00 87.12 384 VAL A N 1
ATOM 2887 C CA . VAL A 1 384 ? 8.323 11.519 -8.637 1.00 87.12 384 VAL A CA 1
ATOM 2888 C C . VAL A 1 384 ? 6.994 12.173 -8.270 1.00 87.12 384 VAL A C 1
ATOM 2890 O O . VAL A 1 384 ? 6.029 12.117 -9.032 1.00 87.12 384 VAL A O 1
ATOM 2893 N N . ASP A 1 385 ? 6.932 12.752 -7.076 1.00 81.06 385 ASP A N 1
ATOM 2894 C CA . ASP A 1 385 ? 5.769 13.499 -6.608 1.00 81.06 385 ASP A CA 1
ATOM 2895 C C . ASP A 1 385 ? 5.744 14.863 -7.302 1.00 81.06 385 ASP A C 1
ATOM 2897 O O . ASP A 1 385 ? 6.692 15.633 -7.186 1.00 81.06 385 ASP A O 1
ATOM 2901 N N . THR A 1 386 ? 4.662 15.163 -8.016 1.00 78.88 386 THR A N 1
ATOM 2902 C CA . THR A 1 386 ? 4.450 16.420 -8.755 1.00 78.88 386 THR A CA 1
ATOM 2903 C C . THR A 1 386 ? 3.291 17.251 -8.198 1.00 78.88 386 THR A C 1
ATOM 2905 O O . THR A 1 386 ? 2.835 18.194 -8.847 1.00 78.88 386 THR A O 1
ATOM 2908 N N . LEU A 1 387 ? 2.768 16.871 -7.027 1.00 76.88 387 LEU A N 1
ATOM 2909 C CA . LEU A 1 387 ? 1.583 17.470 -6.416 1.00 76.88 387 LEU A CA 1
ATOM 2910 C C . LEU A 1 387 ? 1.881 18.117 -5.064 1.00 76.88 387 LEU A C 1
ATOM 2912 O O . LEU A 1 387 ? 1.343 19.185 -4.785 1.00 76.88 387 LEU A O 1
ATOM 2916 N N . TYR A 1 388 ? 2.646 17.445 -4.203 1.00 85.06 388 TYR A N 1
ATOM 2917 C CA . TYR A 1 388 ? 2.818 17.868 -2.814 1.00 85.06 388 TYR A CA 1
ATOM 2918 C C . TYR A 1 388 ? 4.265 18.213 -2.480 1.00 85.06 388 TYR A C 1
ATOM 2920 O O . TYR A 1 388 ? 4.542 19.335 -2.065 1.00 85.06 388 TYR A O 1
ATOM 2928 N N . ARG A 1 389 ? 5.189 17.265 -2.658 1.00 89.00 389 ARG A N 1
ATOM 2929 C CA . ARG A 1 389 ? 6.612 17.466 -2.335 1.00 89.00 389 ARG A CA 1
ATOM 2930 C C . ARG A 1 389 ? 7.453 17.917 -3.526 1.00 89.00 389 ARG A C 1
ATOM 2932 O O . ARG A 1 389 ? 8.597 18.301 -3.307 1.00 89.00 389 ARG A O 1
ATOM 2939 N N . GLU A 1 390 ? 6.913 17.851 -4.746 1.00 87.75 390 GLU A N 1
ATOM 2940 C CA . GLU A 1 390 ? 7.589 18.274 -5.988 1.00 87.75 390 GLU A CA 1
ATOM 2941 C C . GLU A 1 390 ? 9.019 17.709 -6.113 1.00 87.75 390 GLU A C 1
ATOM 2943 O O . GLU A 1 390 ? 9.973 18.405 -6.458 1.00 87.75 390 GLU A O 1
ATOM 2948 N N . THR A 1 391 ? 9.189 16.434 -5.758 1.00 91.62 391 THR A N 1
ATOM 2949 C CA . THR A 1 391 ? 10.503 15.800 -5.630 1.00 91.62 391 THR A CA 1
ATOM 2950 C C . THR A 1 391 ? 10.454 14.313 -5.942 1.00 91.62 391 THR A C 1
ATOM 2952 O O . THR A 1 391 ? 9.402 13.673 -5.900 1.00 91.62 391 THR A O 1
ATOM 2955 N N . HIS A 1 392 ? 11.627 13.740 -6.198 1.00 92.75 392 HIS A N 1
ATOM 2956 C CA . HIS A 1 392 ? 11.790 12.299 -6.256 1.00 92.75 392 HIS A CA 1
ATOM 2957 C C . HIS A 1 392 ? 11.823 11.729 -4.831 1.00 92.75 392 HIS A C 1
ATOM 2959 O O . HIS A 1 392 ? 12.831 11.819 -4.123 1.00 92.75 392 HIS A O 1
ATOM 2965 N N . VAL A 1 393 ? 10.697 11.172 -4.390 1.00 94.75 393 VAL A N 1
ATOM 2966 C CA . VAL A 1 393 ? 10.516 10.657 -3.032 1.00 94.75 393 VAL A CA 1
ATOM 2967 C C . VAL A 1 393 ? 11.423 9.450 -2.815 1.00 94.75 393 VAL A C 1
ATOM 2969 O O . VAL A 1 393 ? 11.315 8.437 -3.505 1.00 94.75 393 VAL A O 1
ATOM 2972 N N . HIS A 1 394 ? 12.326 9.552 -1.837 1.00 95.69 394 HIS A N 1
ATOM 2973 C CA . HIS A 1 394 ? 13.341 8.531 -1.598 1.00 95.69 394 HIS A CA 1
ATOM 2974 C C . HIS A 1 394 ? 13.770 8.475 -0.127 1.00 95.69 394 HIS A C 1
ATOM 2976 O O . HIS A 1 394 ? 14.451 9.379 0.362 1.00 95.69 394 HIS A O 1
ATOM 2982 N N . GLY A 1 395 ? 13.454 7.359 0.543 1.00 94.94 395 GLY A N 1
ATOM 2983 C CA . GLY A 1 395 ? 13.762 7.134 1.965 1.00 94.94 395 GLY A CA 1
ATOM 2984 C C . GLY A 1 395 ? 12.675 7.628 2.922 1.00 94.94 395 GLY A C 1
ATOM 2985 O O . GLY A 1 395 ? 12.832 7.528 4.134 1.00 94.94 395 GLY A O 1
ATOM 2986 N N . GLU A 1 396 ? 11.570 8.132 2.386 1.00 95.38 396 GLU A N 1
ATOM 2987 C CA . GLU A 1 396 ? 10.433 8.670 3.126 1.00 95.38 396 GLU A CA 1
ATOM 2988 C C . GLU A 1 396 ? 9.150 8.076 2.559 1.00 95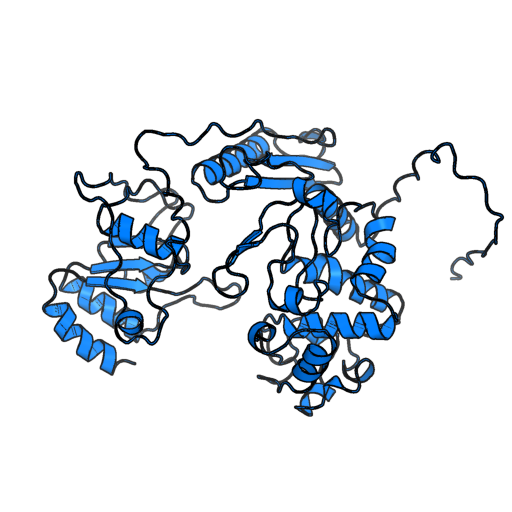.38 396 GLU A C 1
ATOM 2990 O O . GLU A 1 396 ? 9.117 7.682 1.392 1.00 95.38 396 GLU A O 1
ATOM 2995 N N . VAL A 1 397 ? 8.110 7.975 3.391 1.00 97.06 397 VAL A N 1
ATOM 2996 C CA . VAL A 1 397 ? 6.837 7.397 2.952 1.00 97.06 397 VAL A CA 1
ATOM 2997 C C . VAL A 1 397 ? 6.255 8.196 1.790 1.00 97.06 397 VAL A C 1
ATOM 2999 O O . VAL A 1 397 ? 6.183 9.423 1.843 1.00 97.06 397 VAL A O 1
ATOM 3002 N N . HIS A 1 398 ? 5.817 7.491 0.757 1.00 95.81 398 HIS A N 1
ATOM 3003 C CA . HIS A 1 398 ? 5.264 8.069 -0.454 1.00 95.81 398 HIS A CA 1
ATOM 3004 C C . HIS A 1 398 ? 3.851 8.623 -0.224 1.00 95.81 398 HIS A C 1
ATOM 3006 O O . HIS A 1 398 ? 3.556 9.716 -0.680 1.00 95.81 398 HIS A O 1
ATOM 3012 N N . ASP A 1 399 ? 3.009 7.951 0.567 1.00 97.19 399 ASP A N 1
ATOM 3013 C CA . ASP A 1 399 ? 1.671 8.449 0.900 1.00 97.19 399 ASP A CA 1
ATOM 3014 C C . ASP A 1 399 ? 1.745 9.766 1.688 1.00 97.19 399 ASP A C 1
ATOM 3016 O O . ASP A 1 399 ? 2.340 9.846 2.768 1.00 97.19 399 ASP A O 1
ATOM 3020 N N . GLU A 1 400 ? 1.107 10.805 1.157 1.00 96.12 400 GLU A N 1
ATOM 3021 C CA . GLU A 1 400 ? 1.226 12.171 1.656 1.00 96.12 400 GLU A CA 1
ATOM 3022 C C . GLU A 1 400 ? 0.539 12.350 3.014 1.00 96.12 400 GLU A C 1
ATOM 3024 O O . GLU A 1 400 ? 1.024 13.095 3.866 1.00 96.12 400 GLU A O 1
ATOM 3029 N N . ASN A 1 401 ? -0.561 11.631 3.268 1.00 97.44 401 ASN A N 1
ATOM 3030 C CA . ASN A 1 401 ? -1.208 11.661 4.579 1.00 97.44 401 ASN A CA 1
ATOM 3031 C C . ASN A 1 401 ? -0.346 10.963 5.637 1.00 97.44 401 ASN A C 1
ATOM 3033 O O . ASN A 1 401 ? -0.261 11.432 6.770 1.00 97.44 401 ASN A O 1
ATOM 3037 N N . ALA A 1 402 ? 0.291 9.839 5.296 1.00 98.12 402 ALA A N 1
ATOM 3038 C CA . ALA A 1 402 ? 1.217 9.152 6.188 1.00 98.12 402 ALA A CA 1
ATOM 3039 C C . ALA A 1 402 ? 2.449 10.016 6.474 1.00 98.12 402 ALA A C 1
ATOM 3041 O O . ALA A 1 402 ? 2.870 10.097 7.630 1.00 98.12 402 ALA A O 1
ATOM 3042 N N . TYR A 1 403 ? 2.976 10.704 5.458 1.00 97.50 403 TYR A N 1
ATOM 3043 C CA . TYR A 1 403 ? 4.053 11.680 5.612 1.00 97.50 403 TYR A CA 1
ATOM 3044 C C . TYR A 1 403 ? 3.642 12.795 6.583 1.00 97.50 403 TYR A C 1
ATOM 3046 O O . TYR A 1 403 ? 4.276 12.963 7.624 1.00 97.50 403 TYR A O 1
ATOM 3054 N N . ALA A 1 404 ? 2.511 13.461 6.329 1.00 97.56 404 ALA A N 1
ATOM 3055 C CA . ALA A 1 404 ? 1.984 14.539 7.169 1.00 97.56 404 ALA A CA 1
ATOM 3056 C C . ALA A 1 404 ? 1.546 14.077 8.580 1.00 97.56 404 ALA A C 1
ATOM 3058 O O . ALA A 1 404 ? 1.405 14.886 9.498 1.00 97.56 404 ALA A O 1
ATOM 3059 N N . LEU A 1 405 ? 1.350 12.773 8.800 1.00 96.94 405 LEU A N 1
ATOM 3060 C CA . LEU A 1 405 ? 1.150 12.159 10.121 1.00 96.94 405 LEU A CA 1
ATOM 3061 C C . LEU A 1 405 ? 2.460 11.899 10.887 1.00 96.94 405 LEU A C 1
ATOM 3063 O O . LEU A 1 405 ? 2.419 11.405 12.019 1.00 96.94 405 LEU A O 1
ATOM 3067 N N . GLY A 1 406 ? 3.610 12.235 10.301 1.00 96.12 406 GLY A N 1
ATOM 3068 C CA . GLY A 1 406 ? 4.938 12.000 10.863 1.00 96.12 406 GLY A CA 1
ATOM 3069 C C . GLY A 1 406 ? 5.549 10.651 10.473 1.00 96.12 406 GLY A C 1
ATOM 3070 O O . GLY A 1 406 ? 6.399 10.139 11.200 1.00 96.12 406 GLY A O 1
ATOM 3071 N N . GLY A 1 407 ? 5.102 10.044 9.371 1.00 96.94 407 GLY A N 1
ATOM 3072 C CA . GLY A 1 407 ? 5.686 8.840 8.769 1.00 96.94 407 GLY A CA 1
ATOM 3073 C C . GLY A 1 407 ? 5.242 7.499 9.366 1.00 96.94 407 GLY A C 1
ATOM 3074 O O . GLY A 1 407 ? 5.669 6.455 8.882 1.00 96.94 407 GLY A O 1
ATOM 3075 N N . VAL A 1 408 ? 4.398 7.500 10.405 1.00 98.06 408 VAL A N 1
ATOM 3076 C CA . VAL A 1 408 ? 3.839 6.285 11.025 1.00 98.06 408 VAL A CA 1
ATOM 3077 C C . VAL A 1 408 ? 2.318 6.369 11.002 1.00 98.06 408 VAL A C 1
ATOM 3079 O O . VAL A 1 408 ? 1.716 7.093 11.799 1.00 98.06 408 VAL A O 1
ATOM 3082 N N . ALA A 1 409 ? 1.694 5.618 10.096 1.00 98.25 409 ALA A N 1
ATOM 3083 C CA . ALA A 1 409 ? 0.247 5.582 9.934 1.00 98.25 409 ALA A CA 1
ATOM 3084 C C . ALA A 1 409 ? -0.256 4.151 9.697 1.00 98.25 409 ALA A C 1
ATOM 3086 O O . ALA A 1 409 ? 0.489 3.260 9.297 1.00 98.25 409 ALA A O 1
ATOM 3087 N N . GLY A 1 410 ? -1.543 3.916 9.965 1.00 98.19 410 GLY A N 1
ATOM 3088 C CA . GLY A 1 410 ? -2.127 2.577 9.840 1.00 98.19 410 GLY A CA 1
ATOM 3089 C C . GLY A 1 410 ? -2.390 2.121 8.405 1.00 98.19 410 GLY A C 1
ATOM 3090 O O . GLY A 1 410 ? -2.645 0.946 8.149 1.00 98.19 410 GLY A O 1
ATOM 3091 N N . HIS A 1 411 ? -2.378 3.047 7.449 1.00 98.50 411 HIS A N 1
ATOM 3092 C CA . HIS A 1 411 ? -2.713 2.765 6.058 1.00 98.50 411 HIS A CA 1
ATOM 3093 C C . HIS A 1 411 ? -1.487 2.679 5.141 1.00 98.50 411 HIS A C 1
ATOM 3095 O O . HIS A 1 411 ? -1.594 2.001 4.118 1.00 98.50 411 HIS A O 1
ATOM 3101 N N . ALA A 1 412 ? -0.369 3.322 5.500 1.00 98.44 412 ALA A N 1
ATOM 3102 C CA . ALA A 1 412 ? 0.875 3.401 4.729 1.00 98.44 412 ALA A CA 1
ATOM 3103 C C . ALA A 1 412 ? 2.090 3.775 5.616 1.00 98.44 412 ALA A C 1
ATOM 3105 O O . ALA A 1 412 ? 1.923 4.156 6.777 1.00 98.44 412 ALA A O 1
ATOM 3106 N N . GLY A 1 413 ? 3.306 3.682 5.064 1.00 97.75 413 GLY A N 1
ATOM 3107 C CA . GLY A 1 413 ? 4.561 4.117 5.702 1.00 97.75 413 GLY A CA 1
ATOM 3108 C C . GLY A 1 413 ? 5.496 3.019 6.189 1.00 97.75 413 GLY A C 1
ATOM 3109 O O . GLY A 1 413 ? 6.589 3.322 6.674 1.00 97.75 413 GLY A O 1
ATOM 3110 N N . LEU A 1 414 ? 5.102 1.753 6.057 1.00 98.56 414 LEU A N 1
ATOM 3111 C CA . LEU A 1 414 ? 5.991 0.632 6.326 1.00 98.56 414 LEU A CA 1
ATOM 3112 C C . LEU A 1 414 ? 6.974 0.450 5.163 1.00 98.56 414 LEU A C 1
ATOM 3114 O O . LEU A 1 414 ? 6.578 0.455 4.005 1.00 98.56 414 LEU A O 1
ATOM 3118 N N . PHE A 1 415 ? 8.238 0.219 5.484 1.00 98.69 415 PHE A N 1
ATOM 3119 C CA . PHE A 1 415 ? 9.284 -0.212 4.565 1.00 98.69 415 PHE A CA 1
ATOM 3120 C C . PHE A 1 415 ? 9.655 -1.657 4.881 1.00 98.69 415 PHE A C 1
ATOM 3122 O O . PHE A 1 415 ? 9.626 -2.065 6.046 1.00 98.69 415 PHE A O 1
ATOM 3129 N N . SER A 1 416 ? 9.998 -2.436 3.858 1.00 98.56 416 SER A N 1
ATOM 3130 C CA . SER A 1 416 ? 10.486 -3.810 4.026 1.00 98.56 416 SER A CA 1
ATOM 3131 C C . SER A 1 416 ? 11.267 -4.276 2.798 1.00 98.56 416 SER A C 1
ATOM 3133 O O . SER A 1 416 ? 11.471 -3.526 1.844 1.00 98.56 416 SER A O 1
ATOM 3135 N N . THR A 1 417 ? 11.699 -5.533 2.822 1.00 97.88 417 THR A N 1
ATOM 3136 C CA . THR A 1 417 ? 12.400 -6.212 1.732 1.00 97.88 417 THR A CA 1
ATOM 3137 C C . THR A 1 417 ? 11.617 -7.447 1.294 1.00 97.88 417 THR A C 1
ATOM 3139 O O . THR A 1 417 ? 10.788 -7.977 2.039 1.00 97.88 417 THR A O 1
ATOM 3142 N N . ALA A 1 418 ? 11.911 -7.970 0.101 1.00 96.50 418 ALA A N 1
ATOM 3143 C CA . ALA A 1 418 ? 11.346 -9.249 -0.331 1.00 96.50 418 ALA A CA 1
ATOM 3144 C C . ALA A 1 418 ? 11.721 -10.399 0.627 1.00 96.50 418 ALA A C 1
ATOM 3146 O O . ALA A 1 418 ? 10.928 -11.319 0.821 1.00 96.50 418 ALA A O 1
ATOM 3147 N N . ALA A 1 419 ? 12.907 -10.337 1.244 1.00 92.56 419 ALA A N 1
ATOM 3148 C CA . ALA A 1 419 ? 13.362 -11.326 2.217 1.00 92.56 419 ALA A CA 1
ATOM 3149 C C . ALA A 1 419 ? 12.515 -11.313 3.503 1.00 92.56 419 ALA A C 1
ATOM 3151 O O . ALA A 1 419 ? 12.009 -12.359 3.910 1.00 92.56 419 ALA A O 1
ATOM 3152 N N . ASP A 1 420 ? 12.299 -10.141 4.103 1.00 95.69 420 ASP A N 1
ATOM 3153 C CA . ASP A 1 420 ? 11.492 -10.008 5.322 1.00 95.69 420 ASP A CA 1
ATOM 3154 C C . ASP A 1 420 ? 10.015 -10.343 5.065 1.00 95.69 420 ASP A C 1
ATOM 3156 O O . ASP A 1 420 ? 9.383 -11.047 5.855 1.00 95.69 420 ASP A O 1
ATOM 3160 N N . LEU A 1 421 ? 9.461 -9.907 3.929 1.00 97.31 421 LEU A N 1
ATOM 3161 C CA . LEU A 1 421 ? 8.088 -10.249 3.551 1.00 97.31 421 LEU A CA 1
ATOM 3162 C C . LEU A 1 421 ? 7.899 -11.750 3.306 1.00 97.31 421 LEU A C 1
ATOM 3164 O O . LEU A 1 421 ? 6.816 -12.271 3.573 1.00 97.31 421 LEU A O 1
ATOM 3168 N N . ALA A 1 422 ? 8.931 -12.468 2.852 1.00 93.69 422 ALA A N 1
ATOM 3169 C CA . ALA A 1 422 ? 8.875 -13.923 2.736 1.00 93.69 422 ALA A CA 1
ATOM 3170 C C . ALA A 1 422 ? 8.761 -14.602 4.109 1.00 93.69 422 ALA A C 1
ATOM 3172 O O . ALA A 1 422 ? 8.007 -15.567 4.243 1.00 93.69 422 ALA A O 1
ATOM 3173 N N . VAL A 1 423 ? 9.457 -14.080 5.128 1.00 92.56 423 VAL A N 1
ATOM 3174 C CA . VAL A 1 423 ? 9.321 -14.545 6.518 1.00 92.56 423 VAL A CA 1
ATOM 3175 C C . VAL A 1 423 ? 7.908 -14.278 7.023 1.00 92.56 423 VAL A C 1
ATOM 3177 O O . VAL A 1 423 ? 7.252 -15.202 7.495 1.00 92.56 423 VAL A O 1
ATOM 3180 N N . PHE A 1 424 ? 7.401 -13.053 6.856 1.00 95.25 424 PHE A N 1
ATOM 3181 C CA . PHE A 1 424 ? 6.032 -12.711 7.247 1.00 95.25 424 PHE A CA 1
ATOM 3182 C C . PHE A 1 424 ? 4.995 -13.632 6.587 1.00 95.25 424 PHE A C 1
ATOM 3184 O O . PHE A 1 424 ? 4.151 -14.213 7.268 1.00 95.25 424 PHE A O 1
ATOM 3191 N N . ALA A 1 425 ? 5.087 -13.819 5.267 1.00 94.31 425 ALA A N 1
ATOM 3192 C CA . ALA A 1 425 ? 4.183 -14.687 4.521 1.00 94.31 425 ALA A CA 1
ATOM 3193 C C . ALA A 1 425 ? 4.260 -16.144 5.000 1.00 94.31 425 ALA A C 1
ATOM 3195 O O . ALA A 1 425 ? 3.224 -16.791 5.156 1.00 94.31 425 ALA A O 1
ATOM 3196 N N . ALA A 1 426 ? 5.463 -16.658 5.274 1.00 90.81 426 ALA A N 1
ATOM 3197 C CA . ALA A 1 426 ? 5.644 -17.997 5.827 1.00 90.81 426 ALA A CA 1
ATOM 3198 C C . ALA A 1 426 ? 4.993 -18.135 7.212 1.00 90.81 426 ALA A C 1
ATOM 3200 O O . ALA A 1 426 ? 4.299 -19.122 7.450 1.00 90.81 426 ALA A O 1
ATOM 3201 N N . THR A 1 427 ? 5.145 -17.136 8.086 1.00 91.25 427 THR A N 1
ATOM 3202 C CA . THR A 1 427 ? 4.515 -17.113 9.413 1.00 91.25 427 THR A CA 1
ATOM 3203 C C . THR A 1 427 ? 2.998 -17.148 9.327 1.00 91.25 427 THR A C 1
ATOM 3205 O O . THR A 1 427 ? 2.362 -17.950 10.008 1.00 91.25 427 THR A O 1
ATOM 3208 N N . VAL A 1 428 ? 2.404 -16.331 8.457 1.00 92.19 428 VAL A N 1
ATOM 3209 C CA . VAL A 1 428 ? 0.948 -16.322 8.260 1.00 92.19 428 VAL A CA 1
ATOM 3210 C C . VAL A 1 428 ? 0.461 -17.667 7.710 1.00 92.19 428 VAL A C 1
ATOM 3212 O O . VAL A 1 428 ? -0.507 -18.224 8.224 1.00 92.19 428 VAL A O 1
ATOM 3215 N N . LEU A 1 429 ? 1.152 -18.238 6.715 1.00 90.12 429 LEU A N 1
ATOM 3216 C CA . LEU A 1 429 ? 0.809 -19.549 6.143 1.00 90.12 429 LEU A CA 1
ATOM 3217 C C . LEU A 1 429 ? 0.955 -20.706 7.143 1.00 90.12 429 LEU A C 1
ATOM 3219 O O . LEU A 1 429 ? 0.277 -21.721 6.998 1.00 90.12 429 LEU A O 1
ATOM 3223 N N . ALA A 1 430 ? 1.813 -20.554 8.150 1.00 88.75 430 ALA A N 1
ATOM 3224 C CA . ALA A 1 430 ? 1.990 -21.503 9.244 1.00 88.75 430 ALA A CA 1
ATOM 3225 C C . ALA A 1 430 ? 1.005 -21.282 10.413 1.00 88.75 430 ALA A C 1
ATOM 3227 O O . ALA A 1 430 ? 1.146 -21.904 11.463 1.00 88.75 430 ALA A O 1
ATOM 3228 N N . GLY A 1 431 ? -0.003 -20.417 10.246 1.00 87.88 431 GLY A N 1
ATOM 3229 C CA . GLY A 1 431 ? -1.015 -20.152 11.272 1.00 87.88 431 GLY A CA 1
ATOM 3230 C C . GLY A 1 431 ? -0.544 -19.210 12.382 1.00 87.88 431 GLY A C 1
ATOM 3231 O O . GLY A 1 431 ? -1.062 -19.279 13.490 1.00 87.88 431 GLY A O 1
ATOM 3232 N N . GLY A 1 432 ? 0.440 -18.349 12.105 1.00 81.88 432 GLY A N 1
ATOM 3233 C CA . GLY A 1 432 ? 0.956 -17.361 13.057 1.00 81.88 432 GLY A CA 1
ATOM 3234 C C . GLY A 1 432 ? 2.149 -17.835 13.892 1.00 81.88 432 GLY A C 1
ATOM 3235 O O . GLY A 1 432 ? 2.661 -17.063 14.698 1.00 81.88 432 GLY A O 1
ATOM 3236 N N . ALA A 1 433 ? 2.629 -19.065 13.686 1.00 70.88 433 ALA A N 1
ATOM 3237 C CA . ALA A 1 433 ? 3.779 -19.623 14.392 1.00 70.88 433 ALA A CA 1
ATOM 3238 C C . ALA A 1 433 ? 4.891 -20.029 13.417 1.00 70.88 433 ALA A C 1
ATOM 3240 O O . ALA A 1 433 ? 4.656 -20.767 12.464 1.00 70.88 433 ALA A O 1
ATOM 3241 N N . ILE A 1 434 ? 6.123 -19.600 13.691 1.00 60.47 434 ILE A N 1
ATOM 3242 C CA . ILE A 1 434 ? 7.338 -20.175 13.099 1.00 60.47 434 ILE A CA 1
ATOM 3243 C C . ILE A 1 434 ? 8.216 -20.704 14.227 1.00 60.47 434 ILE A C 1
ATOM 3245 O O . ILE A 1 434 ? 8.233 -20.125 15.315 1.00 60.47 434 ILE A O 1
ATOM 3249 N N . GLU A 1 435 ? 8.933 -21.807 13.992 1.00 55.69 435 GLU A N 1
ATOM 3250 C CA . GLU A 1 435 ? 9.988 -22.228 14.917 1.00 55.69 435 GLU A CA 1
ATOM 3251 C C . GLU A 1 435 ? 10.954 -21.054 15.089 1.00 55.69 435 GLU A C 1
ATOM 3253 O O . GLU A 1 435 ? 11.456 -20.506 14.104 1.00 55.69 435 GLU A O 1
ATOM 3258 N N . ALA A 1 436 ? 11.156 -20.618 16.335 1.00 45.25 436 ALA A N 1
ATOM 3259 C CA . ALA A 1 436 ? 12.050 -19.511 16.623 1.00 45.25 436 ALA A CA 1
ATOM 3260 C C . ALA A 1 436 ? 13.423 -19.801 16.003 1.00 45.25 436 ALA A C 1
ATOM 3262 O O . ALA A 1 436 ? 13.977 -20.886 16.200 1.00 45.25 436 ALA A O 1
ATOM 3263 N N . CYS A 1 437 ? 13.987 -18.826 15.283 1.00 43.03 437 CYS A N 1
ATOM 3264 C CA . CYS A 1 437 ? 15.397 -18.881 14.917 1.00 43.03 437 CYS A CA 1
ATOM 3265 C C . CYS A 1 437 ? 16.199 -19.164 16.197 1.00 43.03 437 CYS A C 1
ATOM 3267 O O . CYS A 1 437 ? 16.020 -18.429 17.177 1.00 43.03 437 CYS A O 1
ATOM 3269 N N . PRO A 1 438 ? 17.075 -20.188 16.227 1.00 40.62 438 PRO A N 1
ATOM 3270 C CA . PRO A 1 438 ? 17.994 -20.356 17.338 1.00 40.62 438 PRO A CA 1
ATOM 3271 C C . PRO A 1 438 ? 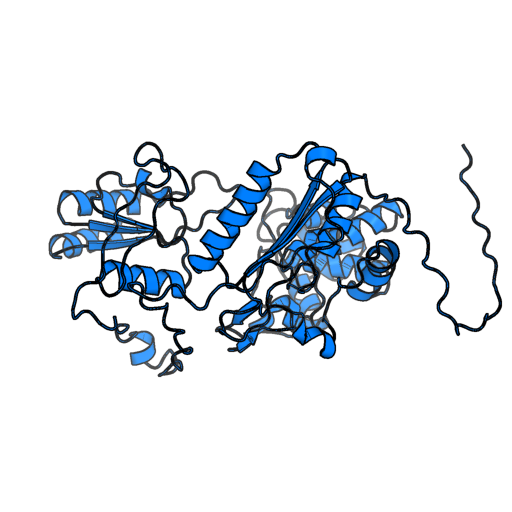18.720 -19.029 17.505 1.00 40.62 438 PRO A C 1
ATOM 3273 O O . PRO A 1 438 ? 19.290 -18.518 16.537 1.00 40.62 438 PRO A O 1
ATOM 3276 N N . ALA A 1 439 ? 18.642 -18.433 18.697 1.00 42.28 439 ALA A N 1
ATOM 3277 C CA . ALA A 1 439 ? 19.396 -17.229 18.990 1.00 42.28 439 ALA A CA 1
ATOM 3278 C C . ALA A 1 439 ? 20.848 -17.500 18.578 1.00 42.28 439 ALA A C 1
ATOM 3280 O O . ALA A 1 439 ? 21.470 -18.446 19.069 1.00 42.28 439 ALA A O 1
ATOM 3281 N N . GLY A 1 440 ? 21.348 -16.732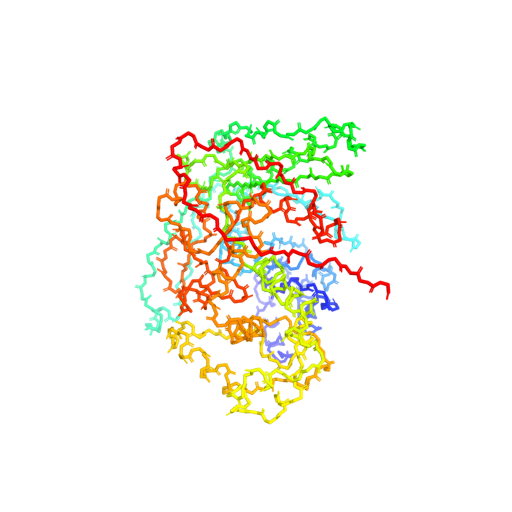 17.605 1.00 38.12 440 GLY A N 1
ATOM 3282 C CA . GLY A 1 440 ? 22.737 -16.839 17.177 1.00 38.12 440 GLY A CA 1
ATOM 3283 C C . GLY A 1 440 ? 23.664 -16.722 18.391 1.00 38.12 440 GLY A C 1
ATOM 3284 O O . GLY A 1 440 ? 23.257 -16.167 19.420 1.00 38.12 440 GLY A O 1
ATOM 3285 N N . PRO A 1 441 ? 24.899 -17.246 18.306 1.00 32.75 441 PRO A N 1
ATOM 3286 C CA . PRO A 1 441 ? 25.814 -17.225 19.436 1.00 32.75 441 PRO A CA 1
ATOM 3287 C C . PRO A 1 441 ? 25.923 -15.796 19.990 1.00 32.75 441 PRO A C 1
ATOM 3289 O O . PRO A 1 441 ? 25.971 -14.841 19.204 1.00 32.75 441 PRO A O 1
ATOM 3292 N N . PRO A 1 442 ? 25.922 -15.624 21.325 1.00 36.00 442 PRO A N 1
ATOM 3293 C CA . PRO A 1 442 ? 26.005 -14.305 21.931 1.00 36.00 442 PRO A CA 1
ATOM 3294 C C . PRO A 1 442 ? 27.225 -13.569 21.376 1.00 36.00 442 PRO A C 1
ATOM 3296 O O . PRO A 1 442 ? 28.320 -14.130 21.290 1.00 36.00 442 PRO A O 1
ATOM 3299 N N . ARG A 1 443 ? 27.031 -12.307 20.974 1.00 41.09 443 ARG A N 1
ATOM 3300 C CA . ARG A 1 443 ? 28.136 -11.451 20.533 1.00 41.09 443 ARG A CA 1
ATOM 3301 C C . ARG A 1 443 ? 29.199 -11.413 21.642 1.00 41.09 443 ARG A C 1
ATOM 3303 O O . ARG A 1 443 ? 28.835 -11.158 22.794 1.00 41.09 443 ARG A O 1
ATOM 3310 N N . PRO A 1 444 ? 30.489 -11.626 21.330 1.00 30.62 444 PRO A N 1
ATOM 3311 C CA . PRO A 1 444 ? 31.534 -11.495 22.332 1.00 30.62 444 PRO A CA 1
ATOM 3312 C C . PRO A 1 444 ? 31.563 -10.039 22.815 1.00 30.62 444 PRO A C 1
ATOM 3314 O O . PRO A 1 444 ? 31.815 -9.133 22.026 1.00 30.62 444 PRO A O 1
ATOM 3317 N N . GLY A 1 445 ? 31.252 -9.816 24.097 1.00 42.19 445 GLY A N 1
ATOM 3318 C CA . GLY A 1 445 ? 31.364 -8.505 24.752 1.00 42.19 445 GLY A CA 1
ATOM 3319 C C . GLY A 1 445 ? 30.126 -7.980 25.490 1.00 42.19 445 GLY A C 1
ATOM 3320 O O . GLY A 1 445 ? 30.236 -6.953 26.154 1.00 42.19 445 GLY A O 1
ATOM 3321 N N . ALA A 1 446 ? 28.969 -8.648 25.445 1.00 37.81 446 ALA A N 1
ATOM 3322 C CA . ALA A 1 446 ? 27.833 -8.253 26.285 1.00 37.81 446 ALA A CA 1
ATOM 3323 C C . ALA A 1 446 ? 28.003 -8.830 27.701 1.00 37.81 446 ALA A C 1
ATOM 3325 O O . ALA A 1 446 ? 27.695 -9.993 27.957 1.00 37.81 446 ALA A O 1
ATOM 3326 N N . ALA A 1 447 ? 28.555 -8.022 28.607 1.00 32.41 447 ALA A N 1
ATOM 3327 C CA . ALA A 1 447 ? 28.673 -8.353 30.020 1.00 32.41 447 ALA A CA 1
ATOM 3328 C C . ALA A 1 447 ? 27.298 -8.693 30.622 1.00 32.41 447 ALA A C 1
ATOM 3330 O O . ALA A 1 447 ? 26.313 -7.987 30.401 1.00 32.41 447 ALA A O 1
ATOM 3331 N N . ALA A 1 448 ? 27.254 -9.785 31.385 1.00 36.59 448 ALA A N 1
ATOM 3332 C CA . ALA A 1 448 ? 26.079 -10.247 32.105 1.00 36.59 448 ALA A CA 1
ATOM 3333 C C . ALA A 1 448 ? 25.641 -9.209 33.154 1.00 36.59 448 ALA A C 1
ATOM 3335 O O . ALA A 1 448 ? 26.300 -9.031 34.177 1.00 36.59 448 ALA A O 1
ATOM 3336 N N . GLY A 1 449 ? 24.521 -8.533 32.897 1.00 32.38 449 GLY A N 1
ATOM 3337 C CA . GLY A 1 449 ? 23.742 -7.827 33.912 1.00 32.38 449 GLY A CA 1
ATOM 3338 C C . GLY A 1 449 ? 22.743 -8.795 34.542 1.00 32.38 449 GLY A C 1
ATOM 3339 O O . GLY A 1 449 ? 22.052 -9.510 33.821 1.00 32.38 449 GLY A O 1
ATOM 3340 N N . GLY A 1 450 ? 22.738 -8.852 35.874 1.00 31.11 450 GLY A N 1
ATOM 3341 C CA . GLY A 1 450 ? 22.053 -9.842 36.707 1.00 31.11 450 GLY A CA 1
ATOM 3342 C C . GLY A 1 450 ? 20.569 -10.054 36.409 1.00 31.11 450 GLY A C 1
ATOM 3343 O O . GLY A 1 450 ? 19.848 -9.145 36.007 1.00 31.11 450 GLY A O 1
ATOM 3344 N N . GLY A 1 451 ? 20.153 -11.304 36.606 1.00 32.12 451 GLY A N 1
ATOM 3345 C CA . GLY A 1 451 ? 18.827 -11.798 36.286 1.00 32.12 451 GLY A CA 1
ATOM 3346 C C . GLY A 1 451 ? 17.720 -11.302 37.205 1.00 32.12 451 GLY A C 1
ATOM 3347 O O . GLY A 1 451 ? 17.936 -11.014 38.379 1.00 32.12 451 GLY A O 1
ATOM 3348 N N . ASP A 1 452 ? 16.513 -11.331 36.652 1.00 30.62 452 ASP A N 1
ATOM 3349 C CA . ASP A 1 452 ? 15.302 -11.540 37.424 1.00 30.62 452 ASP A CA 1
ATOM 3350 C C . ASP A 1 452 ? 14.450 -12.599 36.709 1.00 30.62 452 ASP A C 1
ATOM 3352 O O . ASP A 1 452 ? 14.149 -12.505 35.516 1.00 30.62 452 ASP A O 1
ATOM 3356 N N . THR A 1 453 ? 14.169 -13.689 37.414 1.00 35.81 453 THR A N 1
ATOM 3357 C CA . THR A 1 453 ? 13.495 -14.877 36.885 1.00 35.81 453 THR A CA 1
ATOM 3358 C C . THR A 1 453 ? 11.989 -14.741 37.065 1.00 35.81 453 THR A C 1
ATOM 3360 O O . THR A 1 453 ? 11.471 -15.033 38.142 1.00 35.81 453 THR A O 1
ATOM 3363 N N . ALA A 1 454 ? 11.263 -14.385 36.005 1.00 31.95 454 ALA A N 1
ATOM 3364 C CA . ALA A 1 454 ? 9.811 -14.534 35.964 1.00 31.95 454 ALA A CA 1
ATOM 3365 C C . ALA A 1 454 ? 9.442 -15.924 35.414 1.00 31.95 454 ALA A C 1
ATOM 3367 O O . ALA A 1 454 ? 9.642 -16.235 34.240 1.00 31.95 454 ALA A O 1
ATOM 3368 N N . ARG A 1 455 ? 8.931 -16.782 36.304 1.00 30.80 455 ARG A N 1
ATOM 3369 C CA . ARG A 1 455 ? 8.397 -18.121 36.012 1.00 30.80 455 ARG A CA 1
ATOM 3370 C C . ARG A 1 455 ? 7.211 -18.045 35.043 1.00 30.80 455 ARG A C 1
ATOM 3372 O O . ARG A 1 455 ? 6.190 -17.451 35.373 1.00 30.80 455 ARG A O 1
ATOM 3379 N N . ALA A 1 456 ? 7.306 -18.753 33.920 1.00 31.05 456 ALA A N 1
ATOM 3380 C CA . ALA A 1 456 ? 6.158 -19.113 33.096 1.00 31.05 456 ALA A CA 1
ATOM 3381 C C . ALA A 1 456 ? 5.338 -20.213 33.798 1.00 31.05 456 ALA A C 1
ATOM 3383 O O . ALA A 1 456 ? 5.844 -21.307 34.059 1.00 31.05 456 ALA A O 1
ATOM 3384 N N . ALA A 1 457 ? 4.078 -19.922 34.119 1.00 32.38 457 ALA A N 1
ATOM 3385 C CA . ALA A 1 457 ? 3.093 -20.927 34.494 1.00 32.38 457 ALA A CA 1
ATOM 3386 C C . ALA A 1 457 ? 2.430 -21.453 33.213 1.00 32.38 457 ALA A C 1
ATOM 3388 O O . ALA A 1 457 ? 1.827 -20.688 32.466 1.00 32.38 457 ALA A O 1
ATOM 3389 N N . GLY A 1 458 ? 2.591 -22.750 32.945 1.00 31.69 458 GLY A N 1
ATOM 3390 C CA . GLY A 1 458 ? 1.927 -23.438 31.838 1.00 31.69 458 GLY A CA 1
ATOM 3391 C C . GLY A 1 458 ? 0.415 -23.609 32.061 1.00 31.69 458 GLY A C 1
ATOM 3392 O O . GLY A 1 458 ? -0.066 -23.453 33.189 1.00 31.69 458 GLY A O 1
ATOM 3393 N N . PRO A 1 459 ? -0.336 -23.950 31.001 1.00 40.38 459 PRO A N 1
ATOM 3394 C CA . PRO A 1 459 ? -1.789 -24.032 31.046 1.00 40.38 459 PRO A CA 1
ATOM 3395 C C . PRO A 1 459 ? -2.243 -25.267 31.832 1.00 40.38 459 PRO A C 1
ATOM 3397 O O . PRO A 1 459 ? -1.688 -26.358 31.683 1.00 40.38 459 PRO A O 1
ATOM 3400 N N . ARG A 1 460 ? -3.272 -25.104 32.669 1.00 37.38 460 ARG A N 1
ATOM 3401 C CA . ARG A 1 460 ? -4.042 -26.223 33.222 1.00 37.38 460 ARG A CA 1
ATOM 3402 C C . ARG A 1 460 ? -5.315 -26.409 32.393 1.00 37.38 460 ARG A C 1
ATOM 3404 O O . ARG A 1 460 ? -6.027 -25.432 32.201 1.00 37.38 460 ARG A O 1
ATOM 3411 N N . ALA A 1 461 ? -5.468 -27.663 31.954 1.00 40.94 461 ALA A N 1
ATOM 3412 C CA . ALA A 1 461 ? -6.613 -28.413 31.417 1.00 40.94 461 ALA A CA 1
ATOM 3413 C C . ALA A 1 461 ? -7.908 -27.666 31.078 1.00 40.94 461 ALA A C 1
ATOM 3415 O O . ALA A 1 461 ? -8.497 -27.061 32.001 1.00 40.94 461 ALA A O 1
#

Secondary structure (DSSP, 8-state):
-HHHHHHHHHHHHHSS-EEEEE-----TT-S-----HHHHHHHHHHHHHS-EEEEESS-GGGGGG-TT-SEEEE----SHHHHHHHHHHHHTSS-B----SS-BTTTB-TT----BPPPTT----PPPPPHHHHTTSSPS------------TTT---SPPPPPEE-TTPPPGGGGT--HHHHHHHHHHHHHHHHTTS-SEEEEEEEETTEEEEEEEEEBSSSSTTPPBP-TT-BEE-TTHHIIIIIIHHHHHHHHTTSS-TTSBGGGT-GGGGTT-GGGGG-BHHHHHTT-SS--S---GGGT--SHHHHHHHHHHPPPSS-TTS-----HHHHHHHHHHHHHHHSS-HHHHHIIIIIHHHT-TT-EES--GGGGGGBPP-EEESSSS-EEE-SS-SSHHHHHTTS--SSS-EEE-HHHHHHHHHHHHTTS--PPPPPPPPPTT---PPP---PPPPPP-